Protein AF-0000000082333448 (afdb_homodimer)

Radius of gyration: 28.47 Å; Cα contacts (8 Å, |Δi|>4): 1583; chains: 2; bounding box: 49×86×62 Å

InterPro domains:
  IPR001910 Inosine/uridine-preferring nucleoside hydrolase domain [PF01156] (4-313)
  IPR023186 Inosine/uridine-preferring nucleoside hydrolase [PTHR12304] (2-323)
  IPR036452 Ribonucleoside hydrolase-like [G3DSA:3.90.245.10] (2-325)
  IPR036452 Ribonucleoside hydrolase-like [SSF53590] (1-323)

Nearest PDB structures (foldseek):
  3b9x-assembly1_B  TM=8.920E-01  e=6.221E-27  Escherichia coli K-12
  3b9x-assembly1_D  TM=8.889E-01  e=7.022E-27  Escherichia coli K-12
  6ba0-assembly1_D  TM=8.771E-01  e=3.007E-26  Gardnerella vaginalis 315-A
  6ba0-assembly1_B  TM=8.556E-01  e=1.967E-26  Gardnerella vaginalis 315-A
  1mas-assembly1_A-2  TM=8.810E-01  e=1.743E-25  Crithidia fasciculata

Structure (mmCIF, N/CA/C/O backbone):
data_AF-0000000082333448-model_v1
#
loop_
_entity.id
_entity.type
_entity.pdbx_description
1 polymer 'Nucleoside hydrolase'
#
loop_
_atom_site.group_PDB
_atom_site.id
_atom_site.type_symbol
_atom_site.label_atom_id
_atom_site.label_alt_id
_atom_site.label_comp_id
_atom_site.label_asym_id
_atom_site.label_entity_id
_atom_site.label_seq_id
_atom_site.pdbx_PDB_ins_code
_atom_site.Cartn_x
_atom_site.Cartn_y
_atom_site.Cartn_z
_atom_site.occupancy
_atom_site.B_iso_or_equiv
_atom_site.auth_seq_id
_atom_site.auth_comp_id
_atom_site.auth_asym_id
_atom_site.auth_atom_id
_atom_site.pdbx_PDB_model_num
ATOM 1 N N . MET A 1 1 ? -20.859 29.422 7.098 1 93.69 1 MET A N 1
ATOM 2 C CA . MET A 1 1 ? -19.594 29.719 7.75 1 93.69 1 MET A CA 1
ATOM 3 C C . MET A 1 1 ? -19 28.469 8.383 1 93.69 1 MET A C 1
ATOM 5 O O . MET A 1 1 ? -19.703 27.719 9.078 1 93.69 1 MET A O 1
ATOM 9 N N . ILE A 1 2 ? -17.797 28.125 8.07 1 97.81 2 ILE A N 1
ATOM 10 C CA . ILE A 1 2 ? -17.109 26.969 8.617 1 97.81 2 ILE A CA 1
ATOM 11 C C . ILE A 1 2 ? -16.375 27.359 9.906 1 97.81 2 ILE A C 1
ATOM 13 O O . ILE A 1 2 ? -15.438 28.156 9.875 1 97.81 2 ILE A O 1
ATOM 17 N N . ARG A 1 3 ? -16.844 26.859 11.055 1 98.81 3 ARG A N 1
ATOM 18 C CA . ARG A 1 3 ? -16.141 27.047 12.32 1 98.81 3 ARG A CA 1
ATOM 19 C C . ARG A 1 3 ? -14.969 26.078 12.453 1 98.81 3 ARG A C 1
ATOM 21 O O . ARG A 1 3 ? -15.156 24.859 12.367 1 98.81 3 ARG A O 1
ATOM 28 N N . LEU A 1 4 ? -13.773 26.625 12.672 1 98.88 4 LEU A N 1
ATOM 29 C CA . LEU A 1 4 ? -12.586 25.828 12.406 1 98.88 4 LEU A CA 1
ATOM 30 C C . LEU A 1 4 ? -11.625 25.859 13.594 1 98.88 4 LEU A C 1
ATOM 32 O O . LEU A 1 4 ? -11.406 26.922 14.188 1 98.88 4 LEU A O 1
ATOM 36 N N . ILE A 1 5 ? -11.109 24.703 13.992 1 98.94 5 ILE A N 1
ATOM 37 C CA . ILE A 1 5 ? -9.906 24.547 14.797 1 98.94 5 ILE A CA 1
ATOM 38 C C . ILE A 1 5 ? -8.773 24.016 13.93 1 98.94 5 ILE A C 1
ATOM 40 O O . ILE A 1 5 ? -8.977 23.141 13.094 1 98.94 5 ILE A O 1
ATOM 44 N N . ILE A 1 6 ? -7.551 24.547 14.062 1 98.94 6 ILE A N 1
ATOM 45 C CA . ILE A 1 6 ? -6.379 23.984 13.391 1 98.94 6 ILE A CA 1
ATOM 46 C C . ILE A 1 6 ? -5.371 23.5 14.422 1 98.94 6 ILE A C 1
ATOM 48 O O . ILE A 1 6 ? -4.898 24.281 15.258 1 98.94 6 ILE A O 1
ATOM 52 N N . ASP A 1 7 ? -5.121 22.25 14.484 1 98.94 7 ASP A N 1
ATOM 53 C CA . ASP A 1 7 ? -4.031 21.641 15.242 1 98.94 7 ASP A CA 1
ATOM 54 C C . ASP A 1 7 ? -2.805 21.438 14.359 1 98.94 7 ASP A C 1
ATOM 56 O O . ASP A 1 7 ? -2.873 20.719 13.352 1 98.94 7 ASP A O 1
ATOM 60 N N . CYS A 1 8 ? -1.661 22.047 14.734 1 98.88 8 CYS A N 1
ATOM 61 C CA . CYS A 1 8 ? -0.582 22.141 13.758 1 98.88 8 CYS A CA 1
ATOM 62 C C . CYS A 1 8 ? 0.778 22.125 14.445 1 98.88 8 CYS A C 1
ATOM 64 O O . CYS A 1 8 ? 0.862 21.906 15.656 1 98.88 8 CYS A O 1
ATOM 66 N N . ASP A 1 9 ? 1.88 22.125 13.672 1 98.88 9 ASP A N 1
ATOM 67 C CA . ASP A 1 9 ? 3.271 22.156 14.109 1 98.88 9 ASP A CA 1
ATOM 68 C C . ASP A 1 9 ? 4.117 23.047 13.203 1 98.88 9 ASP A C 1
ATOM 70 O O . ASP A 1 9 ? 5.156 22.609 12.703 1 98.88 9 ASP A O 1
ATOM 74 N N . PRO A 1 10 ? 3.75 24.328 13.109 1 98.75 10 PRO A N 1
ATOM 75 C CA . PRO A 1 10 ? 4.34 25.234 12.117 1 98.75 10 PRO A CA 1
ATOM 76 C C . PRO A 1 10 ? 5.82 25.5 12.375 1 98.75 10 PRO A C 1
ATOM 78 O O . PRO A 1 10 ? 6.25 25.578 13.531 1 98.75 10 PRO A O 1
ATOM 81 N N . GLY A 1 11 ? 6.559 25.672 11.25 1 98.5 11 GLY A N 1
ATOM 82 C CA . GLY A 1 11 ? 7.98 25.969 11.328 1 98.5 11 GLY A CA 1
ATOM 83 C C . GLY A 1 11 ? 8.359 27.266 10.641 1 98.5 11 GLY A C 1
ATOM 84 O O . GLY A 1 11 ? 9.523 27.484 10.289 1 98.5 11 GLY A O 1
ATOM 85 N N . ASN A 1 12 ? 7.406 28.172 10.352 1 98.31 12 ASN A N 1
ATOM 86 C CA . ASN A 1 12 ? 7.656 29.438 9.648 1 98.31 12 ASN A CA 1
ATOM 87 C C . ASN A 1 12 ? 8.688 30.281 10.383 1 98.31 12 ASN A C 1
ATOM 89 O O . ASN A 1 12 ? 8.469 30.672 11.531 1 98.31 12 ASN A O 1
ATOM 93 N N . GLY A 1 13 ? 9.742 30.609 9.719 1 97.19 13 GLY A N 1
ATOM 94 C CA . GLY A 1 13 ? 10.805 31.422 10.289 1 97.19 13 GLY A CA 1
ATOM 95 C C . GLY A 1 13 ? 11.891 30.594 10.961 1 97.19 13 GLY A C 1
ATOM 96 O O . GLY A 1 13 ? 12.922 31.125 11.359 1 97.19 13 GLY A O 1
ATOM 97 N N . ILE A 1 14 ? 11.703 29.344 11.109 1 97.81 14 ILE A N 1
ATOM 98 C CA . ILE A 1 14 ? 12.672 28.438 11.719 1 97.81 14 ILE A CA 1
ATOM 99 C C . ILE A 1 14 ? 13.461 27.719 10.633 1 97.81 14 ILE A C 1
ATOM 101 O O . ILE A 1 14 ? 12.891 27 9.812 1 97.81 14 ILE A O 1
ATOM 105 N N . ALA A 1 15 ? 14.773 27.859 10.641 1 97.38 15 ALA A N 1
ATOM 106 C CA . ALA A 1 15 ? 15.617 27.281 9.602 1 97.38 15 ALA A CA 1
ATOM 107 C C . ALA A 1 15 ? 15.43 25.766 9.523 1 97.38 15 ALA A C 1
ATOM 109 O O . ALA A 1 15 ? 15.578 25.062 10.523 1 97.38 15 ALA A O 1
ATOM 110 N N . GLY A 1 16 ? 15 25.328 8.344 1 97.06 16 GLY A N 1
ATOM 111 C CA . GLY A 1 16 ? 14.93 23.906 8.078 1 97.06 16 GLY A CA 1
ATOM 112 C C . GLY A 1 16 ? 13.586 23.297 8.445 1 97.06 16 GLY A C 1
ATOM 113 O O . GLY A 1 16 ? 13.336 22.125 8.164 1 97.06 16 GLY A O 1
ATOM 114 N N . ALA A 1 17 ? 12.719 24.031 9.078 1 97.62 17 ALA A N 1
ATOM 115 C CA . ALA A 1 17 ? 11.422 23.5 9.492 1 97.62 17 ALA A CA 1
ATOM 116 C C . ALA A 1 17 ? 10.352 23.797 8.445 1 97.62 17 ALA A C 1
ATOM 118 O O . ALA A 1 17 ? 10.344 24.875 7.84 1 97.62 17 ALA A O 1
ATOM 119 N N . ASN A 1 18 ? 9.477 22.812 8.234 1 97.38 18 ASN A N 1
ATOM 120 C CA . ASN A 1 18 ? 8.414 22.922 7.246 1 97.38 18 ASN A CA 1
ATOM 121 C C . ASN A 1 18 ? 7.477 24.094 7.566 1 97.38 18 ASN A C 1
ATOM 123 O O . ASN A 1 18 ? 7.125 24.312 8.727 1 97.38 18 ASN A O 1
ATOM 127 N N . VAL A 1 19 ? 7.031 24.828 6.516 1 97.5 19 VAL A N 1
ATOM 128 C CA . VAL A 1 19 ? 6.336 26.094 6.727 1 97.5 19 VAL A CA 1
ATOM 129 C C . VAL A 1 19 ? 4.914 26 6.172 1 97.5 19 VAL A C 1
ATOM 131 O O . VAL A 1 19 ? 4.168 26.984 6.191 1 97.5 19 VAL A O 1
ATOM 134 N N . ASP A 1 20 ? 4.5 24.859 5.699 1 96.38 20 ASP A N 1
ATOM 135 C CA . ASP A 1 20 ? 3.219 24.797 5.004 1 96.38 20 ASP A CA 1
ATOM 136 C C . ASP A 1 20 ? 2.055 24.859 5.988 1 96.38 20 ASP A C 1
ATOM 138 O O . ASP A 1 20 ? 0.924 25.172 5.605 1 96.38 20 ASP A O 1
ATOM 142 N N . ASP A 1 21 ? 2.309 24.656 7.305 1 98.5 21 ASP A N 1
ATOM 143 C CA . ASP A 1 21 ? 1.307 24.938 8.328 1 98.5 21 ASP A CA 1
ATOM 144 C C . ASP A 1 21 ? 0.906 26.406 8.32 1 98.5 21 ASP A C 1
ATOM 146 O O . ASP A 1 21 ? -0.279 26.734 8.414 1 98.5 21 ASP A O 1
ATOM 150 N N . GLY A 1 22 ? 1.956 27.281 8.312 1 98.5 22 GLY A N 1
ATOM 151 C CA . GLY A 1 22 ? 1.666 28.719 8.281 1 98.5 22 GLY A CA 1
ATOM 152 C C . GLY A 1 22 ? 0.837 29.125 7.074 1 98.5 22 GLY A C 1
ATOM 153 O O . GLY A 1 22 ? -0.011 30.016 7.172 1 98.5 22 GLY A O 1
ATOM 154 N N . LEU A 1 23 ? 1.149 28.484 5.945 1 98.62 23 LEU A N 1
ATOM 155 C CA . LEU A 1 23 ? 0.362 28.734 4.746 1 98.62 23 LEU A CA 1
ATOM 156 C C . LEU A 1 23 ? -1.092 28.328 4.949 1 98.62 23 LEU A C 1
ATOM 158 O O . LEU A 1 23 ? -2.008 29.031 4.52 1 98.62 23 LEU A O 1
ATOM 162 N N . ALA A 1 24 ? -1.344 27.203 5.574 1 98.88 24 ALA A N 1
ATOM 163 C CA . ALA A 1 24 ? -2.689 26.719 5.867 1 98.88 24 ALA A CA 1
ATOM 164 C C . ALA A 1 24 ? -3.428 27.688 6.797 1 98.88 24 ALA A C 1
ATOM 166 O O . ALA A 1 24 ? -4.59 28.016 6.555 1 98.88 24 ALA A O 1
ATOM 167 N N . ILE A 1 25 ? -2.781 28.125 7.871 1 98.88 25 ILE A N 1
ATOM 168 C CA . ILE A 1 25 ? -3.377 29.062 8.812 1 98.88 25 ILE A CA 1
ATOM 169 C C . ILE A 1 25 ? -3.699 30.375 8.102 1 98.88 25 ILE A C 1
ATOM 171 O O . ILE A 1 25 ? -4.781 30.953 8.289 1 98.88 25 ILE A O 1
ATOM 175 N N . ALA A 1 26 ? -2.762 30.859 7.246 1 98.62 26 ALA A N 1
ATOM 176 C CA . ALA A 1 26 ? -2.977 32.094 6.496 1 98.62 26 ALA A CA 1
ATOM 177 C C . ALA A 1 26 ? -4.203 31.984 5.594 1 98.62 26 ALA A C 1
ATOM 179 O O . ALA A 1 26 ? -5.02 32.906 5.531 1 98.62 26 ALA A O 1
ATOM 180 N N . LEU A 1 27 ? -4.305 30.859 4.891 1 98.69 27 LEU A N 1
ATOM 181 C CA . LEU A 1 27 ? -5.457 30.625 4.027 1 98.69 27 LEU A CA 1
ATOM 182 C C . LEU A 1 27 ? -6.754 30.641 4.832 1 98.69 27 LEU A C 1
ATOM 184 O O . LEU A 1 27 ? -7.738 31.266 4.418 1 98.69 27 LEU A O 1
ATOM 188 N N . ALA A 1 28 ? -6.734 30 5.988 1 98.69 28 ALA A N 1
ATOM 189 C CA . ALA A 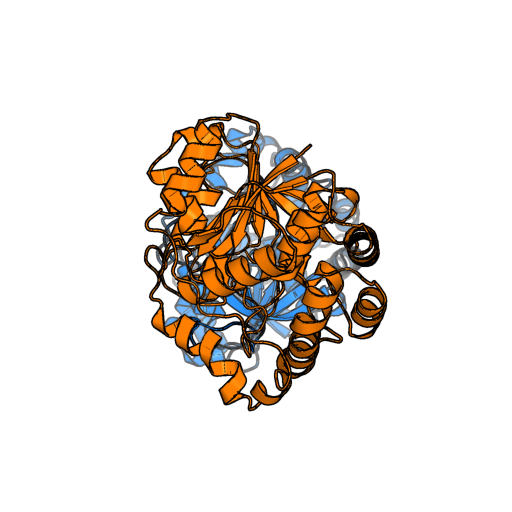1 28 ? -7.914 29.969 6.852 1 98.69 28 ALA A CA 1
ATOM 190 C C . ALA A 1 28 ? -8.297 31.359 7.328 1 98.69 28 ALA A C 1
ATOM 192 O O . ALA A 1 28 ? -9.477 31.703 7.359 1 98.69 28 ALA A O 1
ATOM 193 N N . LEU A 1 29 ? -7.344 32.156 7.727 1 98.31 29 LEU A N 1
ATOM 194 C CA . LEU A 1 29 ? -7.586 33.531 8.211 1 98.31 29 LEU A CA 1
ATOM 195 C C . LEU A 1 29 ? -8.117 34.406 7.094 1 98.31 29 LEU A C 1
ATOM 197 O O . LEU A 1 29 ? -8.945 35.312 7.336 1 98.31 29 LEU A O 1
ATOM 201 N N . ALA A 1 30 ? -7.668 34.188 5.871 1 97.94 30 ALA A N 1
ATOM 202 C CA . ALA A 1 30 ? -7.996 35.031 4.738 1 97.94 30 ALA A CA 1
ATOM 203 C C . ALA A 1 30 ? -9.383 34.719 4.191 1 97.94 30 ALA A C 1
ATOM 205 O O . ALA A 1 30 ? -10 35.562 3.518 1 97.94 30 ALA A O 1
ATOM 206 N N . ALA A 1 31 ? -9.875 33.531 4.363 1 97.94 31 ALA A N 1
ATOM 207 C CA . ALA A 1 31 ? -11.141 33.094 3.789 1 97.94 31 ALA A CA 1
ATOM 208 C C . ALA A 1 31 ? -12.32 33.562 4.629 1 97.94 31 ALA A C 1
ATOM 210 O O . ALA A 1 31 ? -12.5 33.125 5.77 1 97.94 31 ALA A O 1
ATOM 211 N N . PRO A 1 32 ? -13.188 34.375 4.074 1 96.88 32 PRO A N 1
ATOM 212 C CA . PRO A 1 32 ? -14.328 34.875 4.848 1 96.88 32 PRO A CA 1
ATOM 213 C C . PRO A 1 32 ? -15.32 33.781 5.199 1 96.88 32 PRO A C 1
ATOM 215 O O . PRO A 1 32 ? -16.125 33.938 6.113 1 96.88 32 PRO A O 1
ATOM 218 N N . GLU A 1 33 ? -15.258 32.625 4.469 1 97.56 33 GLU A N 1
ATOM 219 C CA . GLU A 1 33 ? -16.141 31.484 4.715 1 97.56 33 GLU A CA 1
ATOM 220 C C . GLU A 1 33 ? -15.75 30.75 5.996 1 97.56 33 GLU A C 1
ATOM 222 O O . GLU A 1 33 ? -16.5 29.922 6.496 1 97.56 33 GLU A O 1
ATOM 227 N N . ILE A 1 34 ? -14.57 31.094 6.59 1 98.19 34 ILE A N 1
ATOM 228 C CA . ILE A 1 34 ? -14.031 30.344 7.723 1 98.19 34 ILE A CA 1
ATOM 229 C C . ILE A 1 34 ? -13.984 31.25 8.953 1 98.19 34 ILE A C 1
ATOM 231 O O . ILE A 1 34 ? -13.578 32.406 8.867 1 98.19 34 ILE A O 1
ATOM 235 N N . SER A 1 35 ? -14.469 30.766 10.039 1 98.38 35 SER A N 1
ATOM 236 C CA . SER A 1 35 ? -14.227 31.328 11.359 1 98.38 35 SER A CA 1
ATOM 237 C C . SER A 1 35 ? -13.211 30.484 12.141 1 98.38 35 SER A C 1
ATOM 239 O O . SER A 1 35 ? -13.562 29.469 12.727 1 98.38 35 SER A O 1
ATOM 241 N N . LEU A 1 36 ? -11.953 30.922 12.109 1 98.69 36 LEU A N 1
ATOM 242 C CA . LEU A 1 36 ? -10.914 30.234 12.867 1 98.69 36 LEU A CA 1
ATOM 243 C C . LEU A 1 36 ? -11.016 30.562 14.352 1 98.69 36 LEU A C 1
ATOM 245 O O . LEU A 1 36 ? -10.789 31.703 14.75 1 98.69 36 LEU A O 1
ATOM 249 N N . GLU A 1 37 ? -11.266 29.547 15.125 1 98.69 37 GLU A N 1
ATOM 250 C CA . GLU A 1 37 ? -11.656 29.828 16.5 1 98.69 37 GLU A CA 1
ATOM 251 C C . GLU A 1 37 ? -10.562 29.422 17.484 1 98.69 37 GLU A C 1
ATOM 253 O O . GLU A 1 37 ? -10.547 29.891 18.625 1 98.69 37 GLU A O 1
ATOM 258 N N . LEU A 1 38 ? -9.711 28.547 17.062 1 98.88 38 LEU A N 1
ATOM 259 C CA . LEU A 1 38 ? -8.664 28.016 17.922 1 98.88 38 LEU A CA 1
ATOM 260 C C . LEU A 1 38 ? -7.516 27.438 17.094 1 98.88 38 LEU A C 1
ATOM 262 O O . LEU A 1 38 ? -7.738 26.766 16.094 1 98.88 38 LEU A O 1
ATOM 266 N N . VAL A 1 39 ? -6.328 27.797 17.438 1 98.94 39 VAL A N 1
ATOM 267 C CA . VAL A 1 39 ? -5.129 27.141 16.922 1 98.94 39 VAL A CA 1
ATOM 268 C C . VAL A 1 39 ? -4.41 26.406 18.047 1 98.94 39 VAL A C 1
ATOM 270 O O . VAL A 1 39 ? -4.227 26.953 19.141 1 98.94 39 VAL A O 1
ATOM 273 N N . THR A 1 40 ? -4.121 25.172 17.875 1 98.94 40 THR A N 1
ATOM 274 C CA . THR A 1 40 ? -3.322 24.406 18.828 1 98.94 40 THR A CA 1
ATOM 275 C C . THR A 1 40 ? -2.051 23.891 18.172 1 98.94 40 THR A C 1
ATOM 277 O O . THR A 1 40 ? -1.993 23.734 16.953 1 98.94 40 THR A O 1
ATOM 280 N N . THR A 1 41 ? -1.013 23.703 18.984 1 98.81 41 THR A N 1
ATOM 281 C CA . THR A 1 41 ? 0.253 23.219 18.438 1 98.81 41 THR A CA 1
ATOM 282 C C . THR A 1 41 ? 0.652 21.891 19.062 1 98.81 41 THR A C 1
ATOM 284 O O . THR A 1 41 ? 0.253 21.594 20.188 1 98.81 41 THR A O 1
ATOM 287 N N . VAL A 1 42 ? 1.345 21.109 18.391 1 98.88 42 VAL A N 1
ATOM 288 C CA . VAL A 1 42 ? 1.801 19.781 18.797 1 98.88 42 VAL A CA 1
ATOM 289 C C . VAL A 1 42 ? 3.236 19.562 18.328 1 98.88 42 VAL A C 1
ATOM 291 O O . VAL A 1 42 ? 3.678 20.172 17.359 1 98.88 42 VAL A O 1
ATOM 294 N N . ALA A 1 43 ? 3.996 18.734 19.047 1 98.75 43 ALA A N 1
ATOM 295 C CA . ALA A 1 43 ? 5.352 18.406 18.609 1 98.75 43 ALA A CA 1
ATOM 296 C C . ALA A 1 43 ? 5.34 17.688 17.266 1 98.75 43 ALA A C 1
ATOM 298 O O . ALA A 1 43 ? 4.656 16.672 17.109 1 98.75 43 ALA A O 1
ATOM 299 N N . GLY A 1 44 ? 6.035 18.172 16.281 1 98.5 44 GLY A N 1
ATOM 300 C CA . GLY A 1 44 ? 6.156 17.641 14.938 1 98.5 44 GLY A CA 1
ATOM 301 C C . GLY A 1 44 ? 7.297 18.25 14.156 1 98.5 44 GLY A C 1
ATOM 302 O O . GLY A 1 44 ? 8.461 18.141 14.547 1 98.5 44 GLY A O 1
ATOM 303 N N . ASN A 1 45 ? 7.027 19.094 13.117 1 98.25 45 ASN A N 1
ATOM 304 C CA . ASN A 1 45 ? 8.07 19.812 12.383 1 98.25 45 ASN A CA 1
ATOM 305 C C . ASN A 1 45 ? 8.992 20.578 13.328 1 98.25 45 ASN A C 1
ATOM 307 O O . ASN A 1 45 ? 10.188 20.719 13.062 1 98.25 45 ASN A O 1
ATOM 311 N N . THR A 1 46 ? 8.367 21.078 14.32 1 98.19 46 THR A N 1
ATOM 312 C CA . THR A 1 46 ? 9.078 21.781 15.391 1 98.19 46 THR A CA 1
ATOM 313 C C . THR A 1 46 ? 8.641 21.25 16.75 1 98.19 46 THR A C 1
ATOM 315 O O . THR A 1 46 ? 7.605 20.594 16.875 1 98.19 46 THR A O 1
ATOM 318 N N . PRO A 1 47 ? 9.5 21.453 17.812 1 97.94 47 PRO A N 1
ATOM 319 C CA . PRO A 1 47 ? 8.953 21.25 19.156 1 97.94 47 PRO A CA 1
ATOM 320 C C . PRO A 1 47 ? 7.703 22.094 19.406 1 97.94 47 PRO A C 1
ATOM 322 O O . PRO A 1 47 ? 7.578 23.203 18.875 1 97.94 47 PRO A O 1
ATOM 325 N N . SER A 1 48 ? 6.824 21.547 20.219 1 98.19 48 SER A N 1
ATOM 326 C CA . SER A 1 48 ? 5.52 22.172 20.406 1 98.19 48 SER A CA 1
ATOM 327 C C . SER A 1 48 ? 5.664 23.609 20.875 1 98.19 48 SER A C 1
ATOM 329 O O . SER A 1 48 ? 4.902 24.484 20.438 1 98.19 48 SER A O 1
ATOM 331 N N . GLU A 1 49 ? 6.633 23.938 21.719 1 97.62 49 GLU A N 1
ATOM 332 C CA . GLU A 1 49 ? 6.844 25.281 22.234 1 97.62 49 GLU A CA 1
ATOM 333 C C . GLU A 1 49 ? 7.266 26.234 21.125 1 97.62 49 GLU A C 1
ATOM 335 O O . GLU A 1 49 ? 6.836 27.391 21.094 1 97.62 49 GLU A O 1
ATOM 340 N N . ILE A 1 50 ? 8.156 25.781 20.25 1 97.94 50 ILE A N 1
ATOM 341 C CA . ILE A 1 50 ? 8.602 26.578 19.125 1 97.94 50 ILE A CA 1
ATOM 342 C C . ILE A 1 50 ? 7.438 26.828 18.172 1 97.94 50 ILE A C 1
ATOM 344 O O . ILE A 1 50 ? 7.195 27.953 17.734 1 97.94 50 ILE A O 1
ATOM 348 N N . GLY A 1 51 ? 6.688 25.766 17.859 1 98.56 51 GLY A N 1
ATOM 349 C CA . GLY A 1 51 ? 5.504 25.906 17.031 1 98.56 51 GLY A CA 1
ATOM 350 C C . GLY A 1 51 ? 4.492 26.891 17.594 1 98.56 51 GLY A C 1
ATOM 351 O O . GLY A 1 51 ? 3.863 27.641 16.844 1 98.56 51 GLY A O 1
ATOM 352 N N . TYR A 1 52 ? 4.34 26.844 18.891 1 98.56 52 TYR A N 1
ATOM 353 C CA . TYR A 1 52 ? 3.449 27.781 19.562 1 98.56 52 TYR A CA 1
ATOM 354 C C . TYR A 1 52 ? 3.857 29.219 19.281 1 98.56 52 TYR A C 1
ATOM 356 O O . TYR A 1 52 ? 3.02 30.062 18.922 1 98.56 52 TYR A O 1
ATOM 364 N N . SER A 1 53 ? 5.129 29.5 19.438 1 98.62 53 SER A N 1
ATOM 365 C CA . SER A 1 53 ? 5.625 30.859 19.203 1 98.62 53 SER A CA 1
ATOM 366 C C . SER A 1 53 ? 5.438 31.281 17.75 1 98.62 53 SER A C 1
ATOM 368 O O . SER A 1 53 ? 5.113 32.438 17.469 1 98.62 53 SER A O 1
ATOM 370 N N . VAL A 1 54 ? 5.668 30.344 16.812 1 98.62 54 VAL A N 1
ATOM 371 C CA . VAL A 1 54 ? 5.496 30.609 15.391 1 98.62 54 VAL A CA 1
ATOM 372 C C . VAL A 1 54 ? 4.035 30.969 15.102 1 98.62 54 VAL A C 1
ATOM 374 O O . VAL A 1 54 ? 3.748 31.969 14.453 1 98.62 54 VAL A O 1
ATOM 377 N N . ALA A 1 55 ? 3.119 30.125 15.594 1 98.69 55 ALA A N 1
ATOM 378 C CA . ALA A 1 55 ? 1.692 30.344 15.375 1 98.69 55 ALA A CA 1
ATOM 379 C C . ALA A 1 55 ? 1.24 31.656 16 1 98.69 55 ALA A C 1
ATOM 381 O O . ALA A 1 55 ? 0.487 32.438 15.398 1 98.69 55 ALA A O 1
ATOM 382 N N . ARG A 1 56 ? 1.693 31.906 17.219 1 98.31 56 ARG A N 1
ATOM 383 C CA . ARG A 1 56 ? 1.343 33.156 17.922 1 98.31 56 ARG A CA 1
ATOM 384 C C . ARG A 1 56 ? 1.832 34.375 17.156 1 98.31 56 ARG A C 1
ATOM 386 O O . ARG A 1 56 ? 1.111 35.344 17.031 1 98.31 56 ARG A O 1
ATOM 393 N N . ASP A 1 57 ? 3.043 34.312 16.672 1 97.94 57 ASP A N 1
ATOM 394 C CA . ASP A 1 57 ? 3.609 35.406 15.875 1 97.94 57 ASP A CA 1
ATOM 395 C C . ASP A 1 57 ? 2.773 35.656 14.625 1 97.94 57 ASP A C 1
ATOM 397 O O . ASP A 1 57 ? 2.498 36.812 14.289 1 97.94 57 ASP A O 1
ATOM 401 N N . LEU A 1 58 ? 2.402 34.594 13.906 1 98.06 58 LEU A N 1
ATOM 402 C CA . LEU A 1 58 ? 1.579 34.719 12.711 1 98.06 58 LEU A CA 1
ATOM 403 C C . LEU A 1 58 ? 0.255 35.406 13.023 1 98.06 58 LEU A C 1
ATOM 405 O O . LEU A 1 58 ? -0.146 36.344 12.32 1 98.06 58 LEU A O 1
ATOM 409 N N . ILE A 1 59 ? -0.425 34.969 14.117 1 98.06 59 ILE A N 1
ATOM 410 C CA . ILE A 1 59 ? -1.718 35.531 14.5 1 98.06 59 ILE A CA 1
ATOM 411 C C . ILE A 1 59 ? -1.563 37 14.836 1 98.06 59 ILE A C 1
ATOM 413 O O . ILE A 1 59 ? -2.371 37.812 14.406 1 98.06 59 ILE A O 1
ATOM 417 N N . GLU A 1 60 ? -0.527 37.312 15.547 1 96.62 60 GLU A N 1
ATOM 418 C CA . GLU A 1 60 ? -0.275 38.688 15.938 1 96.62 60 GLU A CA 1
ATOM 419 C C . GLU A 1 60 ? 0.03 39.562 14.719 1 96.62 60 GLU A C 1
ATOM 421 O O . GLU A 1 60 ? -0.503 40.656 14.586 1 96.62 60 GLU A O 1
ATOM 426 N N . ARG A 1 61 ? 0.873 39.094 13.852 1 95.25 61 ARG A N 1
ATOM 427 C CA . ARG A 1 61 ? 1.254 39.844 12.656 1 95.25 61 ARG A CA 1
ATOM 428 C C . ARG A 1 61 ? 0.052 40.062 11.75 1 95.25 61 ARG A C 1
ATOM 430 O O . ARG A 1 61 ? 0.001 41.062 11.016 1 95.25 61 ARG A O 1
ATOM 437 N N . ALA A 1 62 ? -0.856 39.156 11.805 1 96.19 62 ALA A N 1
ATOM 438 C CA . ALA A 1 62 ? -2.066 39.281 10.992 1 96.19 62 ALA A CA 1
ATOM 439 C C . ALA A 1 62 ? -3.084 40.219 11.648 1 96.19 62 ALA A C 1
ATOM 441 O O . ALA A 1 62 ? -4.133 40.5 11.07 1 96.19 62 ALA A O 1
ATOM 442 N N . GLY A 1 63 ? -2.832 40.688 12.836 1 95.94 63 GLY A N 1
ATOM 443 C CA . GLY A 1 63 ? -3.75 41.531 13.57 1 95.94 63 GLY A CA 1
ATOM 444 C C . GLY A 1 63 ? -4.992 40.812 14.047 1 95.94 63 GLY A C 1
ATOM 445 O O . GLY A 1 63 ? -6.078 41.406 14.102 1 95.94 63 GLY A O 1
ATOM 446 N N . GLN A 1 64 ? -4.867 39.562 14.242 1 96.38 64 GLN A N 1
ATOM 447 C CA . GLN A 1 64 ? -5.996 38.75 14.664 1 96.38 64 GLN A CA 1
ATOM 448 C C . GLN A 1 64 ? -5.898 38.375 16.141 1 96.38 64 GLN A C 1
ATOM 450 O O . GLN A 1 64 ? -4.875 38.625 16.781 1 96.38 6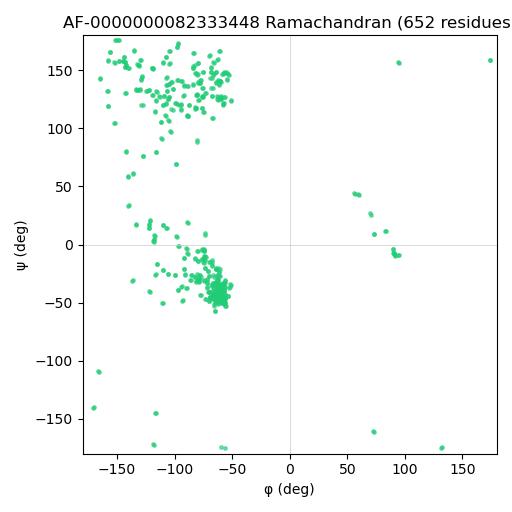4 GLN A O 1
ATOM 455 N N . SER A 1 65 ? -6.984 37.875 16.734 1 96.56 65 SER A N 1
ATOM 456 C CA . SER A 1 65 ? -7.031 37.562 18.156 1 96.56 65 SER A CA 1
ATOM 457 C C . SER A 1 65 ? -7.359 36.094 18.391 1 96.56 65 SER A C 1
ATOM 459 O O . SER A 1 65 ? -7.785 35.719 19.484 1 96.56 65 SER A O 1
ATOM 461 N N . VAL A 1 66 ? -7.172 35.25 17.438 1 98.12 66 VAL A N 1
ATOM 462 C CA . VAL A 1 66 ? -7.445 33.844 17.562 1 98.12 66 VAL A CA 1
ATOM 463 C C . VAL A 1 66 ? -6.598 33.25 18.688 1 98.12 66 VAL A C 1
ATOM 465 O O . VAL A 1 66 ? -5.379 33.438 18.719 1 98.12 66 VAL A O 1
ATOM 468 N N . PRO A 1 67 ? -7.191 32.562 19.672 1 98.44 67 PRO A N 1
ATOM 469 C CA . PRO A 1 67 ? -6.387 31.906 20.719 1 98.44 67 PRO A CA 1
ATOM 470 C C . PRO A 1 67 ? -5.438 30.844 20.156 1 98.44 67 PRO A C 1
ATOM 472 O O . PRO A 1 67 ? -5.809 30.094 19.25 1 98.44 67 PRO A O 1
ATOM 475 N N . VAL A 1 68 ? -4.238 30.828 20.641 1 98.75 68 VAL A N 1
ATOM 476 C CA . VAL A 1 68 ? -3.24 29.797 20.359 1 98.75 68 VAL A CA 1
ATOM 477 C C . VAL A 1 68 ? -2.889 29.047 21.656 1 98.75 68 VAL A C 1
ATOM 479 O O . VAL A 1 68 ? -2.559 29.672 22.672 1 98.75 68 VAL A O 1
ATOM 482 N N . ILE A 1 69 ? -3.033 27.734 21.641 1 98.88 69 ILE A N 1
ATOM 483 C CA . ILE A 1 69 ? -2.775 26.938 22.828 1 98.88 69 ILE A CA 1
ATOM 484 C C . ILE A 1 69 ? -1.744 25.859 22.516 1 98.88 69 ILE A C 1
ATOM 486 O O . ILE A 1 69 ? -1.846 25.172 21.5 1 98.88 69 ILE A O 1
ATOM 490 N N . LYS A 1 70 ? -0.742 25.719 23.359 1 98.69 70 LYS A N 1
ATOM 491 C CA . LYS A 1 70 ? 0.299 24.703 23.188 1 98.69 70 LYS A CA 1
ATOM 492 C C . LYS A 1 70 ? -0.194 23.328 23.625 1 98.69 70 LYS A C 1
ATOM 494 O O . LYS A 1 70 ? -0.908 23.219 24.625 1 98.69 70 LYS A O 1
ATOM 499 N N . GLY A 1 71 ? 0.147 22.312 22.875 1 98.62 71 GLY A N 1
ATOM 500 C CA . GLY A 1 71 ? -0.243 20.953 23.219 1 98.62 71 GLY A CA 1
ATOM 501 C C . GLY A 1 71 ? 0.938 20.047 23.516 1 98.62 71 GLY A C 1
ATOM 502 O O . GLY A 1 71 ? 1.885 20.453 24.188 1 98.62 71 GLY A O 1
ATOM 503 N N . ALA A 1 72 ? 0.894 18.797 23.172 1 98.69 72 ALA A N 1
ATOM 504 C CA . ALA A 1 72 ? 1.776 17.719 23.578 1 98.69 72 ALA A CA 1
ATOM 505 C C . ALA A 1 72 ? 3.201 17.953 23.094 1 98.69 72 ALA A C 1
ATOM 507 O O . ALA A 1 72 ? 3.408 18.375 21.953 1 98.69 72 ALA A O 1
ATOM 508 N N . ASP A 1 73 ? 4.156 17.641 23.938 1 98.25 73 ASP A N 1
ATOM 509 C CA . ASP A 1 73 ? 5.574 17.797 23.625 1 98.25 73 ASP A CA 1
ATOM 510 C C . ASP A 1 73 ? 6.156 16.516 23.031 1 98.25 73 ASP A C 1
ATOM 512 O O . ASP A 1 73 ? 7.273 16.531 22.5 1 98.25 73 ASP A O 1
ATOM 516 N N . ALA A 1 74 ? 5.387 15.5 23.125 1 98.44 74 ALA A N 1
ATOM 517 C CA . ALA A 1 74 ? 5.891 14.211 22.656 1 98.44 74 ALA A CA 1
ATOM 518 C C . ALA A 1 74 ? 4.746 13.312 22.203 1 98.44 74 ALA A C 1
ATOM 520 O O . ALA A 1 74 ? 3.586 13.539 22.562 1 98.44 74 ALA A O 1
ATOM 521 N N . ALA A 1 75 ? 5.066 12.375 21.359 1 98.69 75 ALA A N 1
ATOM 522 C CA . ALA A 1 75 ? 4.121 11.352 20.906 1 98.69 75 ALA A CA 1
ATOM 523 C C . ALA A 1 75 ? 3.623 10.516 22.078 1 98.69 75 ALA A C 1
ATOM 525 O O . ALA A 1 75 ? 4.176 10.586 23.188 1 98.69 75 ALA A O 1
ATOM 526 N N . LEU A 1 76 ? 2.588 9.773 21.812 1 98.69 76 LEU A N 1
ATOM 527 C CA . LEU A 1 76 ? 2.029 8.922 22.844 1 98.69 76 LEU A CA 1
ATOM 528 C C . LEU A 1 76 ? 3.021 7.836 23.25 1 98.69 76 LEU A C 1
ATOM 530 O O . LEU A 1 76 ? 3.16 7.527 24.438 1 98.69 76 LEU A O 1
ATOM 534 N N . ASN A 1 77 ? 3.721 7.242 22.281 1 97.75 77 ASN A N 1
ATOM 535 C CA . ASN A 1 77 ? 4.617 6.137 22.594 1 97.75 77 ASN A CA 1
ATOM 536 C C . ASN A 1 77 ? 5.949 6.266 21.859 1 97.75 77 ASN A C 1
ATOM 538 O O . ASN A 1 77 ? 6.992 5.875 22.375 1 97.75 77 ASN A O 1
ATOM 542 N N . GLU A 1 78 ? 6.023 6.82 20.688 1 97.12 78 GLU A N 1
ATOM 543 C CA . GLU A 1 78 ? 7.191 6.891 19.812 1 97.12 78 GLU A CA 1
ATOM 544 C C . GLU A 1 78 ? 8.281 7.773 20.406 1 97.12 78 GLU A C 1
ATOM 546 O O . GLU A 1 78 ? 8.016 8.906 20.812 1 97.12 78 GLU A O 1
ATOM 551 N N . PRO A 1 79 ? 9.484 7.281 20.5 1 96.81 79 PRO A N 1
ATOM 552 C CA . PRO A 1 79 ? 10.562 8.125 21.016 1 96.81 79 PRO A CA 1
ATOM 553 C C . PRO A 1 79 ? 10.789 9.375 20.156 1 96.81 79 PRO A C 1
ATOM 555 O O . PRO A 1 79 ? 10.781 9.297 18.938 1 96.81 79 PRO A O 1
ATOM 558 N N . SER A 1 80 ? 11.047 10.484 20.844 1 97.56 80 SER A N 1
ATOM 559 C CA . SER A 1 80 ? 11.164 11.773 20.172 1 97.56 80 SER A CA 1
ATOM 560 C C . SER A 1 80 ? 12.555 11.953 19.578 1 97.56 80 SER A C 1
ATOM 562 O O . SER A 1 80 ? 12.711 12.617 18.547 1 97.56 80 SER A O 1
ATOM 564 N N . ALA A 1 81 ? 13.555 11.344 20.141 1 97.31 81 ALA A N 1
ATOM 565 C CA . ALA A 1 81 ? 14.953 11.68 19.891 1 97.31 81 ALA A CA 1
ATOM 566 C C . ALA A 1 81 ? 15.32 11.438 18.438 1 97.31 81 ALA A C 1
ATOM 568 O O . ALA A 1 81 ? 15.938 12.289 17.797 1 97.31 81 ALA A O 1
ATOM 569 N N . PRO A 1 82 ? 14.984 10.281 17.844 1 97.25 82 PRO A N 1
ATOM 570 C CA . PRO A 1 82 ? 15.359 10.078 16.438 1 97.25 82 PRO A CA 1
ATOM 571 C C . PRO A 1 82 ? 14.719 11.102 15.5 1 97.25 82 PRO A C 1
ATOM 573 O O . PRO A 1 82 ? 15.352 11.531 14.531 1 97.25 82 PRO A O 1
ATOM 576 N N . TRP A 1 83 ? 13.531 11.484 15.766 1 97.81 83 TRP A N 1
ATOM 577 C CA . TRP A 1 83 ? 12.836 12.469 14.945 1 97.81 83 TRP A CA 1
ATOM 578 C C . TRP A 1 83 ? 13.453 13.852 15.117 1 97.81 83 TRP A C 1
ATOM 580 O O . TRP A 1 83 ? 13.734 14.547 14.141 1 97.81 83 TRP A O 1
ATOM 590 N N . ARG A 1 84 ? 13.656 14.25 16.375 1 97.5 84 ARG A N 1
ATOM 591 C CA . ARG A 1 84 ? 14.273 15.539 16.641 1 97.5 84 ARG A CA 1
ATOM 592 C C . ARG A 1 84 ? 15.664 15.617 16.016 1 97.5 84 ARG A C 1
ATOM 594 O O . ARG A 1 84 ? 16.047 16.656 15.484 1 97.5 84 ARG A O 1
ATOM 601 N N . GLY A 1 85 ? 16.422 14.508 16.078 1 95.75 85 GLY A N 1
ATOM 602 C CA . GLY A 1 85 ? 17.734 14.453 15.484 1 95.75 85 GLY A CA 1
ATOM 603 C C . GLY A 1 85 ? 17.734 14.781 14.008 1 95.75 85 GLY A C 1
ATOM 604 O O . GLY A 1 85 ? 18.656 15.445 13.508 1 95.75 85 GLY A O 1
ATOM 605 N N . VAL A 1 86 ? 16.703 14.438 13.289 1 95.69 86 VAL A N 1
ATOM 606 C CA . VAL A 1 86 ? 16.641 14.641 11.852 1 95.69 86 VAL A CA 1
ATOM 607 C C . VAL A 1 86 ? 15.984 15.984 11.539 1 95.69 86 VAL A C 1
ATOM 609 O O . VAL A 1 86 ? 16.531 16.797 10.805 1 95.69 86 VAL A O 1
ATOM 612 N N . LEU A 1 87 ? 14.891 16.297 12.125 1 96.19 87 LEU A N 1
ATOM 613 C CA . LEU A 1 87 ? 14.07 17.453 11.781 1 96.19 87 LEU A CA 1
ATOM 614 C C . LEU A 1 87 ? 14.742 18.75 12.227 1 96.19 87 LEU A C 1
ATOM 616 O O . LEU A 1 87 ? 14.594 19.781 11.57 1 96.19 87 LEU A O 1
ATOM 620 N N . ASP A 1 88 ? 15.531 18.688 13.305 1 95.62 88 ASP A N 1
ATOM 621 C CA . ASP A 1 88 ? 16.125 19.906 13.844 1 95.62 88 ASP A CA 1
ATOM 622 C C . ASP A 1 88 ? 17.5 20.156 13.25 1 95.62 88 ASP A C 1
ATOM 624 O O . ASP A 1 88 ? 17.984 21.281 13.242 1 95.62 88 ASP A O 1
ATOM 628 N N . SER A 1 89 ? 18.141 19.094 12.711 1 95.25 89 SER A N 1
ATOM 629 C CA .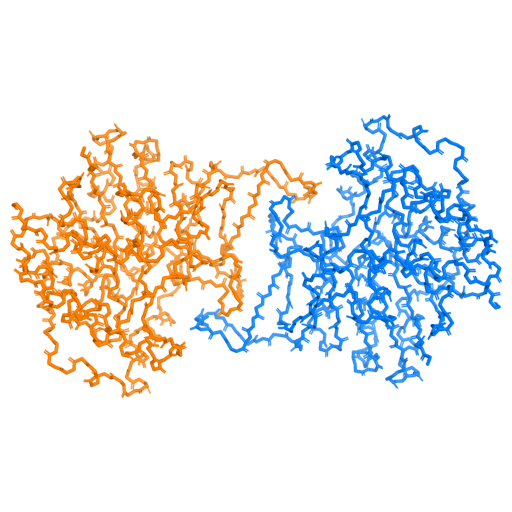 SER A 1 89 ? 19.562 19.234 12.445 1 95.25 89 SER A CA 1
ATOM 630 C C . SER A 1 89 ? 19.859 19.156 10.945 1 95.25 89 SER A C 1
ATOM 632 O O . SER A 1 89 ? 20.938 19.547 10.5 1 95.25 89 SER A O 1
ATOM 634 N N . ARG A 1 90 ? 18.969 18.672 10.172 1 94.31 90 ARG A N 1
ATOM 635 C CA . ARG A 1 90 ? 19.219 18.391 8.766 1 94.31 90 ARG A CA 1
ATOM 636 C C . ARG A 1 90 ? 19.656 19.641 8.023 1 94.31 90 ARG A C 1
ATOM 638 O O . ARG A 1 90 ? 20.547 19.578 7.168 1 94.31 90 ARG A O 1
ATOM 645 N N . VAL A 1 91 ? 19.062 20.734 8.305 1 96.5 91 VAL A N 1
ATOM 646 C CA . VAL A 1 91 ? 19.359 21.984 7.605 1 96.5 91 VAL A CA 1
ATOM 647 C C . VAL A 1 91 ? 20.812 22.375 7.859 1 96.5 91 VAL A C 1
ATOM 649 O O . VAL A 1 91 ? 21.484 22.891 6.965 1 96.5 91 VAL A O 1
ATOM 652 N N . HIS A 1 92 ? 21.297 22.109 9.031 1 96.69 92 HIS A N 1
ATOM 653 C CA . HIS A 1 92 ? 22.672 22.422 9.383 1 96.69 92 HIS A CA 1
ATOM 654 C C . HIS A 1 92 ? 23.641 21.406 8.789 1 96.69 92 HIS A C 1
ATOM 656 O O . HIS A 1 92 ? 24.719 21.766 8.305 1 96.69 92 HIS A O 1
ATOM 662 N N . GLN A 1 93 ? 23.25 20.188 8.891 1 95.44 93 GLN A N 1
ATOM 663 C CA . GLN A 1 93 ? 24.062 19.125 8.305 1 95.44 93 GLN A CA 1
ATOM 664 C C . GLN A 1 93 ? 24.266 19.344 6.809 1 95.44 93 GLN A C 1
ATOM 666 O O . GLN A 1 93 ? 25.328 19.031 6.27 1 95.44 93 GLN A O 1
ATOM 671 N N . GLN A 1 94 ? 23.281 19.922 6.152 1 95.31 94 GLN A N 1
ATOM 672 C CA . GLN A 1 94 ? 23.328 20.172 4.719 1 95.31 94 GLN A CA 1
ATOM 673 C C . GLN A 1 94 ? 23.938 21.547 4.43 1 95.31 94 GLN A C 1
ATOM 675 O O . GLN A 1 94 ? 24.047 21.953 3.27 1 95.31 94 GLN A O 1
ATOM 680 N N . GLN A 1 95 ? 24.25 22.297 5.465 1 97.19 95 GLN A N 1
ATOM 681 C CA . GLN A 1 95 ? 24.844 23.625 5.355 1 97.19 95 GLN A CA 1
ATOM 682 C C . GLN A 1 95 ? 23.938 24.578 4.574 1 97.19 95 GLN A C 1
ATOM 684 O O . GLN A 1 95 ? 24.406 25.297 3.689 1 97.19 95 GLN A O 1
ATOM 689 N N . LEU A 1 96 ? 22.625 24.5 4.879 1 98 96 LEU A N 1
ATOM 690 C CA . LEU A 1 96 ? 21.656 25.297 4.117 1 98 96 LEU A CA 1
ATOM 691 C C . LEU A 1 96 ? 20.953 26.312 5.012 1 98 96 LEU A C 1
ATOM 693 O O . LEU A 1 96 ? 20.016 26.984 4.578 1 98 96 LEU A O 1
ATOM 697 N N . ALA A 1 97 ? 21.375 26.469 6.258 1 97.5 97 ALA A N 1
ATOM 698 C CA . ALA A 1 97 ? 20.734 27.375 7.203 1 97.5 97 ALA A CA 1
ATOM 699 C C . ALA A 1 97 ? 20.812 28.812 6.703 1 97.5 97 ALA A C 1
ATOM 701 O O . ALA A 1 97 ? 19.984 29.656 7.059 1 97.5 97 ALA A O 1
ATOM 702 N N . HIS A 1 98 ? 21.797 29.094 5.844 1 97.5 98 HIS A N 1
ATOM 703 C CA . HIS A 1 98 ? 22 30.453 5.324 1 97.5 98 HIS A CA 1
ATOM 704 C C . HIS A 1 98 ? 20.812 30.906 4.488 1 97.5 98 HIS A C 1
ATOM 706 O O . HIS A 1 98 ? 20.609 32.094 4.281 1 97.5 98 HIS A O 1
ATOM 712 N N . LEU A 1 99 ? 20.031 29.984 3.984 1 97.88 99 LEU A N 1
ATOM 713 C CA . LEU A 1 99 ? 18.859 30.312 3.18 1 97.88 99 LEU A CA 1
ATOM 714 C C . LEU A 1 99 ? 17.859 31.141 3.982 1 97.88 99 LEU A C 1
ATOM 716 O O . LEU A 1 99 ? 17.016 31.828 3.408 1 97.88 99 LEU A O 1
ATOM 720 N N . TRP A 1 100 ? 17.953 31.078 5.305 1 97.62 100 TRP A N 1
ATOM 721 C CA . TRP A 1 100 ? 17.016 31.781 6.176 1 97.62 100 TRP A CA 1
ATOM 722 C C . TRP A 1 100 ? 17.609 33.094 6.66 1 97.62 100 TRP A C 1
ATOM 724 O O . TRP A 1 100 ? 17.062 33.75 7.547 1 97.62 100 TRP A O 1
ATOM 734 N N . GLN A 1 101 ? 18.781 33.375 6.062 1 96 101 GLN A N 1
ATOM 735 C CA . GLN A 1 101 ? 19.359 34.688 6.414 1 96 101 GLN A CA 1
ATOM 736 C C . GLN A 1 101 ? 18.406 35.812 6.023 1 96 101 GLN A C 1
ATOM 738 O O . GLN A 1 101 ? 17.953 35.875 4.883 1 96 101 GLN A O 1
ATOM 743 N N . GLY A 1 102 ? 18.078 36.688 6.914 1 94.44 102 GLY A N 1
ATOM 744 C CA . GLY A 1 102 ? 17.203 37.812 6.652 1 94.44 102 GLY A CA 1
ATOM 745 C C . GLY A 1 102 ? 15.742 37.531 6.926 1 94.44 102 GLY A C 1
ATOM 746 O O . GLY A 1 102 ? 14.883 38.406 6.828 1 94.44 102 GLY A O 1
ATOM 747 N N . VAL A 1 103 ? 15.43 36.25 7.176 1 96.31 103 VAL A N 1
ATOM 748 C CA . VAL A 1 103 ? 14.062 35.875 7.531 1 96.31 103 VAL A CA 1
ATOM 749 C C . VAL A 1 103 ? 13.82 36.156 9.008 1 96.31 103 VAL A C 1
ATOM 751 O O . VAL A 1 103 ? 14.594 35.75 9.867 1 96.31 103 VAL A O 1
ATOM 754 N N . ARG A 1 104 ? 12.758 36.844 9.258 1 94.12 104 ARG A N 1
ATOM 755 C CA . ARG A 1 104 ? 12.422 37.188 10.641 1 94.12 104 ARG A CA 1
ATOM 756 C C . ARG A 1 104 ? 12.148 35.938 11.453 1 94.12 104 ARG A C 1
ATOM 758 O O . ARG A 1 104 ? 11.344 35.094 11.055 1 94.12 104 ARG A O 1
ATOM 765 N N . GLN A 1 105 ? 12.82 35.812 12.594 1 93.75 105 GLN A N 1
ATOM 766 C CA . GLN A 1 105 ? 12.531 34.75 13.531 1 93.75 105 GLN A CA 1
ATOM 767 C C . GLN A 1 105 ? 11.367 35.094 14.453 1 93.75 105 GLN A C 1
ATOM 769 O O . GLN A 1 105 ? 11.266 36.25 14.906 1 93.75 105 GLN A O 1
ATOM 774 N N . PRO A 1 106 ? 10.547 34.156 14.641 1 95.94 106 PRO A N 1
ATOM 775 C CA . PRO A 1 106 ? 9.477 34.438 15.594 1 95.94 106 PRO A CA 1
ATOM 776 C C . PRO A 1 106 ? 9.992 34.719 17 1 95.94 106 PRO A C 1
ATOM 778 O O . PRO A 1 106 ? 10.945 34.062 17.453 1 95.94 106 PRO A O 1
ATOM 781 N N . PRO A 1 107 ? 9.344 35.719 17.688 1 96.44 107 PRO A N 1
ATOM 782 C CA . PRO A 1 107 ? 9.672 35.906 19.109 1 96.44 107 PRO A CA 1
ATOM 783 C C . PRO A 1 107 ? 9.312 34.688 19.953 1 96.44 107 PRO A C 1
ATOM 785 O O . PRO A 1 107 ? 8.531 33.844 19.531 1 96.44 107 PRO A O 1
ATOM 788 N N . VAL A 1 108 ? 9.953 34.625 21.062 1 96.69 108 VAL A N 1
ATOM 789 C CA . VAL A 1 108 ? 9.594 33.562 22.016 1 96.69 108 VAL A CA 1
ATOM 790 C C . VAL A 1 108 ? 8.375 34 22.828 1 96.69 108 VAL A C 1
ATOM 792 O O . VAL A 1 108 ? 8.414 35.031 23.516 1 96.69 108 VAL A O 1
ATOM 795 N N . TYR A 1 109 ? 7.312 33.25 22.688 1 96.62 109 TYR A N 1
ATOM 796 C CA . TYR A 1 109 ? 6.109 33.5 23.484 1 96.62 109 TYR A CA 1
ATOM 797 C C . TYR A 1 109 ? 5.941 32.438 24.562 1 96.62 109 TYR A C 1
ATOM 799 O O . TYR A 1 109 ? 6.27 31.25 24.328 1 96.62 109 TYR A O 1
ATOM 807 N N . SER A 1 110 ? 5.461 32.781 25.719 1 94.62 110 SER A N 1
ATOM 808 C CA . SER A 1 110 ? 5.113 31.828 26.766 1 94.62 110 SER A CA 1
ATOM 809 C C . SER A 1 110 ? 3.684 31.328 26.609 1 94.62 110 SER A C 1
ATOM 811 O O . SER A 1 110 ? 2.738 32.125 26.625 1 94.62 110 SER A O 1
ATOM 813 N N . PRO A 1 111 ? 3.559 30.078 26.453 1 94.62 111 PRO A N 1
ATOM 814 C CA . PRO A 1 111 ? 2.195 29.562 26.297 1 94.62 111 PRO A CA 1
ATOM 815 C C . PRO A 1 111 ? 1.366 29.688 27.578 1 94.62 111 PRO A C 1
ATOM 817 O O . PRO A 1 111 ? 1.919 29.656 28.688 1 94.62 111 PRO A O 1
ATOM 820 N N . PRO A 1 112 ? 0.041 29.812 27.391 1 91.94 112 PRO A N 1
ATOM 821 C CA . PRO A 1 112 ? -0.829 29.734 28.578 1 91.94 112 PRO A CA 1
ATOM 822 C C . PRO A 1 112 ? -0.873 28.344 29.188 1 91.94 112 PRO A C 1
ATOM 824 O O . PRO A 1 112 ? -0.46 27.375 28.547 1 91.94 112 PRO A O 1
ATOM 827 N N . PRO A 1 113 ? -1.327 28.203 30.438 1 91.75 113 PRO A N 1
ATOM 828 C CA . PRO A 1 113 ? -1.354 26.906 31.125 1 91.75 113 PRO A CA 1
ATOM 829 C C . PRO A 1 113 ? -2.461 25.984 30.609 1 91.75 113 PRO A C 1
ATOM 831 O O . PRO A 1 113 ? -2.48 24.797 30.922 1 91.75 113 PRO A O 1
ATOM 834 N N . GLU A 1 114 ? -3.117 26.281 29.609 1 93.12 114 GLU A N 1
ATOM 835 C CA . GLU A 1 114 ? -4.168 25.469 29.016 1 93.12 114 GLU A CA 1
ATOM 836 C C . GLU A 1 114 ? -3.582 24.375 28.125 1 93.12 114 GLU A C 1
ATOM 838 O O . GLU A 1 114 ? -2.527 24.562 27.516 1 93.12 114 GLU A O 1
ATOM 843 N N . GLU A 1 115 ? -4.328 23.281 28.141 1 96.06 115 GLU A N 1
ATOM 844 C CA . GLU A 1 115 ? -3.881 22.156 27.312 1 96.06 115 GLU A CA 1
ATOM 845 C C . GLU A 1 115 ? -4.684 22.078 26.016 1 96.06 115 GLU A C 1
ATOM 847 O O . GLU A 1 115 ? -5.914 22.141 26.047 1 96.06 115 GLU A O 1
ATOM 852 N N . ALA A 1 116 ? -3.969 21.891 24.906 1 98.69 116 ALA A N 1
ATOM 853 C CA . ALA A 1 116 ? -4.582 21.844 23.594 1 98.69 116 ALA A CA 1
ATOM 854 C C . ALA A 1 116 ? -5.711 20.828 23.547 1 98.69 116 ALA A C 1
ATOM 856 O O . ALA A 1 116 ? -6.789 21.094 23 1 98.69 116 ALA A O 1
ATOM 857 N N . ALA A 1 117 ? -5.48 19.594 24.125 1 98.75 117 ALA A N 1
ATOM 858 C CA . ALA A 1 117 ? -6.469 18.516 24.094 1 98.75 117 ALA A CA 1
ATOM 859 C C . ALA A 1 117 ? -7.766 18.938 24.781 1 98.75 117 ALA A C 1
ATOM 861 O O . ALA A 1 117 ? -8.859 18.688 24.266 1 98.75 117 ALA A O 1
ATOM 862 N N . ASP A 1 118 ? -7.66 19.578 25.891 1 98.69 118 ASP A N 1
ATOM 863 C CA . ASP A 1 118 ? -8.828 20.031 26.641 1 98.69 118 ASP A CA 1
ATOM 864 C C . ASP A 1 118 ? -9.539 21.156 25.906 1 98.69 118 ASP A C 1
ATOM 866 O O . ASP A 1 118 ? -10.773 21.172 25.812 1 98.69 118 ASP A O 1
ATOM 870 N N . ALA A 1 119 ? -8.758 22.141 25.406 1 98.75 119 ALA A N 1
ATOM 871 C CA . ALA A 1 119 ? -9.344 23.266 24.703 1 98.75 119 ALA A CA 1
ATOM 872 C C . ALA A 1 119 ? -10.156 22.812 23.5 1 98.75 119 ALA A C 1
ATOM 874 O O . ALA A 1 119 ? -11.289 23.25 23.297 1 98.75 119 ALA A O 1
ATOM 875 N N . MET A 1 120 ? -9.617 21.922 22.734 1 98.44 120 MET A N 1
ATOM 876 C CA . MET A 1 120 ? -10.273 21.375 21.547 1 98.44 120 MET A CA 1
ATOM 877 C C . MET A 1 120 ? -11.508 20.562 21.922 1 98.44 120 MET A C 1
ATOM 879 O O . MET A 1 120 ? -12.578 20.766 21.344 1 98.44 120 MET A O 1
ATOM 883 N N . GLY A 1 121 ? -11.336 19.609 22.859 1 98.75 121 GLY A N 1
ATOM 884 C CA . GLY A 1 121 ? -12.445 18.766 23.281 1 98.75 121 GLY A CA 1
ATOM 885 C C . GLY A 1 121 ? -13.617 19.547 23.828 1 98.75 121 GLY A C 1
ATOM 886 O O . GLY A 1 121 ? -14.773 19.281 23.484 1 98.75 121 GLY A O 1
ATOM 887 N N . GLN A 1 122 ? -13.312 20.516 24.688 1 98.75 122 GLN A N 1
ATOM 888 C CA . GLN A 1 122 ? -14.352 21.328 25.297 1 98.75 122 GLN A CA 1
ATOM 889 C C . GLN A 1 122 ? -15.094 22.141 24.266 1 98.75 122 GLN A C 1
ATOM 891 O O . GLN A 1 122 ? -16.328 22.188 24.266 1 98.75 122 GLN A O 1
ATOM 896 N N . LEU A 1 123 ? -14.359 22.766 23.375 1 98.81 123 LEU A N 1
ATOM 897 C CA . LEU A 1 123 ? -14.977 23.609 22.359 1 98.81 123 LEU A CA 1
ATOM 898 C C . LEU A 1 123 ? -15.875 22.797 21.438 1 98.81 123 LEU A C 1
ATOM 900 O O . LEU A 1 123 ? -17 23.188 21.156 1 98.81 123 LEU A O 1
ATOM 904 N N . ILE A 1 124 ? -15.445 21.625 20.984 1 98.88 124 ILE A N 1
ATOM 905 C CA . ILE A 1 124 ? -16.188 20.781 20.062 1 98.88 124 ILE A CA 1
ATOM 906 C C . ILE A 1 124 ? -17.422 20.203 20.75 1 98.88 124 ILE A C 1
ATOM 908 O O . ILE A 1 124 ? -18.531 20.25 20.219 1 98.88 124 ILE A O 1
ATOM 912 N N . CYS A 1 125 ? -17.219 19.719 21.969 1 98.81 125 CYS A N 1
ATOM 913 C CA . CYS A 1 125 ? -18.328 19.078 22.672 1 98.81 125 CYS A CA 1
ATOM 914 C C . CYS A 1 125 ? -19.375 20.109 23.078 1 98.81 125 CYS A C 1
ATOM 916 O O . CYS A 1 125 ? -20.562 19.781 23.188 1 98.81 125 CYS A O 1
ATOM 918 N N . ALA A 1 126 ? -18.984 21.297 23.266 1 98.69 126 ALA A N 1
ATOM 919 C CA . ALA A 1 126 ? -19.938 22.359 23.594 1 98.69 126 ALA A CA 1
ATOM 920 C C . ALA A 1 126 ? -20.719 22.812 22.375 1 98.69 126 ALA A C 1
ATOM 922 O O . ALA A 1 126 ? -21.734 23.5 22.484 1 98.69 126 ALA A O 1
ATOM 923 N N . ASN A 1 127 ? -20.344 22.438 21.156 1 98.69 127 ASN A N 1
ATOM 924 C CA . ASN A 1 127 ? -20.953 22.828 19.906 1 98.69 127 ASN A CA 1
ATOM 925 C C . ASN A 1 127 ? -21.125 21.641 18.953 1 98.69 127 ASN A C 1
ATOM 927 O O . ASN A 1 127 ? -20.594 21.656 17.844 1 98.69 127 ASN A O 1
ATOM 931 N N . PRO A 1 128 ? -21.906 20.641 19.375 1 98.62 128 PRO A N 1
ATOM 932 C CA . PRO A 1 128 ? -22 19.406 18.594 1 98.62 128 PRO A CA 1
ATOM 933 C C . PRO A 1 128 ? -22.453 19.656 17.156 1 98.62 128 PRO A C 1
ATOM 935 O O . PRO A 1 128 ? -23.438 20.359 16.938 1 98.62 128 PRO A O 1
ATOM 938 N N . GLY A 1 129 ? -21.656 19.141 16.188 1 98.56 129 GLY A N 1
ATOM 939 C CA . GLY A 1 129 ? -21.984 19.172 14.773 1 98.56 129 GLY A CA 1
ATOM 940 C C . GLY A 1 129 ? -21.609 20.484 14.109 1 98.56 129 GLY A C 1
ATOM 941 O O . GLY A 1 129 ? -21.938 20.719 12.945 1 98.56 129 GLY A O 1
ATOM 942 N N . GLU A 1 130 ? -20.812 21.328 14.836 1 98.69 130 GLU A N 1
ATOM 943 C CA . GLU A 1 130 ? -20.625 22.672 14.289 1 98.69 130 GLU A CA 1
ATOM 944 C C . GLU A 1 130 ? -19.156 22.906 13.945 1 98.69 130 GLU A C 1
ATOM 946 O O . GLU A 1 130 ? -18.844 23.75 13.086 1 98.69 130 GLU A O 1
ATOM 951 N N . ILE A 1 131 ? -18.266 22.203 14.625 1 98.88 131 ILE A N 1
ATOM 952 C CA . ILE A 1 131 ? -16.859 22.562 14.547 1 98.88 131 ILE A CA 1
ATOM 953 C C . ILE A 1 131 ? -16.125 21.547 13.664 1 98.88 131 ILE A C 1
ATOM 955 O O . ILE A 1 131 ? -16.266 20.344 13.844 1 98.88 131 ILE A O 1
ATOM 959 N N . THR A 1 132 ? -15.398 22.031 12.656 1 98.94 132 THR A N 1
ATOM 960 C CA . THR A 1 132 ? -14.438 21.234 11.898 1 98.94 132 THR A CA 1
ATOM 961 C C . THR A 1 132 ? -13.039 21.344 12.5 1 98.94 132 THR A C 1
ATOM 963 O O . THR A 1 132 ? -12.594 22.453 12.836 1 98.94 132 THR A O 1
ATOM 966 N N . LEU A 1 133 ? -12.43 20.219 12.742 1 98.94 133 LEU A N 1
ATOM 967 C CA . LEU A 1 133 ? -11.055 20.172 13.234 1 98.94 133 LEU A CA 1
ATOM 968 C C . LEU A 1 133 ? -10.094 19.812 12.109 1 98.94 133 LEU A C 1
ATOM 970 O O . LEU A 1 133 ? -10.195 18.75 11.5 1 98.94 133 LEU A O 1
ATOM 974 N N . VAL A 1 134 ? -9.203 20.719 11.781 1 98.94 134 VAL A N 1
ATOM 975 C CA . VAL A 1 134 ? -8.109 20.469 10.852 1 98.94 134 VAL A CA 1
ATOM 976 C C . VAL A 1 134 ? -6.855 20.062 11.625 1 98.94 134 VAL A C 1
ATOM 978 O O . VAL A 1 134 ? -6.348 20.828 12.453 1 98.94 134 VAL A O 1
ATOM 981 N N . ALA A 1 135 ? -6.414 18.859 11.406 1 98.94 135 ALA A N 1
ATOM 982 C CA . ALA A 1 135 ? -5.219 18.328 12.055 1 98.94 135 ALA A CA 1
ATOM 983 C C . ALA A 1 135 ? -4.09 18.125 11.047 1 98.94 135 ALA A C 1
ATOM 985 O O . ALA A 1 135 ? -4.066 17.125 10.32 1 98.94 135 ALA A O 1
ATOM 986 N N . ILE A 1 136 ? -3.082 19.016 11.086 1 98.94 136 ILE A N 1
ATOM 987 C CA . ILE A 1 136 ? -2.07 19.016 10.039 1 98.94 136 ILE A CA 1
ATOM 988 C C . ILE A 1 136 ? -0.688 18.812 10.648 1 98.94 136 ILE A C 1
ATOM 990 O O . ILE A 1 136 ? 0.33 19.109 10.023 1 98.94 136 ILE A O 1
ATOM 994 N N . GLY A 1 137 ? -0.542 18.406 11.867 1 98.88 137 GLY A N 1
ATOM 995 C CA . GLY A 1 137 ? 0.599 17.812 12.547 1 98.88 137 GLY A CA 1
ATOM 996 C C . GLY A 1 137 ? 0.322 16.406 13.055 1 98.88 137 GLY A C 1
ATOM 997 O O . GLY A 1 137 ? -0.708 15.812 12.734 1 98.88 137 GLY A O 1
ATOM 998 N N . PRO A 1 138 ? 1.33 15.844 13.859 1 98.94 138 PRO A N 1
ATOM 999 C CA . PRO A 1 138 ? 1.034 14.578 14.531 1 98.94 138 PRO A CA 1
ATOM 1000 C C . PRO A 1 138 ? -0.256 14.625 15.344 1 98.94 138 PRO A C 1
ATOM 1002 O O . PRO A 1 138 ? -0.57 15.656 15.945 1 98.94 138 PRO A O 1
ATOM 1005 N N . LEU A 1 139 ? -0.983 13.57 15.43 1 98.94 139 LEU A N 1
ATOM 1006 C CA . LEU A 1 139 ? -2.363 13.586 15.898 1 98.94 139 LEU A CA 1
ATOM 1007 C C . LEU A 1 139 ? -2.424 13.414 17.422 1 98.94 139 LEU A C 1
ATOM 1009 O O . LEU A 1 139 ? -3.467 13.055 17.969 1 98.94 139 LEU A O 1
ATOM 1013 N N . THR A 1 140 ? -1.371 13.656 18.109 1 98.94 140 THR A N 1
ATOM 1014 C CA . THR A 1 140 ? -1.257 13.422 19.547 1 98.94 140 THR A CA 1
ATOM 1015 C C . THR A 1 140 ? -2.34 14.188 20.312 1 98.94 140 THR A C 1
ATOM 1017 O O . THR A 1 140 ? -3.061 13.602 21.125 1 98.94 140 THR A O 1
ATOM 1020 N N . ASN A 1 141 ? -2.488 15.5 20.062 1 98.94 141 ASN A N 1
ATOM 1021 C CA . ASN A 1 141 ? -3.508 16.297 20.734 1 98.94 141 ASN A CA 1
ATOM 1022 C C . ASN A 1 141 ? -4.91 15.758 20.469 1 98.94 141 ASN A C 1
ATOM 1024 O O . ASN A 1 141 ? -5.734 15.688 21.375 1 98.94 141 ASN A O 1
ATOM 1028 N N . VAL A 1 142 ? -5.172 15.406 19.203 1 99 142 VAL A N 1
ATOM 1029 C CA . VAL A 1 142 ? -6.492 14.93 18.797 1 99 142 VAL A CA 1
ATOM 1030 C C . VAL A 1 142 ? -6.809 13.617 19.5 1 99 142 VAL A C 1
ATOM 1032 O O . VAL A 1 142 ? -7.918 13.422 20.016 1 99 142 VAL A O 1
ATOM 1035 N N . ALA A 1 143 ? -5.812 12.719 19.516 1 98.94 143 ALA A N 1
ATOM 1036 C CA . ALA A 1 143 ? -5.992 11.445 20.188 1 98.94 143 ALA A CA 1
ATOM 1037 C C . ALA A 1 143 ? -6.273 11.648 21.688 1 98.94 143 ALA A C 1
ATOM 1039 O O . ALA A 1 143 ? -7.164 11.008 22.25 1 98.94 143 ALA A O 1
ATOM 1040 N N . LEU A 1 144 ? -5.477 12.508 22.312 1 98.94 144 LEU A N 1
ATOM 1041 C CA . LEU A 1 144 ? -5.672 12.805 23.719 1 98.94 144 LEU A CA 1
ATOM 1042 C C . LEU A 1 144 ? -7.047 13.414 23.969 1 98.94 144 LEU A C 1
ATOM 1044 O O . LEU A 1 144 ? -7.715 13.086 24.953 1 98.94 144 LEU A O 1
ATOM 1048 N N . ALA A 1 145 ? -7.492 14.32 23.094 1 98.94 145 ALA A N 1
ATOM 1049 C CA . ALA A 1 145 ? -8.82 14.922 23.219 1 98.94 145 ALA A CA 1
ATOM 1050 C C . ALA A 1 145 ? -9.914 13.867 23.125 1 98.94 145 ALA A C 1
ATOM 1052 O O . ALA A 1 145 ? -10.844 13.852 23.922 1 98.94 145 ALA A O 1
ATOM 1053 N N . LEU A 1 146 ? -9.812 12.953 22.172 1 98.88 146 LEU A N 1
ATOM 1054 C CA . LEU A 1 146 ? -10.797 11.891 21.984 1 98.88 146 LEU A CA 1
ATOM 1055 C C . LEU A 1 146 ? -10.836 10.977 23.203 1 98.88 146 LEU A C 1
ATOM 1057 O O . LEU A 1 146 ? -11.891 10.445 23.562 1 98.88 146 LEU A O 1
ATOM 1061 N N . GLU A 1 147 ? -9.656 10.75 23.781 1 98.56 147 GLU A N 1
ATOM 1062 C CA . GLU A 1 147 ? -9.578 9.922 24.984 1 98.56 147 GLU A CA 1
ATOM 1063 C C . GLU A 1 147 ? -10.258 10.594 26.172 1 98.56 147 GLU A C 1
ATOM 1065 O O . GLU A 1 147 ? -11.008 9.945 26.906 1 98.56 147 GLU A O 1
ATOM 1070 N N . ARG A 1 148 ? -10.031 11.875 26.359 1 98.5 148 ARG A N 1
ATOM 1071 C CA . ARG A 1 148 ? -10.539 12.625 27.516 1 98.5 148 ARG A CA 1
ATOM 1072 C C . ARG A 1 148 ? -12 13 27.312 1 98.5 148 ARG A C 1
ATOM 1074 O O . ARG A 1 148 ? -12.758 13.125 28.266 1 98.5 148 ARG A O 1
ATOM 1081 N N . TYR A 1 149 ? -12.406 13.195 26.062 1 98.56 149 TYR A N 1
ATOM 1082 C CA . TYR A 1 149 ? -13.766 13.547 25.656 1 98.56 149 TYR A CA 1
ATOM 1083 C C . TYR A 1 149 ? -14.281 12.594 24.578 1 98.56 149 TYR A C 1
ATOM 1085 O O . TYR A 1 149 ? -14.453 12.992 23.422 1 98.56 149 TYR A O 1
ATOM 1093 N N . PRO A 1 150 ? -14.664 11.422 24.922 1 98.19 150 PRO A N 1
ATOM 1094 C CA . PRO A 1 150 ? -15.039 10.406 23.922 1 98.19 150 PRO A CA 1
ATOM 1095 C C . PRO A 1 150 ? -16.219 10.836 23.062 1 98.19 150 PRO A C 1
ATOM 1097 O O . PRO A 1 150 ? -16.328 10.414 21.906 1 98.19 150 PRO A O 1
ATOM 1100 N N . GLN A 1 151 ? -17.094 11.68 23.547 1 98.25 151 GLN A N 1
ATOM 1101 C CA . GLN A 1 151 ? -18.234 12.156 22.781 1 98.25 151 GLN A CA 1
ATOM 1102 C C . GLN A 1 151 ? -17.797 13.039 21.609 1 98.25 151 GLN A C 1
ATOM 1104 O O . GLN A 1 151 ? -18.594 13.328 20.719 1 98.25 151 GLN A O 1
ATOM 1109 N N . MET A 1 152 ? -16.547 13.461 21.672 1 98.75 152 MET A N 1
ATOM 1110 C CA . MET A 1 152 ? -16.016 14.344 20.625 1 98.75 152 MET A CA 1
ATOM 1111 C C . MET A 1 152 ? -16.109 13.688 19.25 1 98.75 152 MET A C 1
ATOM 1113 O O . MET A 1 152 ? -16.344 14.367 18.25 1 98.75 152 MET A O 1
ATOM 1117 N N . ALA A 1 153 ? -15.953 12.383 19.203 1 98.69 153 ALA A N 1
ATOM 1118 C CA . ALA A 1 153 ? -16 11.672 17.922 1 98.69 153 ALA A CA 1
ATOM 1119 C C . ALA A 1 153 ? -17.328 11.906 17.219 1 98.69 153 ALA A C 1
ATOM 1121 O O . ALA A 1 153 ? -17.359 12.078 16 1 98.69 153 ALA A O 1
ATOM 1122 N N . GLU A 1 154 ? -18.375 11.945 17.938 1 98.44 154 GLU A N 1
ATOM 1123 C CA . GLU A 1 154 ? -19.703 12.164 17.375 1 98.44 154 GLU A CA 1
ATOM 1124 C C . GLU A 1 154 ? -20 13.656 17.25 1 98.44 154 GLU A C 1
ATOM 1126 O O . GLU A 1 154 ? -20.719 14.07 16.344 1 98.44 154 GLU A O 1
ATOM 1131 N N . ALA A 1 155 ? -19.438 14.453 18.141 1 98.81 155 ALA A N 1
ATOM 1132 C CA . ALA A 1 155 ? -19.766 15.867 18.234 1 98.81 155 ALA A CA 1
ATOM 1133 C C . ALA A 1 155 ? -19.062 16.672 17.156 1 98.81 155 ALA A C 1
ATOM 1135 O O . ALA A 1 155 ? -19.578 17.703 16.703 1 98.81 155 ALA A O 1
ATOM 1136 N N . VAL A 1 156 ? -17.906 16.281 16.75 1 98.88 156 VAL A N 1
ATOM 1137 C CA . VAL A 1 156 ? -17.156 17.016 15.742 1 98.88 156 VAL A CA 1
ATOM 1138 C C . VAL A 1 156 ? -17.859 16.922 14.398 1 98.88 156 VAL A C 1
ATOM 1140 O O . VAL A 1 156 ? -18.391 15.867 14.039 1 98.88 156 VAL A O 1
ATOM 1143 N N . GLN A 1 157 ? -17.984 18.031 13.695 1 98.81 157 GLN A N 1
ATOM 1144 C CA . GLN A 1 157 ? -18.562 18 12.359 1 98.81 157 GLN A CA 1
ATOM 1145 C C . GLN A 1 157 ? -17.734 17.125 11.422 1 98.81 157 GLN A C 1
ATOM 1147 O O . GLN A 1 157 ? -18.281 16.344 10.641 1 98.81 157 GLN A O 1
ATOM 1152 N N . GLU A 1 158 ? -16.406 17.375 11.492 1 98.69 158 GLU A N 1
ATOM 1153 C CA . GLU A 1 158 ? -15.43 16.672 10.672 1 98.69 158 GLU A CA 1
ATOM 1154 C C . GLU A 1 158 ? -14.008 16.859 11.203 1 98.69 158 GLU A C 1
ATOM 1156 O O . GLU A 1 158 ? -13.695 17.906 11.773 1 98.69 158 GLU A O 1
ATOM 1161 N N . ILE A 1 159 ? -13.234 15.836 11.117 1 98.94 159 ILE A N 1
ATOM 1162 C CA . ILE A 1 159 ? -11.789 15.953 11.312 1 98.94 159 ILE A CA 1
ATOM 1163 C C . ILE A 1 159 ? -11.078 15.805 9.969 1 98.94 159 ILE A C 1
ATOM 1165 O O . ILE A 1 159 ? -11.109 14.727 9.359 1 98.94 159 ILE A O 1
ATOM 1169 N N . ALA A 1 160 ? -10.5 16.844 9.469 1 98.94 160 ALA A N 1
ATOM 1170 C CA . ALA A 1 160 ? -9.695 16.828 8.25 1 98.94 160 ALA A CA 1
ATOM 1171 C C . ALA A 1 160 ? -8.203 16.703 8.57 1 98.94 160 ALA A C 1
ATOM 1173 O O . ALA A 1 160 ? -7.641 17.578 9.242 1 98.94 160 ALA A O 1
ATOM 1174 N N . ILE A 1 161 ? -7.574 15.664 8.086 1 98.94 161 ILE A N 1
ATOM 1175 C CA . ILE A 1 161 ? -6.246 15.273 8.555 1 98.94 161 ILE A CA 1
ATOM 1176 C C . ILE A 1 161 ? -5.254 15.312 7.395 1 98.94 161 ILE A C 1
ATOM 1178 O O . ILE A 1 161 ? -5.531 14.797 6.312 1 98.94 161 ILE A O 1
ATOM 1182 N N . MET A 1 162 ? -4.141 15.977 7.559 1 98.94 162 MET A N 1
ATOM 1183 C CA . MET A 1 162 ? -2.986 15.727 6.699 1 98.94 162 MET A CA 1
ATOM 1184 C C . MET A 1 162 ? -2.107 14.625 7.273 1 98.94 162 MET A C 1
ATOM 1186 O O . MET A 1 162 ? -1.539 14.773 8.359 1 98.94 162 MET A O 1
ATOM 1190 N N . GLY A 1 163 ? -2.086 13.469 6.594 1 98.75 163 GLY A N 1
ATOM 1191 C CA . GLY A 1 163 ? -1.254 12.398 7.109 1 98.75 163 GLY A CA 1
ATOM 1192 C C . GLY A 1 163 ? -1.416 11.094 6.34 1 98.75 163 GLY A C 1
ATOM 1193 O O . GLY A 1 163 ? -2.422 10.891 5.656 1 98.75 163 GLY A O 1
ATOM 1194 N N . GLY A 1 164 ? -0.391 10.289 6.504 1 98.5 164 GLY A N 1
ATOM 1195 C CA . GLY A 1 164 ? -0.421 8.953 5.918 1 98.5 164 GLY A CA 1
ATOM 1196 C C . GLY A 1 164 ? 0.24 8.891 4.555 1 98.5 164 GLY A C 1
ATOM 1197 O O . GLY A 1 164 ? 0.424 9.914 3.896 1 98.5 164 GLY A O 1
ATOM 1198 N N . VAL A 1 165 ? 0.661 7.766 4.188 1 98.25 165 VAL A N 1
ATOM 1199 C CA . VAL A 1 165 ? 1.205 7.422 2.879 1 98.25 165 VAL A CA 1
ATOM 1200 C C . VAL A 1 165 ? 0.76 6.012 2.49 1 98.25 165 VAL A C 1
ATOM 1202 O O . VAL A 1 165 ? 0.856 5.082 3.293 1 98.25 165 VAL A O 1
ATOM 1205 N N . PHE A 1 166 ? 0.235 5.867 1.274 1 97.5 166 PHE A N 1
ATOM 1206 C CA . PHE A 1 166 ? -0.258 4.559 0.86 1 97.5 166 PHE A CA 1
ATOM 1207 C C . PHE A 1 166 ? 0.638 3.959 -0.217 1 97.5 166 PHE A C 1
ATOM 1209 O O . PHE A 1 166 ? 1.065 2.809 -0.106 1 97.5 166 PHE A O 1
ATOM 1216 N N . ALA A 1 167 ? 0.94 4.703 -1.259 1 94.5 167 ALA A N 1
ATOM 1217 C CA . ALA A 1 167 ? 1.537 4.066 -2.43 1 94.5 167 ALA A CA 1
ATOM 1218 C C . ALA A 1 167 ? 2.635 4.941 -3.029 1 94.5 167 ALA A C 1
ATOM 1220 O O . ALA A 1 167 ? 2.814 4.973 -4.25 1 94.5 167 ALA A O 1
ATOM 1221 N N . LEU A 1 168 ? 3.354 5.668 -2.285 1 96.5 168 LEU A N 1
ATOM 1222 C CA . LEU A 1 168 ? 4.496 6.426 -2.787 1 96.5 168 LEU A CA 1
ATOM 1223 C C . LEU A 1 168 ? 5.766 5.582 -2.76 1 96.5 168 LEU A C 1
ATOM 1225 O O . LEU A 1 168 ? 6.074 4.949 -1.745 1 96.5 168 LEU A O 1
ATOM 1229 N N . ASP A 1 169 ? 6.527 5.652 -3.807 1 95.62 169 ASP A N 1
ATOM 1230 C CA . ASP A 1 169 ? 7.652 4.738 -3.98 1 95.62 169 ASP A CA 1
ATOM 1231 C C . ASP A 1 169 ? 8.781 5.07 -3.01 1 95.62 169 ASP A C 1
ATOM 1233 O O . ASP A 1 169 ? 9.484 4.172 -2.533 1 95.62 169 ASP A O 1
ATOM 1237 N N . ASP A 1 170 ? 8.969 6.289 -2.697 1 95.69 170 ASP A N 1
ATOM 1238 C CA . ASP A 1 170 ? 10.164 6.664 -1.943 1 95.69 170 ASP A CA 1
ATOM 1239 C C . ASP A 1 170 ? 9.805 7.086 -0.521 1 95.69 170 ASP A C 1
ATOM 1241 O O . ASP A 1 170 ? 10.57 7.793 0.138 1 95.69 170 ASP A O 1
ATOM 1245 N N . PHE A 1 171 ? 8.547 6.711 -0.081 1 97.38 171 PHE A N 1
ATOM 1246 C CA . PHE A 1 171 ? 8.094 6.887 1.294 1 97.38 171 PHE A CA 1
ATOM 1247 C C . PHE A 1 171 ? 7.453 5.609 1.82 1 97.38 171 PHE A C 1
ATOM 1249 O O . PHE A 1 171 ? 6.59 5.023 1.162 1 97.38 171 PHE A O 1
ATOM 1256 N N . ILE A 1 172 ? 7.82 5.184 3.014 1 97.75 172 ILE A N 1
ATOM 1257 C CA . ILE A 1 172 ? 7.125 4.102 3.701 1 97.75 172 ILE A CA 1
ATOM 1258 C C . ILE A 1 172 ? 6.066 4.68 4.637 1 97.75 172 ILE A C 1
ATOM 1260 O O . ILE A 1 172 ? 4.969 4.129 4.758 1 97.75 172 ILE A O 1
ATOM 1264 N N . LYS A 1 173 ? 6.359 5.777 5.234 1 98.12 173 LYS A N 1
ATOM 1265 C CA . LYS A 1 173 ? 5.469 6.52 6.125 1 98.12 173 LYS A CA 1
ATOM 1266 C C . LYS A 1 173 ? 5.66 8.023 5.965 1 98.12 173 LYS A C 1
ATOM 1268 O O . LYS A 1 173 ? 6.645 8.469 5.371 1 98.12 173 LYS A O 1
ATOM 1273 N N . ASP A 1 174 ? 4.699 8.789 6.406 1 98.06 174 ASP A N 1
ATOM 1274 C CA . ASP A 1 174 ? 4.871 10.234 6.438 1 98.06 174 ASP A CA 1
ATOM 1275 C C . ASP A 1 174 ? 5.301 10.703 7.828 1 98.06 174 ASP A C 1
ATOM 1277 O O . ASP A 1 174 ? 5.395 9.906 8.758 1 98.06 174 ASP A O 1
ATOM 1281 N N . THR A 1 175 ? 5.617 11.93 7.957 1 98.12 175 THR A N 1
ATOM 1282 C CA . THR A 1 175 ? 6.137 12.484 9.203 1 98.12 175 THR A CA 1
ATOM 1283 C C . THR A 1 175 ? 5.066 12.469 10.289 1 98.12 175 THR A C 1
ATOM 1285 O O . THR A 1 175 ? 5.324 12.047 11.422 1 98.12 175 THR A O 1
ATOM 1288 N N . ASN A 1 176 ? 3.838 12.898 9.984 1 98.75 176 ASN A N 1
ATOM 1289 C CA . ASN A 1 176 ? 2.787 13.031 10.984 1 98.75 176 ASN A CA 1
ATOM 1290 C C . ASN A 1 176 ? 2.438 11.68 11.609 1 98.75 176 ASN A C 1
ATOM 1292 O O . ASN A 1 176 ? 2.389 11.555 12.836 1 98.75 176 ASN A O 1
ATOM 1296 N N . PHE A 1 177 ? 2.238 10.648 10.805 1 98.88 177 PHE A N 1
ATOM 1297 C CA . PHE A 1 177 ? 1.893 9.328 11.312 1 98.88 177 PHE A CA 1
ATOM 1298 C C . PHE A 1 177 ? 3.129 8.609 11.844 1 98.88 177 PHE A C 1
ATOM 1300 O O . PHE A 1 177 ? 3.033 7.805 12.766 1 98.88 177 PHE A O 1
ATOM 1307 N N . GLY A 1 178 ? 4.309 8.906 11.281 1 98.62 178 GLY A N 1
ATOM 1308 C CA . GLY A 1 178 ? 5.555 8.344 11.773 1 98.62 178 GLY A CA 1
ATOM 1309 C C . GLY A 1 178 ? 5.914 8.82 13.172 1 98.62 178 GLY A C 1
ATOM 1310 O O . GLY A 1 178 ? 6.414 8.047 13.984 1 98.62 178 GLY A O 1
ATOM 1311 N N . ILE A 1 179 ? 5.637 10.055 13.453 1 98.75 179 ILE A N 1
ATOM 1312 C CA . ILE A 1 179 ? 5.973 10.633 14.75 1 98.75 179 ILE A CA 1
ATOM 1313 C C . ILE A 1 179 ? 5.043 10.07 15.82 1 98.75 179 ILE A C 1
ATOM 1315 O O . ILE A 1 179 ? 5.465 9.852 16.969 1 98.75 179 ILE A O 1
ATOM 1319 N N . ASP A 1 180 ? 3.816 9.859 15.469 1 98.88 180 ASP A N 1
ATOM 1320 C CA . ASP A 1 180 ? 2.926 9.305 16.484 1 98.88 180 ASP A CA 1
ATOM 1321 C C . ASP A 1 180 ? 1.952 8.297 15.883 1 98.88 180 ASP A C 1
ATOM 1323 O O . ASP A 1 180 ? 0.764 8.586 15.727 1 98.88 180 ASP A O 1
ATOM 1327 N N . PRO A 1 181 ? 2.422 7.039 15.664 1 98.75 181 PRO A N 1
ATOM 1328 C CA . PRO A 1 181 ? 1.568 6.004 15.07 1 98.75 181 PRO A CA 1
ATOM 1329 C C . PRO A 1 181 ? 0.359 5.672 15.945 1 98.75 181 PRO A C 1
ATOM 1331 O O . PRO A 1 181 ? -0.736 5.441 15.422 1 98.75 181 PRO A O 1
ATOM 1334 N N . GLU A 1 182 ? 0.524 5.645 17.266 1 98.81 182 GLU A N 1
ATOM 1335 C CA . GLU A 1 182 ? -0.566 5.312 18.172 1 98.81 182 GLU A CA 1
ATOM 1336 C C . GLU A 1 182 ? -1.693 6.336 18.078 1 98.81 182 GLU A C 1
ATOM 1338 O O . GLU A 1 182 ? -2.871 5.969 18.047 1 98.81 182 GLU A O 1
ATOM 1343 N N . ALA A 1 183 ? -1.319 7.598 18.047 1 98.94 183 ALA A N 1
ATOM 1344 C CA . ALA A 1 183 ? -2.33 8.641 17.922 1 98.94 183 ALA A CA 1
ATOM 1345 C C . ALA A 1 183 ? -3.082 8.523 16.594 1 98.94 183 ALA A C 1
ATOM 1347 O O . ALA A 1 183 ? -4.309 8.648 16.562 1 98.94 183 ALA A O 1
ATOM 1348 N N . ALA A 1 184 ? -2.328 8.32 15.516 1 98.94 184 ALA A N 1
ATOM 1349 C CA . ALA A 1 184 ? -2.949 8.164 14.203 1 98.94 184 ALA A CA 1
ATOM 1350 C C . ALA A 1 184 ? -3.963 7.02 14.211 1 98.94 184 ALA A C 1
ATOM 1352 O O . ALA A 1 184 ? -5.086 7.18 13.727 1 98.94 184 ALA A O 1
ATOM 1353 N N . HIS A 1 185 ? -3.561 5.887 14.797 1 98.62 185 HIS A N 1
ATOM 1354 C CA . HIS A 1 185 ? -4.449 4.738 14.898 1 98.62 185 HIS A CA 1
ATOM 1355 C C . HIS A 1 185 ? -5.719 5.086 15.672 1 98.62 185 HIS A C 1
ATOM 1357 O O . HIS A 1 185 ? -6.828 4.816 15.203 1 98.62 185 HIS A O 1
ATOM 1363 N N . LYS A 1 186 ? -5.562 5.684 16.844 1 98.69 186 LYS A N 1
ATOM 1364 C CA . LYS A 1 186 ? -6.695 6.023 17.703 1 98.69 186 LYS A CA 1
ATOM 1365 C C . LYS A 1 186 ? -7.676 6.945 16.984 1 98.69 186 LYS A C 1
ATOM 1367 O O . LYS A 1 186 ? -8.891 6.758 17.078 1 98.69 186 LYS A O 1
ATOM 1372 N N . VAL A 1 187 ? -7.168 7.91 16.281 1 98.94 187 VAL A N 1
ATOM 1373 C CA . VAL A 1 187 ? -8.023 8.891 15.617 1 98.94 187 VAL A CA 1
ATOM 1374 C C . VAL A 1 187 ? -8.711 8.258 14.406 1 98.94 187 VAL A C 1
ATOM 1376 O O . VAL A 1 187 ? -9.922 8.375 14.242 1 98.94 187 VAL A O 1
ATOM 1379 N N . LEU A 1 188 ? -7.969 7.531 13.555 1 98.69 188 LEU A N 1
ATOM 1380 C CA . LEU A 1 188 ? -8.492 6.961 12.32 1 98.69 188 LEU A CA 1
ATOM 1381 C C . LEU A 1 188 ? -9.586 5.938 12.617 1 98.69 188 LEU A C 1
ATOM 1383 O O . LEU A 1 188 ? -10.484 5.734 11.797 1 98.69 188 LEU A O 1
ATOM 1387 N N . THR A 1 189 ? -9.523 5.32 13.781 1 97.5 189 THR A N 1
ATOM 1388 C CA . THR A 1 189 ? -10.477 4.262 14.102 1 97.5 189 THR A CA 1
ATOM 1389 C C . THR A 1 189 ? -11.508 4.75 15.117 1 97.5 189 THR A C 1
ATOM 1391 O O . THR A 1 189 ? -12.211 3.943 15.734 1 97.5 189 THR A O 1
ATOM 1394 N N . SER A 1 190 ? -11.602 6.035 15.336 1 98.12 190 SER A N 1
ATOM 1395 C CA . SER A 1 190 ? -12.43 6.629 16.375 1 98.12 190 SER A CA 1
ATOM 1396 C C . SER A 1 190 ? -13.914 6.57 16.016 1 98.12 190 SER A C 1
ATOM 1398 O O . SER A 1 190 ? -14.781 6.727 16.875 1 98.12 190 SER A O 1
ATOM 1400 N N . GLY A 1 191 ? -14.188 6.41 14.727 1 97.81 191 GLY A N 1
ATOM 1401 C CA . GLY A 1 191 ? -15.562 6.461 14.25 1 97.81 191 GLY A CA 1
ATOM 1402 C C . GLY A 1 191 ? -16.016 7.859 13.867 1 97.81 191 GLY A C 1
ATOM 1403 O O . GLY A 1 191 ? -17.125 8.047 13.367 1 97.81 191 GLY A O 1
ATOM 1404 N N . ALA A 1 192 ? -15.172 8.898 14.078 1 98.62 192 ALA A N 1
ATOM 1405 C CA . ALA A 1 192 ? -15.492 10.273 13.688 1 98.62 192 ALA A CA 1
ATOM 1406 C C . ALA A 1 192 ? -15.594 10.406 12.172 1 98.62 192 ALA A C 1
ATOM 1408 O O . ALA A 1 192 ? -15.148 9.531 11.438 1 98.62 192 ALA A O 1
ATOM 1409 N N . ASN A 1 193 ? -16.328 11.422 11.727 1 98.69 193 ASN A N 1
ATOM 1410 C CA . ASN A 1 193 ? -16.312 11.805 10.32 1 98.69 193 ASN A CA 1
ATOM 1411 C C . ASN A 1 193 ? -14.945 12.359 9.914 1 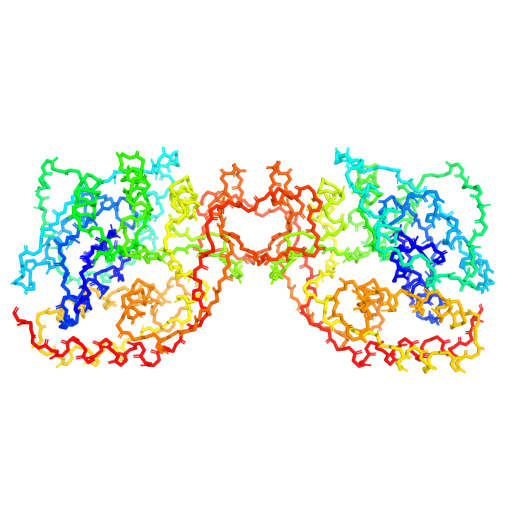98.69 193 ASN A C 1
ATOM 1413 O O . ASN A 1 193 ? -14.562 13.453 10.352 1 98.69 193 ASN A O 1
ATOM 1417 N N . ILE A 1 194 ? -14.211 11.586 9.125 1 98.88 194 ILE A N 1
ATOM 1418 C CA . ILE A 1 194 ? -12.82 11.945 8.875 1 98.88 194 ILE A CA 1
ATOM 1419 C C . ILE A 1 194 ? -12.594 12.117 7.375 1 98.88 194 ILE A C 1
ATOM 1421 O O . ILE A 1 194 ? -13.078 11.32 6.57 1 98.88 194 ILE A O 1
ATOM 1425 N N . THR A 1 195 ? -11.953 13.156 6.977 1 98.94 195 THR A N 1
ATOM 1426 C CA . THR A 1 195 ? -11.297 13.336 5.684 1 98.94 195 THR A CA 1
ATOM 1427 C C . THR A 1 195 ? -9.781 13.242 5.824 1 98.94 195 THR A C 1
ATOM 1429 O O . THR A 1 195 ? -9.195 13.914 6.676 1 98.94 195 THR A O 1
ATOM 1432 N N . LEU A 1 196 ? -9.203 12.375 5.074 1 98.94 196 LEU A N 1
ATOM 1433 C CA . LEU A 1 196 ? -7.758 12.172 5.125 1 98.94 196 LEU A CA 1
ATOM 1434 C C . LEU A 1 196 ? -7.086 12.695 3.859 1 98.94 196 LEU A C 1
ATOM 1436 O O . LEU A 1 196 ? -7.496 12.352 2.748 1 98.94 196 LEU A O 1
ATOM 1440 N N . VAL A 1 197 ? -6.098 13.523 4 1 98.94 197 VAL A N 1
ATOM 1441 C CA . VAL A 1 197 ? -5.281 14.078 2.926 1 98.94 197 VAL A CA 1
ATOM 1442 C C . VAL A 1 197 ? -3.867 13.516 3.004 1 98.94 197 VAL A C 1
ATOM 1444 O O . VAL A 1 197 ? -2.977 14.125 3.598 1 98.94 197 VAL A O 1
ATOM 1447 N N . PRO A 1 198 ? -3.637 12.414 2.326 1 98.81 198 PRO A N 1
ATOM 1448 C CA . PRO A 1 198 ? -2.363 11.703 2.465 1 98.81 198 PRO A CA 1
ATOM 1449 C C . PRO A 1 198 ? -1.264 12.289 1.579 1 98.81 198 PRO A C 1
ATOM 1451 O O . PRO A 1 198 ? -1.553 13.047 0.649 1 98.81 198 PRO A O 1
ATOM 1454 N N . MET A 1 199 ? -0.084 11.922 1.872 1 98.25 199 MET A N 1
ATOM 1455 C CA . MET A 1 199 ? 1.085 12.344 1.104 1 98.25 199 MET A CA 1
ATOM 1456 C C . MET A 1 199 ? 0.937 11.969 -0.365 1 98.25 199 MET A C 1
ATOM 1458 O O . MET A 1 199 ? 1.44 12.664 -1.246 1 98.25 199 MET A O 1
ATOM 1462 N N . ASP A 1 200 ? 0.228 10.852 -0.678 1 98.31 200 ASP A N 1
ATOM 1463 C CA . ASP A 1 200 ? -0.022 10.438 -2.055 1 98.31 200 ASP A CA 1
ATOM 1464 C C . ASP A 1 200 ? -0.603 11.586 -2.879 1 98.31 200 ASP A C 1
ATOM 1466 O O . ASP A 1 200 ? -0.316 11.711 -4.07 1 98.31 200 ASP A O 1
ATOM 1470 N N . VAL A 1 201 ? -1.406 12.422 -2.264 1 98.5 201 VAL A N 1
ATOM 1471 C CA . VAL A 1 201 ? -2.074 13.508 -2.973 1 98.5 201 VAL A CA 1
ATOM 1472 C C . VAL A 1 201 ? -1.289 14.805 -2.793 1 98.5 201 VAL A C 1
ATOM 1474 O O . VAL A 1 201 ? -1.116 15.578 -3.742 1 98.5 201 VAL A O 1
ATOM 1477 N N . THR A 1 202 ? -0.763 15.016 -1.596 1 98.31 202 THR A N 1
ATOM 1478 C CA . THR A 1 202 ? -0.117 16.297 -1.343 1 98.31 202 THR A CA 1
ATOM 1479 C C . THR A 1 202 ? 1.203 16.391 -2.102 1 98.31 202 THR A C 1
ATOM 1481 O O . THR A 1 202 ? 1.678 17.5 -2.393 1 98.31 202 THR A O 1
ATOM 1484 N N . SER A 1 203 ? 1.792 15.25 -2.463 1 97.69 203 SER A N 1
ATOM 1485 C CA . SER A 1 203 ? 3.027 15.258 -3.24 1 97.69 203 SER A CA 1
ATOM 1486 C C . SER A 1 203 ? 2.762 15.633 -4.695 1 97.69 203 SER A C 1
ATOM 1488 O O . SER A 1 203 ? 3.697 15.797 -5.477 1 97.69 203 SER A O 1
ATOM 1490 N N . GLN A 1 204 ? 1.452 15.766 -5.027 1 98.06 204 GLN A N 1
ATOM 1491 C CA . GLN A 1 204 ? 1.073 16.234 -6.352 1 98.06 204 GLN A CA 1
ATOM 1492 C C . GLN A 1 204 ? 0.972 17.766 -6.383 1 98.06 204 GLN A C 1
ATOM 1494 O O . GLN A 1 204 ? 0.783 18.359 -7.445 1 98.06 204 GLN A O 1
ATOM 1499 N N . THR A 1 205 ? 1.075 18.391 -5.277 1 98.69 205 THR A N 1
ATOM 1500 C CA . THR A 1 205 ? 1.101 19.844 -5.223 1 98.69 205 THR A CA 1
ATOM 1501 C C . THR A 1 205 ? 2.488 20.375 -5.574 1 98.69 205 THR A C 1
ATOM 1503 O O . THR A 1 205 ? 3.48 19.656 -5.461 1 98.69 205 THR A O 1
ATOM 1506 N N . LEU A 1 206 ? 2.504 21.562 -6.016 1 98.69 206 LEU A N 1
ATOM 1507 C CA . LEU A 1 206 ? 3.779 22.219 -6.281 1 98.69 206 LEU A CA 1
ATOM 1508 C C . LEU A 1 206 ? 3.619 23.734 -6.27 1 98.69 206 LEU A C 1
ATOM 1510 O O . LEU A 1 206 ? 2.807 24.281 -7.02 1 98.69 206 LEU A O 1
ATOM 1514 N N . MET A 1 207 ? 4.281 24.344 -5.422 1 98.75 207 MET A N 1
ATOM 1515 C CA . MET A 1 207 ? 4.426 25.797 -5.441 1 98.75 207 MET A CA 1
ATOM 1516 C C . MET A 1 207 ? 5.848 26.188 -5.82 1 98.75 207 MET A C 1
ATOM 1518 O O . MET A 1 207 ? 6.805 25.812 -5.145 1 98.75 207 MET A O 1
ATOM 1522 N N . THR A 1 208 ? 6 26.906 -6.879 1 98.75 208 THR A N 1
ATOM 1523 C CA . THR A 1 208 ? 7.301 27.359 -7.363 1 98.75 208 THR A CA 1
ATOM 1524 C C . THR A 1 208 ? 7.578 28.781 -6.922 1 98.75 208 THR A C 1
ATOM 1526 O O . THR A 1 208 ? 6.695 29.453 -6.379 1 98.75 208 THR A O 1
ATOM 1529 N N . HIS A 1 209 ? 8.867 29.219 -7.137 1 98.5 209 HIS A N 1
ATOM 1530 C CA . HIS A 1 209 ? 9.203 30.609 -6.879 1 98.5 209 HIS A CA 1
ATOM 1531 C C . HIS A 1 209 ? 8.344 31.547 -7.715 1 98.5 209 HIS A C 1
ATOM 1533 O O . HIS A 1 209 ? 7.992 32.656 -7.262 1 98.5 209 HIS A O 1
ATOM 1539 N N . ARG A 1 210 ? 8.016 31.141 -8.93 1 98.44 210 ARG A N 1
ATOM 1540 C CA . ARG A 1 210 ? 7.156 31.953 -9.789 1 98.44 210 ARG A CA 1
ATOM 1541 C C . ARG A 1 210 ? 5.77 32.125 -9.172 1 98.44 210 ARG A C 1
ATOM 1543 O O . ARG A 1 210 ? 5.191 33.188 -9.219 1 98.44 210 ARG A O 1
ATOM 1550 N N . ASP A 1 211 ? 5.219 31.062 -8.656 1 98.69 211 ASP A N 1
ATOM 1551 C CA . ASP A 1 211 ? 3.936 31.141 -7.961 1 98.69 211 ASP A CA 1
ATOM 1552 C C . ASP A 1 211 ? 4.016 32.062 -6.754 1 98.69 211 ASP A C 1
ATOM 1554 O O . ASP A 1 211 ? 3.117 32.875 -6.535 1 98.69 211 ASP A O 1
ATOM 1558 N N . LEU A 1 212 ? 5.094 31.922 -5.977 1 98.62 212 LEU A N 1
ATOM 1559 C CA . LEU A 1 212 ? 5.281 32.75 -4.793 1 98.62 212 LEU A CA 1
ATOM 1560 C C . LEU A 1 212 ? 5.445 34.219 -5.18 1 98.62 212 LEU A C 1
ATOM 1562 O O . LEU A 1 212 ? 5.008 35.094 -4.453 1 98.62 212 LEU A O 1
ATOM 1566 N N . ASP A 1 213 ? 6.066 34.5 -6.344 1 98.62 213 ASP A N 1
ATOM 1567 C CA . ASP A 1 213 ? 6.23 35.875 -6.84 1 98.62 213 ASP A CA 1
ATOM 1568 C C . ASP A 1 213 ? 4.875 36.531 -7.047 1 98.62 213 ASP A C 1
ATOM 1570 O O . ASP A 1 213 ? 4.734 37.75 -6.812 1 98.62 213 ASP A O 1
ATOM 1574 N N . ARG A 1 214 ? 3.92 35.781 -7.488 1 98.31 214 ARG A N 1
ATOM 1575 C CA . ARG A 1 214 ? 2.578 36.344 -7.645 1 98.31 214 ARG A CA 1
ATOM 1576 C C . ARG A 1 214 ? 1.975 36.719 -6.293 1 98.31 214 ARG A C 1
ATOM 1578 O O . ARG A 1 214 ? 1.328 37.75 -6.156 1 98.31 214 ARG A O 1
ATOM 1585 N N . ILE A 1 215 ? 2.209 35.875 -5.336 1 98.12 215 ILE A N 1
ATOM 1586 C CA . ILE A 1 215 ? 1.713 36.156 -3.99 1 98.12 215 ILE A CA 1
ATOM 1587 C C . ILE A 1 215 ? 2.447 37.344 -3.398 1 98.12 215 ILE A C 1
ATOM 1589 O O . ILE A 1 215 ? 1.849 38.156 -2.699 1 98.12 215 ILE A O 1
ATOM 1593 N N . ALA A 1 216 ? 3.691 37.5 -3.703 1 97.94 216 ALA A N 1
ATOM 1594 C CA . ALA A 1 216 ? 4.531 38.562 -3.191 1 97.94 216 ALA A CA 1
ATOM 1595 C C . ALA A 1 216 ? 4.027 39.938 -3.672 1 97.94 216 ALA A C 1
ATOM 1597 O O . ALA A 1 216 ? 4.324 40.969 -3.062 1 97.94 216 ALA A O 1
ATOM 1598 N N . GLN A 1 217 ? 3.287 39.906 -4.723 1 97.75 217 GLN A N 1
ATOM 1599 C CA . GLN A 1 217 ? 2.756 41.156 -5.27 1 97.75 217 GLN A CA 1
ATOM 1600 C C . GLN A 1 217 ? 1.531 41.625 -4.488 1 97.75 217 GLN A C 1
ATOM 1602 O O . GLN A 1 217 ? 1.096 42.781 -4.629 1 97.75 217 GLN A O 1
ATOM 1607 N N . ILE A 1 218 ? 1.019 40.75 -3.713 1 97.25 218 ILE A N 1
ATOM 1608 C CA . ILE A 1 218 ? -0.162 41.062 -2.916 1 97.25 218 ILE A CA 1
ATOM 1609 C C . ILE A 1 218 ? 0.249 41.844 -1.661 1 97.25 218 ILE A C 1
ATOM 1611 O O . ILE A 1 218 ? 1.172 41.438 -0.951 1 97.25 218 ILE A O 1
ATOM 1615 N N . ASP A 1 219 ? -0.404 42.969 -1.442 1 94.38 219 ASP A N 1
ATOM 1616 C CA . ASP A 1 219 ? -0.033 43.812 -0.324 1 94.38 219 ASP A CA 1
ATOM 1617 C C . ASP A 1 219 ? -0.946 43.594 0.877 1 94.38 219 ASP A C 1
ATOM 1619 O O . ASP A 1 219 ? -1.74 44.469 1.238 1 94.38 219 ASP A O 1
ATOM 1623 N N . THR A 1 220 ? -0.877 42.531 1.491 1 96.06 220 THR A N 1
ATOM 1624 C CA . THR A 1 220 ? -1.555 42.188 2.738 1 96.06 220 THR A CA 1
ATOM 1625 C C . THR A 1 220 ? -0.57 41.594 3.744 1 96.06 220 THR A C 1
ATOM 1627 O O . THR A 1 220 ? 0.472 41.062 3.361 1 96.06 220 THR A O 1
ATOM 1630 N N . PRO A 1 221 ? -0.845 41.719 5.012 1 95.75 221 PRO A N 1
ATOM 1631 C CA . PRO A 1 221 ? 0.046 41.156 6.027 1 95.75 221 PRO A CA 1
ATOM 1632 C C . PRO A 1 221 ? 0.252 39.656 5.859 1 95.75 221 PRO A C 1
ATOM 1634 O O . PRO A 1 221 ? 1.367 39.156 6.035 1 95.75 221 PRO A O 1
ATOM 1637 N N . LEU A 1 222 ? -0.788 38.969 5.516 1 97.62 222 LEU A N 1
ATOM 1638 C CA . LEU A 1 222 ? -0.686 37.5 5.344 1 97.62 222 LEU A CA 1
ATOM 1639 C C . LEU A 1 222 ? 0.209 37.156 4.156 1 97.62 222 LEU A C 1
ATOM 1641 O O . LEU A 1 222 ? 1.044 36.281 4.246 1 97.62 222 LEU A O 1
ATOM 1645 N N . ALA A 1 223 ? 0.052 37.844 3.043 1 97.56 223 ALA A N 1
ATOM 1646 C CA . ALA A 1 223 ? 0.88 37.594 1.865 1 97.56 223 ALA A CA 1
ATOM 1647 C C . ALA A 1 223 ? 2.354 37.875 2.166 1 97.56 223 ALA A C 1
ATOM 1649 O O . ALA A 1 223 ? 3.227 37.125 1.717 1 97.56 223 ALA A O 1
ATOM 1650 N N . ARG A 1 224 ? 2.607 38.906 2.908 1 96 224 ARG A N 1
ATOM 1651 C CA . ARG A 1 224 ? 3.977 39.25 3.289 1 96 224 ARG A CA 1
ATOM 1652 C C . ARG A 1 224 ? 4.578 38.156 4.16 1 96 224 ARG A C 1
ATOM 1654 O O . ARG A 1 224 ? 5.715 37.719 3.936 1 96 224 ARG A O 1
ATOM 1661 N N . PHE A 1 225 ? 3.844 37.719 5.168 1 95.94 225 PHE A N 1
ATOM 1662 C CA . PHE A 1 225 ? 4.289 36.656 6.055 1 95.94 225 PHE A CA 1
ATOM 1663 C C . PHE A 1 225 ? 4.605 35.375 5.262 1 95.94 225 PHE A C 1
ATOM 1665 O O . PHE A 1 225 ? 5.664 34.781 5.445 1 95.94 225 PHE A O 1
ATOM 1672 N N . VAL A 1 226 ? 3.666 34.969 4.363 1 97.38 226 VAL A N 1
ATOM 1673 C CA . VAL A 1 226 ? 3.787 33.781 3.555 1 97.38 226 VAL A CA 1
ATOM 1674 C C . VAL A 1 226 ? 5.004 33.875 2.639 1 97.38 226 VAL A C 1
ATOM 1676 O O . VAL A 1 226 ? 5.816 32.969 2.562 1 97.38 226 VAL A O 1
ATOM 1679 N N . THR A 1 227 ? 5.148 34.969 1.99 1 97.75 227 THR A N 1
ATOM 1680 C CA . THR A 1 227 ? 6.246 35.188 1.051 1 97.75 227 THR A CA 1
ATOM 1681 C C . THR A 1 227 ? 7.59 35.094 1.767 1 97.75 227 THR A C 1
ATOM 1683 O O . THR A 1 227 ? 8.492 34.375 1.324 1 97.75 227 THR A O 1
ATOM 1686 N N . GLU A 1 228 ? 7.668 35.75 2.883 1 97 228 GLU A N 1
ATOM 1687 C CA . GLU A 1 228 ? 8.898 35.812 3.66 1 97 228 GLU A CA 1
ATOM 1688 C C . GLU A 1 228 ? 9.336 34.438 4.141 1 97 228 GLU A C 1
ATOM 1690 O O . GLU A 1 228 ? 10.516 34.094 4.094 1 97 228 GLU A O 1
ATOM 1695 N N . THR A 1 229 ? 8.461 33.688 4.57 1 97.62 229 THR A N 1
ATOM 1696 C CA . THR A 1 229 ? 8.805 32.438 5.25 1 97.62 229 THR A CA 1
ATOM 1697 C C . THR A 1 229 ? 8.875 31.281 4.262 1 97.62 229 THR A C 1
ATOM 1699 O O . THR A 1 229 ? 9.602 30.312 4.484 1 97.62 229 THR A O 1
ATOM 1702 N N . LEU A 1 230 ? 8.18 31.297 3.109 1 98.25 230 LEU A N 1
ATOM 1703 C CA . LEU A 1 230 ? 8.148 30.203 2.156 1 98.25 230 LEU A CA 1
ATOM 1704 C C . LEU A 1 230 ? 9.336 30.281 1.204 1 98.25 230 LEU A C 1
ATOM 1706 O O . LEU A 1 230 ? 9.766 29.266 0.656 1 98.25 230 LEU A O 1
ATOM 1710 N N . ARG A 1 231 ? 9.859 31.469 0.985 1 98.06 231 ARG A N 1
ATOM 1711 C CA . ARG A 1 231 ? 10.914 31.656 -0.004 1 98.06 231 ARG A CA 1
ATOM 1712 C C . ARG A 1 231 ? 12.102 30.75 0.286 1 98.06 231 ARG A C 1
ATOM 1714 O O . ARG A 1 231 ? 12.5 29.953 -0.563 1 98.06 231 ARG A O 1
ATOM 1721 N N . PRO A 1 232 ? 12.633 30.797 1.539 1 98.25 232 PRO A N 1
ATOM 1722 C CA . PRO A 1 232 ? 13.758 29.906 1.812 1 98.25 232 PRO A CA 1
ATOM 1723 C C . PRO A 1 232 ? 13.367 28.422 1.787 1 98.25 232 PRO A C 1
ATOM 1725 O O . PRO A 1 232 ? 14.18 27.578 1.411 1 98.25 232 PRO A O 1
ATOM 1728 N N . TRP A 1 233 ? 12.172 28.109 2.189 1 98.19 233 TRP A N 1
ATOM 1729 C CA . TRP A 1 233 ? 11.711 26.719 2.223 1 98.19 233 TRP A CA 1
ATOM 1730 C C . TRP A 1 233 ? 11.641 26.141 0.816 1 98.19 233 TRP A C 1
ATOM 1732 O O . TRP A 1 233 ? 11.992 24.969 0.601 1 98.19 233 TRP A O 1
ATOM 1742 N N . ILE A 1 234 ? 11.141 26.922 -0.169 1 98.56 234 ILE A N 1
ATOM 1743 C CA . ILE A 1 234 ? 11.109 26.484 -1.562 1 98.56 234 ILE A CA 1
ATOM 1744 C C . ILE A 1 234 ? 12.523 26.156 -2.029 1 98.56 234 ILE A C 1
ATOM 1746 O O . ILE A 1 234 ? 12.766 25.078 -2.58 1 98.56 234 ILE A O 1
ATOM 1750 N N . GLU A 1 235 ? 13.43 27.031 -1.737 1 97.94 235 GLU A N 1
ATOM 1751 C CA . GLU A 1 235 ? 14.82 26.812 -2.129 1 97.94 235 GLU A CA 1
ATOM 1752 C C . GLU A 1 235 ? 15.391 25.578 -1.452 1 97.94 235 GLU A C 1
ATOM 1754 O O . GLU A 1 235 ? 16.047 24.75 -2.1 1 97.94 235 GLU A O 1
ATOM 1759 N N . TYR A 1 236 ? 15.164 25.469 -0.2 1 97.75 236 TYR A N 1
ATOM 1760 C CA . TYR A 1 236 ? 15.625 24.328 0.576 1 97.75 236 TYR A CA 1
ATOM 1761 C C . TYR A 1 236 ? 15.086 23.016 -0.005 1 97.75 236 TYR A C 1
ATOM 1763 O O . TYR A 1 236 ? 15.836 22.047 -0.168 1 97.75 236 TYR A O 1
ATOM 1771 N N . SER A 1 237 ? 13.766 23 -0.299 1 97.12 237 SER A N 1
ATOM 1772 C CA . SER A 1 237 ? 13.109 21.828 -0.871 1 97.12 237 SER A CA 1
ATOM 1773 C C . SER A 1 237 ? 13.703 21.469 -2.229 1 97.12 237 SER A C 1
ATOM 1775 O O . SER A 1 237 ? 13.922 20.281 -2.527 1 97.12 237 SER A O 1
ATOM 1777 N N . MET A 1 238 ? 13.945 22.484 -3.059 1 97.62 238 MET A N 1
ATOM 1778 C CA . MET A 1 238 ? 14.547 22.25 -4.367 1 97.62 238 MET A CA 1
ATOM 1779 C C . MET A 1 238 ? 15.914 21.578 -4.23 1 97.62 238 MET A C 1
ATOM 1781 O O . MET A 1 238 ? 16.219 20.656 -4.977 1 97.62 238 MET A O 1
ATOM 1785 N N . GLN A 1 239 ? 16.656 21.953 -3.275 1 96.06 239 GLN A N 1
ATOM 1786 C CA . GLN A 1 239 ? 18.016 21.469 -3.115 1 96.06 239 GLN A CA 1
ATOM 1787 C C . GLN A 1 239 ? 18.031 20.094 -2.443 1 96.06 239 GLN A C 1
ATOM 1789 O O . GLN A 1 239 ? 18.922 19.281 -2.709 1 96.06 239 GLN A O 1
ATOM 1794 N N . THR A 1 240 ? 17.109 19.875 -1.611 1 94.5 240 THR A N 1
ATOM 1795 C CA . THR A 1 240 ? 17.188 18.656 -0.798 1 94.5 240 THR A CA 1
ATOM 1796 C C . THR A 1 240 ? 16.297 17.562 -1.377 1 94.5 240 THR A C 1
ATOM 1798 O O . THR A 1 240 ? 16.5 16.375 -1.103 1 94.5 240 THR A O 1
ATOM 1801 N N . ARG A 1 241 ? 15.25 17.891 -2.098 1 91.69 241 ARG A N 1
ATOM 1802 C CA . ARG A 1 241 ? 14.273 16.906 -2.541 1 91.69 241 ARG A CA 1
ATOM 1803 C C . ARG A 1 241 ? 14.219 16.844 -4.062 1 91.69 241 ARG A C 1
ATOM 1805 O O . ARG A 1 241 ? 13.414 16.094 -4.625 1 91.69 241 ARG A O 1
ATOM 1812 N N . ARG A 1 242 ? 15.008 17.562 -4.781 1 89.06 242 ARG A N 1
ATOM 1813 C CA . ARG A 1 242 ? 15.07 17.578 -6.242 1 89.06 242 ARG A CA 1
ATOM 1814 C C . ARG A 1 242 ? 13.703 17.891 -6.844 1 89.06 242 ARG A C 1
ATOM 1816 O O . ARG A 1 242 ? 13.227 17.188 -7.734 1 89.06 242 ARG A O 1
ATOM 1823 N N . LEU A 1 243 ? 13.039 18.922 -6.227 1 94.75 243 LEU A N 1
ATOM 1824 C CA . LEU A 1 243 ? 11.766 19.438 -6.707 1 94.75 243 LEU A CA 1
ATOM 1825 C C . LEU A 1 243 ? 11.961 20.781 -7.406 1 94.75 243 LEU A C 1
ATOM 1827 O O . LEU A 1 243 ? 12.945 21.484 -7.164 1 94.75 243 LEU A O 1
ATOM 1831 N N . ALA A 1 244 ? 11.047 21.172 -8.328 1 97.5 244 ALA A N 1
ATOM 1832 C CA . ALA A 1 244 ? 11.062 22.484 -8.969 1 97.5 244 ALA A CA 1
ATOM 1833 C C . ALA A 1 244 ? 10.547 23.562 -8.016 1 97.5 244 ALA A C 1
ATOM 1835 O O . ALA A 1 244 ? 10.602 24.75 -8.328 1 97.5 244 ALA A O 1
ATOM 1836 N N . GLY A 1 245 ? 10.102 23.266 -6.898 1 98.44 245 GLY A N 1
ATOM 1837 C CA . GLY A 1 245 ? 9.531 24.062 -5.832 1 98.44 245 GLY A CA 1
ATOM 1838 C C . GLY A 1 245 ? 9.344 23.297 -4.539 1 98.44 245 GLY A C 1
ATOM 1839 O O . GLY A 1 245 ? 10.242 22.578 -4.105 1 98.44 245 GLY A O 1
ATOM 1840 N N . CYS A 1 246 ? 8.258 23.547 -3.896 1 98.44 246 CYS A N 1
ATOM 1841 C CA . CYS A 1 246 ? 7.949 22.781 -2.691 1 98.44 246 CYS A CA 1
ATOM 1842 C C . CYS A 1 246 ? 6.508 22.281 -2.719 1 98.44 246 CYS A C 1
ATOM 1844 O O . CYS A 1 246 ? 5.684 22.781 -3.479 1 98.44 246 CYS A O 1
ATOM 1846 N N . TRP A 1 247 ? 6.254 21.219 -2.008 1 98.44 247 TRP A N 1
ATOM 1847 C CA . TRP A 1 247 ? 4.895 20.734 -1.799 1 98.44 247 TRP A CA 1
ATOM 1848 C C . TRP A 1 247 ? 4.168 21.562 -0.752 1 98.44 247 TRP A C 1
ATOM 1850 O O . TRP A 1 247 ? 4.785 22.047 0.204 1 98.44 247 TRP A O 1
ATOM 1860 N N . ILE A 1 248 ? 2.959 21.812 -0.944 1 98 248 ILE A N 1
ATOM 1861 C CA . ILE A 1 248 ? 2.158 22.531 0.041 1 98 248 ILE A CA 1
ATOM 1862 C C . ILE A 1 248 ? 1.053 21.625 0.572 1 98 248 ILE A C 1
ATOM 1864 O O . ILE A 1 248 ? -0.124 21.812 0.258 1 98 248 ILE A O 1
ATOM 1868 N N . HIS A 1 249 ? 1.401 20.734 1.507 1 98.12 249 HIS A N 1
ATOM 1869 C CA . HIS A 1 249 ? 0.599 19.641 2.041 1 98.12 249 HIS A CA 1
ATOM 1870 C C . HIS A 1 249 ? -0.621 20.172 2.789 1 98.12 249 HIS A C 1
ATOM 1872 O O . HIS A 1 249 ? -1.758 19.953 2.363 1 98.12 249 HIS A O 1
ATOM 1878 N N . ASP A 1 250 ? -0.327 20.969 3.746 1 98.75 250 ASP A N 1
ATOM 1879 C CA . ASP A 1 250 ? -1.321 21.344 4.75 1 98.75 250 ASP A CA 1
ATOM 1880 C C . ASP A 1 250 ? -2.34 22.328 4.184 1 98.75 250 ASP A C 1
ATOM 1882 O O . ASP A 1 250 ? -3.508 22.312 4.574 1 98.75 250 ASP A O 1
ATOM 1886 N N . ALA A 1 251 ? -1.89 23.172 3.242 1 98.62 251 ALA A N 1
ATOM 1887 C CA . ALA A 1 251 ? -2.799 24.125 2.619 1 98.62 251 ALA A CA 1
ATOM 1888 C C . ALA A 1 251 ? -3.918 23.406 1.868 1 98.62 251 ALA A C 1
ATOM 1890 O O . ALA A 1 251 ? -5.043 23.922 1.791 1 98.62 251 ALA A O 1
ATOM 1891 N N . LEU A 1 252 ? -3.59 22.266 1.329 1 98.88 252 LEU A N 1
ATOM 1892 C CA . LEU A 1 252 ? -4.574 21.5 0.569 1 98.88 252 LEU A CA 1
ATOM 1893 C C . LEU A 1 252 ? -5.75 21.094 1.454 1 98.88 252 LEU A C 1
ATOM 1895 O O . LEU A 1 252 ? -6.895 21.047 0.995 1 98.88 252 LEU A O 1
ATOM 1899 N N . VAL A 1 253 ? -5.492 20.828 2.74 1 98.88 253 VAL A N 1
ATOM 1900 C CA . VAL A 1 253 ? -6.543 20.422 3.67 1 98.88 253 VAL A CA 1
ATOM 1901 C C . VAL A 1 253 ? -7.57 21.547 3.811 1 98.88 253 VAL A C 1
ATOM 1903 O O . VAL A 1 253 ? -8.773 21.312 3.688 1 98.88 253 VAL A O 1
ATOM 1906 N N . VAL A 1 254 ? -7.117 22.75 4.02 1 98.88 254 VAL A N 1
ATOM 1907 C CA . VAL A 1 254 ? -8 23.891 4.184 1 98.88 254 VAL A CA 1
ATOM 1908 C C . VAL A 1 254 ? -8.68 24.219 2.855 1 98.88 254 VAL A C 1
ATOM 1910 O O . VAL A 1 254 ? -9.867 24.531 2.816 1 98.88 254 VAL A O 1
ATOM 1913 N N . ALA A 1 255 ? -7.898 24.141 1.74 1 98.94 255 ALA A N 1
ATOM 1914 C CA . ALA A 1 255 ? -8.453 24.422 0.419 1 98.94 255 ALA A CA 1
ATOM 1915 C C . ALA A 1 255 ? -9.617 23.469 0.11 1 98.94 255 ALA A C 1
ATOM 1917 O O . ALA A 1 255 ? -10.617 23.891 -0.491 1 98.94 255 ALA A O 1
ATOM 1918 N N . TRP A 1 256 ? -9.492 22.25 0.513 1 98.88 256 TRP A N 1
ATOM 1919 C CA . TRP A 1 256 ? -10.539 21.25 0.309 1 98.88 256 TRP A CA 1
ATOM 1920 C C . TRP A 1 256 ? -11.828 21.672 1.015 1 98.88 256 TRP A C 1
ATOM 1922 O O . TRP A 1 256 ? -12.922 21.5 0.475 1 98.88 256 TRP A O 1
ATOM 1932 N N . LEU A 1 257 ? -11.734 22.25 2.219 1 98.69 257 LEU A N 1
ATOM 1933 C CA . LEU A 1 257 ? -12.898 22.703 2.969 1 98.69 257 LEU A CA 1
ATOM 1934 C C . LEU A 1 257 ? -13.594 23.844 2.254 1 98.69 257 LEU A C 1
ATOM 1936 O O . LEU A 1 257 ? -14.812 24 2.361 1 98.69 257 LEU A O 1
ATOM 1940 N N . LEU A 1 258 ? -12.836 24.625 1.479 1 98.69 258 LEU A N 1
ATOM 1941 C CA . LEU A 1 258 ? -13.344 25.828 0.839 1 98.69 258 LEU A CA 1
ATOM 1942 C C . LEU A 1 258 ? -13.938 25.516 -0.529 1 98.69 258 LEU A C 1
ATOM 1944 O O . LEU A 1 258 ? -14.93 26.125 -0.936 1 98.69 258 LEU A O 1
ATOM 1948 N N . ASN A 1 259 ? -13.328 24.609 -1.229 1 98.62 259 ASN A N 1
ATOM 1949 C CA . ASN A 1 259 ? -13.727 24.25 -2.586 1 98.62 259 ASN A CA 1
ATOM 1950 C C . ASN A 1 259 ? -13.359 22.812 -2.912 1 98.62 259 ASN A C 1
ATOM 1952 O O . ASN A 1 259 ? -12.227 22.531 -3.307 1 98.62 259 ASN A O 1
ATOM 1956 N N . GLN A 1 260 ? -14.289 21.953 -2.922 1 98.31 260 GLN A N 1
ATOM 1957 C CA . GLN A 1 260 ? -14.031 20.516 -3.043 1 98.31 260 GLN A CA 1
ATOM 1958 C C . GLN A 1 260 ? -13.641 20.141 -4.473 1 98.31 260 GLN A C 1
ATOM 1960 O O . GLN A 1 260 ? -13.266 19 -4.742 1 98.31 260 GLN A O 1
ATOM 1965 N N . GLN A 1 261 ? -13.656 21.109 -5.402 1 98.56 261 GLN A N 1
ATOM 1966 C CA . GLN A 1 261 ? -13.195 20.859 -6.762 1 98.56 261 GLN A CA 1
ATOM 1967 C C . GLN A 1 261 ? -11.672 20.766 -6.816 1 98.56 261 GLN A C 1
ATOM 1969 O O . GLN A 1 261 ? -11.109 20.328 -7.816 1 98.56 261 GLN A O 1
ATOM 1974 N N . VAL A 1 262 ? -11.008 21.125 -5.75 1 98.81 262 VAL A N 1
ATOM 1975 C CA . VAL A 1 262 ? -9.555 21.203 -5.734 1 98.81 262 VAL A CA 1
ATOM 1976 C C . VAL A 1 262 ? -8.961 19.797 -5.707 1 98.81 262 VAL A C 1
ATOM 1978 O O . VAL A 1 262 ? -7.77 19.609 -5.977 1 98.81 262 VAL A O 1
ATOM 1981 N N . ALA A 1 263 ? -9.773 18.781 -5.43 1 98.75 263 ALA A N 1
ATOM 1982 C CA . ALA A 1 263 ? -9.297 17.406 -5.34 1 98.75 263 ALA A CA 1
ATOM 1983 C C . ALA A 1 263 ? -10.43 16.406 -5.605 1 98.75 263 ALA A C 1
ATOM 1985 O O . ALA A 1 263 ? -11.586 16.812 -5.762 1 98.75 263 ALA A O 1
ATOM 1986 N N . THR A 1 264 ? -10.164 15.242 -5.832 1 98.75 264 THR A N 1
ATOM 1987 C CA . THR A 1 264 ? -11.117 14.141 -5.812 1 98.75 264 THR A CA 1
ATOM 1988 C C . THR A 1 264 ? -10.906 13.258 -4.582 1 98.75 264 THR A C 1
ATOM 1990 O O . THR A 1 264 ? -9.883 13.367 -3.904 1 98.75 264 THR A O 1
ATOM 1993 N N . ALA A 1 265 ? -11.906 12.469 -4.227 1 98.56 265 ALA A N 1
ATOM 1994 C CA . ALA A 1 265 ? -11.828 11.664 -3.016 1 98.56 265 ALA A CA 1
ATOM 1995 C C . ALA A 1 265 ? -12.594 10.352 -3.176 1 98.56 265 ALA A C 1
ATOM 1997 O O . ALA A 1 265 ? -13.43 10.227 -4.074 1 98.56 265 ALA A O 1
ATOM 1998 N N . SER A 1 266 ? -12.273 9.391 -2.42 1 98.12 266 SER A N 1
ATOM 1999 C CA . SER A 1 266 ? -12.984 8.125 -2.293 1 98.12 266 SER A CA 1
ATOM 2000 C C . SER A 1 266 ? -12.977 7.629 -0.852 1 98.12 266 SER A C 1
ATOM 2002 O O . SER A 1 266 ? -12.086 7.984 -0.073 1 98.12 266 SER A O 1
ATOM 2004 N N . ASP A 1 267 ? -13.922 6.797 -0.522 1 98.25 267 ASP A N 1
ATOM 2005 C CA . ASP A 1 267 ? -14.047 6.297 0.844 1 98.25 267 ASP A CA 1
ATOM 2006 C C . ASP A 1 267 ? -13.281 4.988 1.024 1 98.25 267 ASP A C 1
ATOM 2008 O O . ASP A 1 267 ? -13.352 4.098 0.175 1 98.25 267 ASP A O 1
ATOM 2012 N N . TYR A 1 268 ? -12.555 4.848 2.127 1 98.31 268 TYR A N 1
ATOM 2013 C CA . TYR A 1 268 ? -11.82 3.652 2.521 1 98.31 268 TYR A CA 1
ATOM 2014 C C . TYR A 1 268 ? -11.883 3.447 4.031 1 98.31 268 TYR A C 1
ATOM 2016 O O . TYR A 1 268 ? -12.078 4.402 4.785 1 98.31 268 TYR A O 1
ATOM 2024 N N . PHE A 1 269 ? -11.773 2.238 4.449 1 97.94 269 PHE A N 1
ATOM 2025 C CA . PHE A 1 269 ? -11.258 2.027 5.797 1 97.94 269 PHE A CA 1
ATOM 2026 C C . PHE A 1 269 ? -9.75 2.242 5.84 1 97.94 269 PHE A C 1
ATOM 2028 O O . PHE A 1 269 ? -9.031 1.848 4.914 1 97.94 269 PHE A O 1
ATOM 2035 N N . VAL A 1 270 ? -9.344 2.943 6.82 1 98.25 270 VAL A N 1
ATOM 2036 C CA . VAL A 1 270 ? -7.934 3.291 6.922 1 98.25 270 VAL A CA 1
ATOM 2037 C C . VAL A 1 270 ? -7.406 2.916 8.305 1 98.25 270 VAL A C 1
ATOM 2039 O O . VAL A 1 270 ? -8.117 3.057 9.305 1 98.25 270 VAL A O 1
ATOM 2042 N N . ASN A 1 271 ? -6.172 2.484 8.344 1 97.12 271 ASN A N 1
ATOM 2043 C CA . ASN A 1 271 ? -5.484 2.221 9.602 1 97.12 271 ASN A CA 1
ATOM 2044 C C . ASN A 1 271 ? -3.977 2.422 9.469 1 97.12 271 ASN A C 1
ATOM 2046 O O . ASN A 1 271 ? -3.49 2.84 8.414 1 97.12 271 ASN A O 1
ATOM 2050 N N . VAL A 1 272 ? -3.287 2.283 10.578 1 97.75 272 VAL A N 1
ATOM 2051 C CA . VAL A 1 272 ? -1.851 2.523 10.648 1 97.75 272 VAL A CA 1
ATOM 2052 C C . VAL A 1 272 ? -1.157 1.334 11.305 1 97.75 272 VAL A C 1
ATOM 2054 O O . VAL A 1 272 ? -1.675 0.758 12.266 1 97.75 272 VAL A O 1
ATOM 2057 N N . GLU A 1 273 ? 0.02 1.002 10.805 1 97.31 273 GLU A N 1
ATOM 2058 C CA . GLU A 1 273 ? 0.813 -0.061 11.414 1 97.31 273 GLU A CA 1
ATOM 2059 C C . GLU A 1 273 ? 1.473 0.413 12.703 1 97.31 273 GLU A C 1
ATOM 2061 O O . GLU A 1 273 ? 2.223 1.393 12.703 1 97.31 273 GLU A O 1
ATOM 2066 N N . LEU A 1 274 ? 1.261 -0.345 13.82 1 97.25 274 LEU A N 1
ATOM 2067 C CA . LEU A 1 274 ? 1.766 0.084 15.117 1 97.25 274 LEU A CA 1
ATOM 2068 C C . LEU A 1 274 ? 2.975 -0.748 15.531 1 97.25 274 LEU A C 1
ATOM 2070 O O . LEU A 1 274 ? 3.74 -0.342 16.406 1 97.25 274 LEU A O 1
ATOM 2074 N N . ARG A 1 275 ? 3.064 -1.953 15.008 1 94 275 ARG A N 1
ATOM 2075 C CA . ARG A 1 275 ? 4.074 -2.9 15.461 1 94 275 ARG A CA 1
ATOM 2076 C C . ARG A 1 275 ? 5.477 -2.439 15.062 1 94 275 ARG A C 1
ATOM 2078 O O . ARG A 1 275 ? 5.648 -1.777 14.039 1 94 275 ARG A O 1
ATOM 2085 N N . GLU A 1 276 ? 6.445 -2.748 15.852 1 93.62 276 GLU A N 1
ATOM 2086 C CA . GLU A 1 276 ? 7.824 -2.354 15.594 1 93.62 276 GLU A CA 1
ATOM 2087 C C . GLU A 1 276 ? 8.297 -2.857 14.234 1 93.62 276 GLU A C 1
ATOM 2089 O O . GLU A 1 276 ? 7.938 -3.959 13.812 1 93.62 276 GLU A O 1
ATOM 2094 N N . GLY A 1 277 ? 9.188 -2.088 13.609 1 92.75 277 GLY A N 1
ATOM 2095 C CA . GLY A 1 277 ? 9.734 -2.459 12.312 1 92.75 277 GLY A CA 1
ATOM 2096 C C . GLY A 1 277 ? 9.688 -1.332 11.297 1 92.75 277 GLY A C 1
ATOM 2097 O O . GLY A 1 277 ? 9.258 -0.222 11.617 1 92.75 277 GLY A O 1
ATOM 2098 N N . MET A 1 278 ? 10.062 -1.591 10.062 1 94.19 278 MET A N 1
ATOM 2099 C CA . MET A 1 278 ? 10.227 -0.601 9.008 1 94.19 278 MET A CA 1
ATOM 2100 C C . MET A 1 278 ? 8.906 0.092 8.695 1 94.19 278 MET A C 1
ATOM 2102 O O . MET A 1 278 ? 8.891 1.263 8.305 1 94.19 278 MET A O 1
ATOM 2106 N N . THR A 1 279 ? 7.785 -0.659 8.891 1 96.31 279 THR A N 1
ATOM 2107 C CA . THR A 1 279 ? 6.504 -0.135 8.43 1 96.31 279 THR A CA 1
ATOM 2108 C C . THR A 1 279 ? 5.754 0.547 9.57 1 96.31 279 THR A C 1
ATOM 2110 O O . THR A 1 279 ? 4.605 0.963 9.406 1 96.31 279 THR A O 1
ATOM 2113 N N . ARG A 1 280 ? 6.348 0.556 10.828 1 97 280 ARG A N 1
ATOM 2114 C CA . ARG A 1 280 ? 5.684 1.283 11.898 1 97 280 ARG A CA 1
ATOM 2115 C C . ARG A 1 280 ? 5.344 2.707 11.469 1 97 280 ARG A C 1
ATOM 2117 O O . ARG A 1 280 ? 6.211 3.439 10.992 1 97 280 ARG A O 1
ATOM 2124 N N . GLY A 1 281 ? 4.062 3.1 11.547 1 97.94 281 GLY A N 1
ATOM 2125 C CA . GLY A 1 281 ? 3.602 4.418 11.148 1 97.94 281 GLY A CA 1
ATOM 2126 C C . GLY A 1 281 ? 3.072 4.457 9.727 1 97.94 281 GLY A C 1
ATOM 2127 O O . GLY A 1 281 ? 2.502 5.461 9.297 1 97.94 281 GLY A O 1
ATOM 2128 N N . LYS A 1 282 ? 3.275 3.33 8.977 1 98.06 282 LYS A N 1
ATOM 2129 C CA . LYS A 1 282 ? 2.758 3.27 7.613 1 98.06 282 LYS A CA 1
ATOM 2130 C C . LYS A 1 282 ? 1.241 3.102 7.605 1 98.06 282 LYS A C 1
ATOM 2132 O O . LYS A 1 282 ? 0.702 2.262 8.328 1 98.06 282 LYS A O 1
ATOM 2137 N N . SER A 1 283 ? 0.597 3.916 6.848 1 98.38 283 SER A N 1
ATOM 2138 C CA . SER A 1 283 ? -0.849 3.775 6.707 1 98.38 283 SER A CA 1
ATOM 2139 C C . SER A 1 283 ? -1.203 2.736 5.652 1 98.38 283 SER A C 1
ATOM 2141 O O . SER A 1 283 ? -0.401 2.451 4.758 1 98.38 283 SER A O 1
ATOM 2143 N N . TRP A 1 284 ? -2.287 2.113 5.758 1 97.44 284 TRP A N 1
ATOM 2144 C CA . TRP A 1 284 ? -2.863 1.19 4.785 1 97.44 284 TRP A CA 1
ATOM 2145 C C . TRP A 1 284 ? -4.379 1.349 4.715 1 97.44 284 TRP A C 1
ATOM 2147 O O . TRP A 1 284 ? -4.988 1.938 5.609 1 97.44 284 TRP A O 1
ATOM 2157 N N . ARG A 1 285 ? -4.969 0.987 3.568 1 97.81 285 ARG A N 1
ATOM 2158 C CA . ARG A 1 285 ? -6.391 1.223 3.338 1 97.81 285 ARG A CA 1
ATOM 2159 C C . ARG A 1 285 ? -7.008 0.091 2.523 1 97.81 285 ARG A C 1
ATOM 2161 O O . ARG A 1 285 ? -6.293 -0.671 1.869 1 97.81 285 ARG A O 1
ATOM 2168 N N . TYR A 1 286 ? -8.266 -0.053 2.613 1 97.56 286 TYR A N 1
ATOM 2169 C CA . TYR A 1 286 ? -9.008 -1.022 1.812 1 97.56 286 TYR A CA 1
ATOM 2170 C C . TYR A 1 286 ? -10.477 -0.639 1.711 1 97.56 286 TYR A C 1
ATOM 2172 O O . TYR A 1 286 ? -10.961 0.186 2.486 1 97.56 286 TYR A O 1
ATOM 2180 N N . ARG A 1 287 ? -11.094 -1.151 0.727 1 97.19 287 ARG A N 1
ATOM 2181 C CA . ARG A 1 287 ? -12.547 -1.057 0.614 1 97.19 287 ARG A CA 1
ATOM 2182 C C . ARG A 1 287 ? -13.219 -2.328 1.119 1 97.19 287 ARG A C 1
ATOM 2184 O O . ARG A 1 287 ? -12.68 -3.426 0.961 1 97.19 287 ARG A O 1
ATOM 2191 N N . TYR A 1 288 ? -14.281 -2.193 1.758 1 94.69 288 TYR A N 1
ATOM 2192 C CA . TYR A 1 288 ? -15.094 -3.305 2.25 1 94.69 288 TYR A CA 1
ATOM 2193 C C . TYR A 1 288 ? -16.344 -3.494 1.393 1 94.69 288 TYR A C 1
ATOM 2195 O O . TYR A 1 288 ? -16.969 -2.518 0.993 1 94.69 288 TYR A O 1
ATOM 2203 N N . PRO A 1 289 ? -16.797 -4.695 1.013 1 94.94 289 PRO A N 1
ATOM 2204 C CA . PRO A 1 289 ? -16.25 -5.953 1.516 1 94.94 289 PRO A CA 1
ATOM 2205 C C . PRO A 1 289 ? -15 -6.395 0.751 1 94.94 289 PRO A C 1
ATOM 2207 O O . PRO A 1 289 ? -14.82 -6.027 -0.412 1 94.94 289 PRO A O 1
ATOM 2210 N N . LEU A 1 290 ? -14.164 -7.16 1.424 1 96.25 290 LEU A N 1
ATOM 2211 C CA . LEU A 1 290 ? -12.961 -7.746 0.83 1 96.25 290 LEU A CA 1
ATOM 2212 C C . LEU A 1 290 ? -13.312 -8.992 0.023 1 96.25 290 LEU A C 1
ATOM 2214 O O . LEU A 1 290 ? -14.188 -9.766 0.41 1 96.25 290 LEU A O 1
ATOM 2218 N N . ARG A 1 291 ? -12.562 -9.211 -1.062 1 94.31 291 ARG A N 1
ATOM 2219 C CA . ARG A 1 291 ? -12.727 -10.422 -1.858 1 94.31 291 ARG A CA 1
ATOM 2220 C C . ARG A 1 291 ? -12.055 -11.609 -1.184 1 94.31 291 ARG A C 1
ATOM 2222 O O . ARG A 1 291 ? -12.406 -12.766 -1.449 1 94.31 291 ARG A O 1
ATOM 2229 N N . LEU A 1 292 ? -11.086 -11.383 -0.418 1 95.44 292 LEU A N 1
ATOM 2230 C CA . LEU A 1 292 ? -10.391 -12.359 0.423 1 95.44 292 LEU A CA 1
ATOM 2231 C C . LEU A 1 292 ? -10.297 -11.859 1.861 1 95.44 292 LEU A C 1
ATOM 2233 O O . LEU A 1 292 ? -9.68 -10.82 2.125 1 95.44 292 LEU A O 1
ATOM 2237 N N . ASP A 1 293 ? -10.859 -12.586 2.775 1 95.12 293 ASP A N 1
ATOM 2238 C CA . ASP A 1 293 ? -10.922 -12.055 4.129 1 95.12 293 ASP A CA 1
ATOM 2239 C C . ASP A 1 293 ? -10.5 -13.102 5.156 1 95.12 293 ASP A C 1
ATOM 2241 O O . ASP A 1 293 ? -10.836 -12.984 6.34 1 95.12 293 ASP A O 1
ATOM 2245 N N . VAL A 1 294 ? -9.812 -14.164 4.684 1 96.06 294 VAL A N 1
ATOM 2246 C CA . VAL A 1 294 ? -9.305 -15.164 5.621 1 96.06 294 VAL A CA 1
ATOM 2247 C C . VAL A 1 294 ? -8.344 -14.508 6.609 1 96.06 294 VAL A C 1
ATOM 2249 O O . VAL A 1 294 ? -7.352 -13.898 6.207 1 96.06 294 VAL A O 1
ATOM 2252 N N . GLY A 1 295 ? -8.664 -14.711 7.828 1 93.75 295 GLY A N 1
ATOM 2253 C CA . GLY A 1 295 ? -7.793 -14.195 8.867 1 93.75 295 GLY A CA 1
ATOM 2254 C C . GLY A 1 295 ? -7.875 -12.688 9.016 1 93.75 295 GLY A C 1
ATOM 2255 O O . GLY A 1 295 ? -7.027 -12.078 9.672 1 93.75 295 GLY A O 1
ATOM 2256 N N . ILE A 1 296 ? -8.875 -12.156 8.289 1 93.69 296 ILE A N 1
ATOM 2257 C CA . ILE A 1 296 ? -9.031 -10.711 8.359 1 93.69 296 ILE A CA 1
ATOM 2258 C C . ILE A 1 296 ? -10.234 -10.359 9.234 1 93.69 296 ILE A C 1
ATOM 2260 O O . ILE A 1 296 ? -11.344 -10.859 9 1 93.69 296 ILE A O 1
ATOM 2264 N N . GLY A 1 297 ? -10.203 -9.922 10.328 1 90.5 297 GLY A N 1
ATOM 2265 C CA . GLY A 1 297 ? -11.242 -9.508 11.266 1 90.5 297 GLY A CA 1
ATOM 2266 C C . GLY A 1 297 ? -12.172 -8.453 10.688 1 90.5 297 GLY A C 1
ATOM 2267 O O . GLY A 1 297 ? -12.188 -8.227 9.477 1 90.5 297 GLY A O 1
ATOM 2268 N N . GLN A 1 298 ? -13.039 -7.957 11.406 1 92.12 298 GLN A N 1
ATOM 2269 C CA . GLN A 1 298 ? -14 -6.922 11.031 1 92.12 298 GLN A CA 1
ATOM 2270 C C . GLN A 1 298 ? -13.336 -5.551 10.969 1 92.12 298 GLN A C 1
ATOM 2272 O O . GLN A 1 298 ? -12.352 -5.301 11.672 1 92.12 298 GLN A O 1
ATOM 2277 N N . PRO A 1 299 ? -13.852 -4.73 10.07 1 91.69 299 PRO A N 1
ATOM 2278 C CA . PRO A 1 299 ? -13.312 -3.369 10.039 1 91.69 299 PRO A CA 1
ATOM 2279 C C . PRO A 1 299 ? -13.461 -2.643 11.375 1 91.69 299 PRO A C 1
ATOM 2281 O O . PRO A 1 299 ? -14.406 -2.898 12.117 1 91.69 299 PRO A O 1
ATOM 2284 N N . GLN A 1 300 ? -12.461 -1.83 11.578 1 90.62 300 GLN A N 1
ATOM 2285 C CA . GLN A 1 300 ? -12.531 -0.948 12.742 1 90.62 300 GLN A CA 1
ATOM 2286 C C . GLN A 1 300 ? -12.898 0.474 12.328 1 90.62 300 GLN A C 1
ATOM 2288 O O . GLN A 1 300 ? -12.414 0.979 11.312 1 90.62 300 GLN A O 1
ATOM 2293 N N . GLY A 1 301 ? -13.781 1.135 13.148 1 93.5 301 GLY A N 1
ATOM 2294 C CA . GLY A 1 301 ? -14.164 2.512 12.875 1 93.5 301 GLY A CA 1
ATOM 2295 C C . GLY A 1 301 ? -15.094 2.65 11.688 1 93.5 301 GLY A C 1
ATOM 2296 O O . GLY A 1 301 ? -15.852 1.729 11.375 1 93.5 301 GLY A O 1
ATOM 2297 N N . SER A 1 302 ? -15.164 3.906 11.148 1 96.5 302 SER A N 1
ATOM 2298 C CA . SER A 1 302 ? -16 4.238 10 1 96.5 302 SER A CA 1
ATOM 2299 C C . SER A 1 302 ? -15.141 4.535 8.766 1 96.5 302 SER A C 1
ATOM 2301 O O . SER A 1 302 ? -13.953 4.832 8.891 1 96.5 302 SER A O 1
ATOM 2303 N N . PRO A 1 303 ? -15.734 4.375 7.617 1 97.81 303 PRO A N 1
ATOM 2304 C CA . PRO A 1 303 ? -14.984 4.766 6.422 1 97.81 303 PRO A CA 1
ATOM 2305 C C . PRO A 1 303 ? -14.484 6.207 6.477 1 97.81 303 PRO A C 1
ATOM 2307 O O . PRO A 1 303 ? -15.172 7.082 7.008 1 97.81 303 PRO A O 1
ATOM 2310 N N . VAL A 1 304 ? -13.359 6.371 5.992 1 98.38 304 VAL A N 1
ATOM 2311 C CA . VAL A 1 304 ? -12.68 7.66 5.898 1 98.38 304 VAL A CA 1
ATOM 2312 C C . VAL A 1 304 ? -12.688 8.148 4.453 1 98.38 304 VAL A C 1
ATOM 2314 O O . VAL A 1 304 ? -12.445 7.367 3.525 1 98.38 304 VAL A O 1
ATOM 2317 N N . GLN A 1 305 ? -13.062 9.422 4.25 1 98.75 305 GLN A N 1
ATOM 2318 C CA . GLN A 1 305 ? -12.906 10.016 2.926 1 98.75 305 GLN A CA 1
ATOM 2319 C C . GLN A 1 305 ? -11.445 10.352 2.645 1 98.75 305 GLN A C 1
ATOM 2321 O O . GLN A 1 305 ? -10.859 11.203 3.316 1 98.75 305 GLN A O 1
ATOM 2326 N N . VAL A 1 306 ? -10.844 9.68 1.69 1 98.88 306 VAL A N 1
ATOM 2327 C CA . VAL A 1 306 ? -9.43 9.852 1.389 1 98.88 306 VAL A CA 1
ATOM 2328 C C . VAL A 1 306 ? -9.273 10.617 0.077 1 98.88 306 VAL A C 1
ATOM 2330 O O . VAL A 1 306 ? -9.781 10.195 -0.963 1 98.88 306 VAL A O 1
ATOM 2333 N N . LEU A 1 307 ? -8.586 11.789 0.1 1 98.88 307 LEU A N 1
ATOM 2334 C CA . LEU A 1 307 ? -8.312 12.516 -1.14 1 98.88 307 LEU A CA 1
ATOM 2335 C C . LEU A 1 307 ? -7.41 11.695 -2.059 1 98.88 307 LEU A C 1
ATOM 2337 O O . LEU A 1 307 ? -6.523 10.984 -1.588 1 98.88 307 LEU A O 1
ATOM 2341 N N . GLN A 1 308 ? -7.621 11.891 -3.383 1 97.88 308 GLN A N 1
ATOM 2342 C CA . GLN A 1 308 ? -6.934 11.039 -4.352 1 97.88 308 GLN A CA 1
ATOM 2343 C C . GLN A 1 308 ? -6.082 11.867 -5.305 1 97.88 308 GLN A C 1
ATOM 2345 O O . GLN A 1 308 ? -5.031 11.414 -5.766 1 97.88 308 GLN A O 1
ATOM 2350 N N . THR A 1 309 ? -6.582 12.977 -5.742 1 98.19 309 THR A N 1
ATOM 2351 C CA . THR A 1 309 ? -5.879 13.844 -6.68 1 98.19 309 THR A CA 1
ATOM 2352 C C . THR A 1 309 ? -5.988 15.305 -6.25 1 98.19 309 THR A C 1
ATOM 2354 O O . THR A 1 309 ? -6.754 15.633 -5.344 1 98.19 309 THR A O 1
ATOM 2357 N N . VAL A 1 310 ? -5.188 16.109 -6.848 1 98.62 310 VAL A N 1
ATOM 2358 C CA . VAL A 1 310 ? -5.281 17.547 -6.562 1 98.62 310 VAL A CA 1
ATOM 2359 C C . VAL A 1 310 ? -5.258 18.328 -7.871 1 98.62 310 VAL A C 1
ATOM 2361 O O . VAL A 1 310 ? -4.539 17.969 -8.805 1 98.62 310 VAL A O 1
ATOM 2364 N N . ASP A 1 311 ? -6.102 19.25 -8.039 1 98.81 311 ASP A N 1
ATOM 2365 C CA . ASP A 1 311 ? -5.988 20.312 -9.039 1 98.81 311 ASP A CA 1
ATOM 2366 C C . ASP A 1 311 ? -5.062 21.422 -8.555 1 98.81 311 ASP A C 1
ATOM 2368 O O . ASP A 1 311 ? -5.523 22.422 -7.98 1 98.81 311 ASP A O 1
ATOM 2372 N N . ASN A 1 312 ? -3.807 21.234 -8.875 1 98.81 312 ASN A N 1
ATOM 2373 C CA . ASN A 1 312 ? -2.795 22.125 -8.336 1 98.81 312 ASN A CA 1
ATOM 2374 C C . ASN A 1 312 ? -2.994 23.562 -8.836 1 98.81 312 ASN A C 1
ATOM 2376 O O . ASN A 1 312 ? -2.879 24.516 -8.07 1 98.81 312 ASN A O 1
ATOM 2380 N N . PRO A 1 313 ? -3.287 23.797 -10.133 1 98.75 313 PRO A N 1
ATOM 2381 C CA . PRO A 1 313 ? -3.568 25.156 -10.594 1 98.75 313 PRO A CA 1
ATOM 2382 C C . PRO A 1 313 ? -4.707 25.828 -9.82 1 98.75 313 PRO A C 1
ATOM 2384 O O . PRO A 1 313 ? -4.605 26.984 -9.438 1 98.75 313 PRO A O 1
ATOM 2387 N N . LEU A 1 314 ? -5.742 25.047 -9.594 1 98.88 314 LEU A N 1
ATOM 2388 C CA . LEU A 1 314 ? -6.852 25.594 -8.82 1 98.88 314 LEU A CA 1
ATOM 2389 C C . LEU A 1 314 ? -6.414 25.938 -7.398 1 98.88 314 LEU A C 1
ATOM 2391 O O . LEU A 1 314 ? -6.789 26.969 -6.855 1 98.88 314 LEU A O 1
ATOM 2395 N N . LEU A 1 315 ? -5.648 25.031 -6.82 1 98.88 315 LEU A N 1
ATOM 2396 C CA . LEU A 1 315 ? -5.141 25.25 -5.473 1 98.88 315 LEU A CA 1
ATOM 2397 C C . LEU A 1 315 ? -4.355 26.562 -5.398 1 98.88 315 LEU A C 1
ATOM 2399 O O . LEU A 1 315 ? -4.59 27.375 -4.508 1 98.88 315 LEU A O 1
ATOM 2403 N N . LEU A 1 316 ? -3.416 26.75 -6.324 1 98.81 316 LEU A N 1
ATOM 2404 C CA . LEU A 1 316 ? -2.588 27.953 -6.348 1 98.81 316 LEU A CA 1
ATOM 2405 C C . LEU A 1 316 ? -3.439 29.188 -6.586 1 98.81 316 LEU A C 1
ATOM 2407 O O . LEU A 1 316 ? -3.207 30.234 -5.969 1 98.81 316 LEU A O 1
ATOM 2411 N N . ALA A 1 317 ? -4.441 29.078 -7.441 1 98.75 317 ALA A N 1
ATOM 2412 C CA . ALA A 1 317 ? -5.352 30.188 -7.699 1 98.75 317 ALA A CA 1
ATOM 2413 C C . ALA A 1 317 ? -6.133 30.578 -6.445 1 98.75 317 ALA A C 1
ATOM 2415 O O . ALA A 1 317 ? -6.359 31.75 -6.18 1 98.75 317 ALA A O 1
ATOM 2416 N N . MET A 1 318 ? -6.574 29.609 -5.762 1 98.75 318 MET A N 1
ATOM 2417 C CA . MET A 1 318 ? -7.289 29.844 -4.512 1 98.75 318 MET A CA 1
ATOM 2418 C C . MET A 1 318 ? -6.41 30.609 -3.516 1 98.75 318 MET A C 1
ATOM 2420 O O . MET A 1 318 ? -6.867 31.547 -2.875 1 98.75 318 MET A O 1
ATOM 2424 N N . LEU A 1 319 ? -5.172 30.141 -3.387 1 98.62 319 LEU A N 1
ATOM 2425 C CA . LEU A 1 319 ? -4.254 30.812 -2.469 1 98.62 319 LEU A CA 1
ATOM 2426 C C . LEU A 1 319 ? -4.09 32.281 -2.84 1 98.62 319 LEU A C 1
ATOM 2428 O O . LEU A 1 319 ? -4.191 33.156 -1.979 1 98.62 319 LEU A O 1
ATOM 2432 N N . GLU A 1 320 ? -3.85 32.531 -4.102 1 98.38 320 GLU A N 1
ATOM 2433 C CA . GLU A 1 320 ? -3.686 33.906 -4.574 1 98.38 320 GLU A CA 1
ATOM 2434 C C . GLU A 1 320 ? -4.945 34.75 -4.32 1 98.38 320 GLU A C 1
ATOM 2436 O O . GLU A 1 320 ? -4.863 35.875 -3.854 1 98.38 320 GLU A O 1
ATOM 2441 N N . GLN A 1 321 ? -6.035 34.156 -4.609 1 98.12 321 GLN A N 1
ATOM 2442 C CA . GLN A 1 321 ? -7.312 34.844 -4.465 1 98.12 321 GLN A CA 1
ATOM 2443 C C . GLN A 1 321 ? -7.59 35.188 -3.004 1 98.12 321 GLN A C 1
ATOM 2445 O O . GLN A 1 321 ? -7.902 36.344 -2.682 1 98.12 321 GLN A O 1
ATOM 2450 N N . TYR A 1 322 ? -7.469 34.25 -2.141 1 98.19 322 TYR A N 1
ATOM 2451 C CA . TYR A 1 322 ? -7.816 34.469 -0.741 1 98.19 322 TYR A CA 1
ATOM 2452 C C . TYR A 1 322 ? -6.809 35.406 -0.065 1 98.19 322 TYR A C 1
ATOM 2454 O O . TYR A 1 322 ? -7.184 36.25 0.734 1 98.19 322 TYR A O 1
ATOM 2462 N N . LEU A 1 323 ? -5.539 35.25 -0.357 1 97.81 323 LEU A N 1
ATOM 2463 C CA . LEU A 1 323 ? -4.516 36.062 0.295 1 97.81 323 LEU A CA 1
ATOM 2464 C C . LEU A 1 323 ? -4.59 37.5 -0.166 1 97.81 323 LEU A C 1
ATOM 2466 O O . LEU A 1 323 ? -4 38.406 0.456 1 97.81 323 LEU A O 1
ATOM 2470 N N . SER A 1 324 ? -5.324 37.719 -1.271 1 96.88 324 SER A N 1
ATOM 2471 C CA . SER A 1 324 ? -5.496 39.094 -1.777 1 96.88 324 SER A CA 1
ATOM 2472 C C . SER A 1 324 ? -6.609 39.812 -1.035 1 96.88 324 SER A C 1
ATOM 2474 O O . SER A 1 324 ? -6.742 41.031 -1.15 1 96.88 324 SER A O 1
ATOM 2476 N N . GLN A 1 325 ? -7.324 39.094 -0.312 1 91.88 325 GLN A N 1
ATOM 2477 C CA . GLN A 1 325 ? -8.445 39.688 0.401 1 91.88 325 GLN A CA 1
ATOM 2478 C C . GLN A 1 325 ? -7.98 40.406 1.663 1 91.88 325 GLN A C 1
ATOM 2480 O O . GLN A 1 325 ? -7.07 39.938 2.35 1 91.88 325 GLN A O 1
ATOM 2485 N N . PRO A 1 326 ? -8.625 41.562 1.87 1 85.62 326 PRO A N 1
ATOM 2486 C CA . PRO A 1 326 ? -8.305 42.219 3.148 1 85.62 326 PRO A CA 1
ATOM 2487 C C . PRO A 1 326 ? -8.859 41.438 4.348 1 85.62 326 PRO A C 1
ATOM 2489 O O . PRO A 1 326 ? -9.914 40.812 4.246 1 85.62 326 PRO A O 1
ATOM 2492 N N . LEU A 1 327 ? -8.062 41.469 5.387 1 84.81 327 LEU A N 1
ATOM 2493 C CA . LEU A 1 327 ? -8.531 40.812 6.598 1 84.81 327 LEU A CA 1
ATOM 2494 C C . LEU A 1 327 ? -9.586 41.656 7.312 1 84.81 327 LEU A C 1
ATOM 2496 O O . LEU A 1 327 ? -9.492 42.875 7.324 1 84.81 327 LEU A O 1
ATOM 2500 N N . GLY A 1 328 ? -10.703 41.062 7.617 1 68.38 328 GLY A N 1
ATOM 2501 C CA . GLY A 1 328 ? -11.719 41.781 8.383 1 68.38 328 GLY A CA 1
ATOM 2502 C C . GLY A 1 328 ? -11.336 41.969 9.836 1 68.38 328 GLY A C 1
ATOM 2503 O O . GLY A 1 328 ? -10.469 41.281 10.359 1 68.38 328 GLY A O 1
ATOM 2504 N N . MET B 1 1 ? 17.219 -21.719 -24.594 1 93.69 1 MET B N 1
ATOM 2505 C CA . MET B 1 1 ? 16.266 -22.594 -23.922 1 93.69 1 MET B CA 1
ATOM 2506 C C . MET B 1 1 ? 16.156 -22.281 -22.438 1 93.69 1 MET B C 1
ATOM 2508 O O . MET B 1 1 ? 17.188 -22.156 -21.766 1 93.69 1 MET B O 1
ATOM 2512 N N . ILE B 1 2 ? 15.016 -22.047 -21.953 1 97.75 2 ILE B N 1
ATOM 2513 C CA . ILE B 1 2 ? 14.781 -21.75 -20.531 1 97.75 2 ILE B CA 1
ATOM 2514 C C . ILE B 1 2 ? 14.539 -23.062 -19.766 1 97.75 2 ILE B C 1
ATOM 2516 O O . ILE B 1 2 ? 13.531 -23.734 -20 1 97.75 2 ILE B O 1
ATOM 2520 N N . ARG B 1 3 ? 15.477 -23.438 -18.906 1 98.81 3 ARG B N 1
ATOM 2521 C CA . ARG B 1 3 ? 15.281 -24.594 -18.016 1 98.81 3 ARG B CA 1
ATOM 2522 C C . ARG B 1 3 ? 14.43 -24.203 -16.812 1 98.81 3 ARG B C 1
ATOM 2524 O O . ARG B 1 3 ? 14.773 -23.281 -16.062 1 98.81 3 ARG B O 1
ATOM 2531 N N . LEU B 1 4 ? 13.328 -24.938 -16.609 1 98.88 4 LEU B N 1
ATOM 2532 C CA . LEU B 1 4 ? 12.273 -24.406 -15.758 1 98.88 4 LEU B CA 1
ATOM 2533 C C . LEU B 1 4 ? 11.844 -25.422 -14.719 1 98.88 4 LEU B C 1
ATOM 2535 O O . LEU B 1 4 ? 11.695 -26.609 -15.031 1 98.88 4 LEU B O 1
ATOM 2539 N N . ILE B 1 5 ? 11.727 -25 -13.469 1 98.94 5 ILE B N 1
ATOM 2540 C CA . ILE B 1 5 ? 10.961 -25.672 -12.422 1 98.94 5 ILE B CA 1
ATOM 2541 C C . ILE B 1 5 ? 9.68 -24.891 -12.141 1 98.94 5 ILE B C 1
ATOM 2543 O O . ILE B 1 5 ? 9.695 -23.656 -12.086 1 98.94 5 ILE B O 1
ATOM 2547 N N . ILE B 1 6 ? 8.539 -25.547 -11.969 1 98.94 6 ILE B N 1
ATOM 2548 C CA . ILE B 1 6 ? 7.309 -24.891 -11.539 1 98.94 6 ILE B CA 1
ATOM 2549 C C . ILE B 1 6 ? 6.859 -25.453 -10.195 1 98.94 6 ILE B C 1
ATOM 2551 O O . ILE B 1 6 ? 6.613 -26.656 -10.07 1 98.94 6 ILE B O 1
ATOM 2555 N N . ASP B 1 7 ? 6.863 -24.688 -9.18 1 98.94 7 ASP B N 1
ATOM 2556 C CA . ASP B 1 7 ? 6.258 -24.984 -7.887 1 98.94 7 ASP B CA 1
ATOM 2557 C C . ASP B 1 7 ? 4.84 -24.406 -7.797 1 98.94 7 ASP B C 1
ATOM 2559 O O . ASP B 1 7 ? 4.641 -23.203 -7.918 1 98.94 7 ASP B O 1
ATOM 2563 N N . CYS B 1 8 ? 3.832 -25.297 -7.582 1 98.88 8 CYS B N 1
ATOM 2564 C CA . CYS B 1 8 ? 2.465 -24.844 -7.828 1 98.88 8 CYS B CA 1
ATOM 2565 C C . CYS B 1 8 ? 1.488 -25.547 -6.887 1 98.88 8 CYS B C 1
ATOM 2567 O O . CYS B 1 8 ? 1.901 -26.281 -5.988 1 98.88 8 CYS B O 1
ATOM 2569 N N . ASP B 1 9 ? 0.197 -25.172 -6.938 1 98.88 9 ASP B N 1
ATOM 2570 C CA . ASP B 1 9 ? -0.91 -25.734 -6.168 1 98.88 9 ASP B CA 1
ATOM 2571 C C . ASP B 1 9 ? -2.17 -25.859 -7.023 1 98.88 9 ASP B C 1
ATOM 2573 O O . ASP B 1 9 ? -3.238 -25.375 -6.629 1 98.88 9 ASP B O 1
ATOM 2577 N N . PRO B 1 10 ? -2.084 -26.609 -8.133 1 98.75 10 PRO B N 1
ATOM 2578 C CA . PRO B 1 10 ? -3.146 -26.625 -9.141 1 98.75 10 PRO B CA 1
ATOM 2579 C C . PRO B 1 10 ? -4.445 -27.234 -8.617 1 98.75 10 PRO B C 1
ATOM 2581 O O . PRO B 1 10 ? -4.414 -28.172 -7.816 1 98.75 10 PRO B O 1
ATOM 2584 N N . GLY B 1 11 ? -5.562 -26.688 -9.141 1 98.5 11 GLY B N 1
ATOM 2585 C CA . GLY B 1 11 ? -6.879 -27.172 -8.766 1 98.5 11 GLY B CA 1
ATOM 2586 C C . GLY B 1 11 ? -7.703 -27.641 -9.953 1 98.5 11 GLY B C 1
ATOM 2587 O O . GLY B 1 11 ? -8.93 -27.734 -9.867 1 98.5 11 GLY B O 1
ATOM 2588 N N . ASN B 1 12 ? -7.094 -27.906 -11.125 1 98.25 12 ASN B N 1
ATOM 2589 C CA . ASN B 1 12 ? -7.801 -28.312 -12.336 1 98.25 12 ASN B CA 1
ATOM 2590 C C . ASN B 1 12 ? -8.602 -29.578 -12.117 1 98.25 12 ASN B C 1
ATOM 2592 O O . ASN B 1 12 ? -8.039 -30.625 -11.773 1 98.25 12 ASN B O 1
ATOM 2596 N N . GLY B 1 13 ? -9.867 -29.516 -12.336 1 97.12 13 GLY B N 1
ATOM 2597 C CA . GLY B 1 13 ? -10.758 -30.641 -12.172 1 97.12 13 GLY B CA 1
ATOM 2598 C C . GLY B 1 13 ? -11.344 -30.734 -10.773 1 97.12 13 GLY B C 1
ATOM 2599 O O . GLY B 1 13 ? -12.211 -31.578 -10.516 1 97.12 13 GLY B O 1
ATOM 2600 N N . ILE B 1 14 ? -10.914 -29.938 -9.875 1 97.81 14 ILE B N 1
ATOM 2601 C CA . ILE B 1 14 ? -11.406 -29.922 -8.508 1 97.81 14 ILE B CA 1
ATOM 2602 C C . ILE B 1 14 ? -12.422 -28.781 -8.344 1 97.81 14 ILE B C 1
ATOM 2604 O O . ILE B 1 14 ? -12.094 -27.609 -8.555 1 97.81 14 ILE B O 1
ATOM 2608 N N . ALA B 1 15 ? -13.633 -29.109 -7.945 1 97.38 15 ALA B N 1
ATOM 2609 C CA . ALA B 1 15 ? -14.695 -28.109 -7.84 1 97.38 15 ALA B CA 1
ATOM 2610 C C . ALA B 1 15 ? -14.305 -26.984 -6.895 1 97.38 15 ALA B C 1
ATOM 2612 O O . ALA B 1 15 ? -13.945 -27.219 -5.738 1 97.38 15 ALA B O 1
ATOM 2613 N N . GLY B 1 16 ? -14.289 -25.781 -7.449 1 97.06 16 GLY B N 1
ATOM 2614 C CA . GLY B 1 16 ? -14.086 -24.594 -6.629 1 97.06 16 GLY B CA 1
ATOM 2615 C C . GLY B 1 16 ? -12.625 -24.219 -6.488 1 97.06 16 GLY B C 1
ATOM 2616 O O . GLY B 1 16 ? -12.305 -23.172 -5.918 1 97.06 16 GLY B O 1
ATOM 2617 N N . ALA B 1 17 ? -11.711 -25.031 -6.957 1 97.62 17 ALA B N 1
ATOM 2618 C CA . ALA B 1 17 ? -10.281 -24.75 -6.824 1 97.62 17 ALA B CA 1
ATOM 2619 C C . ALA B 1 17 ? -9.758 -24.031 -8.055 1 97.62 17 ALA B C 1
ATOM 2621 O O . ALA B 1 17 ? -10.156 -24.328 -9.18 1 97.62 17 ALA B O 1
ATOM 2622 N N . ASN B 1 18 ? -8.867 -23.062 -7.82 1 97.25 18 ASN B N 1
ATOM 2623 C CA . ASN B 1 18 ? -8.289 -22.266 -8.891 1 97.25 18 ASN B CA 1
ATOM 2624 C C . ASN B 1 18 ? -7.512 -23.125 -9.883 1 97.25 18 ASN B C 1
ATOM 2626 O O . ASN B 1 18 ? -6.793 -24.047 -9.477 1 97.25 18 ASN B O 1
ATOM 2630 N N . VAL B 1 19 ? -7.621 -22.812 -11.195 1 97.44 19 VAL B N 1
ATOM 2631 C CA . VAL B 1 19 ? -7.125 -23.719 -12.234 1 97.44 19 VAL B CA 1
ATOM 2632 C C . VAL B 1 19 ? -6.023 -23.031 -13.031 1 97.44 19 VAL B C 1
ATOM 2634 O O . VAL B 1 19 ? -5.496 -23.578 -14 1 97.44 19 VAL B O 1
ATOM 2637 N N . ASP B 1 20 ? -5.633 -21.844 -12.656 1 96.38 20 ASP B N 1
ATOM 2638 C CA . ASP B 1 20 ? -4.711 -21.094 -13.5 1 96.38 20 ASP B CA 1
ATOM 2639 C C . ASP B 1 20 ? -3.293 -21.656 -13.398 1 96.38 20 ASP B C 1
ATOM 2641 O O . ASP B 1 20 ? -2.459 -21.406 -14.273 1 96.38 20 ASP B O 1
ATOM 2645 N N . ASP B 1 21 ? -2.998 -22.469 -12.375 1 98.44 21 ASP B N 1
ATOM 2646 C CA . ASP B 1 21 ? -1.748 -23.219 -12.336 1 98.44 21 ASP B CA 1
ATOM 2647 C C . ASP B 1 21 ? -1.636 -24.172 -13.531 1 98.44 21 ASP B C 1
ATOM 2649 O O . ASP B 1 21 ? -0.577 -24.266 -14.156 1 98.44 21 ASP B O 1
ATOM 2653 N N . GLY B 1 22 ? -2.744 -24.938 -13.766 1 98.44 22 GLY B N 1
ATOM 2654 C CA . GLY B 1 22 ? -2.734 -25.828 -14.906 1 98.44 22 GLY B CA 1
ATOM 2655 C C . GLY B 1 22 ? -2.502 -25.125 -16.219 1 98.44 22 GLY B C 1
ATOM 2656 O O . GLY B 1 22 ? -1.841 -25.656 -17.109 1 98.44 22 GLY B O 1
ATOM 2657 N N . LEU B 1 23 ? -3.102 -23.938 -16.328 1 98.62 23 LEU B N 1
ATOM 2658 C CA . LEU B 1 23 ? -2.881 -23.125 -17.516 1 98.62 23 LEU B CA 1
ATOM 2659 C C . LEU B 1 23 ? -1.41 -22.75 -17.656 1 98.62 23 LEU B C 1
ATOM 2661 O O . LEU B 1 23 ? -0.854 -22.781 -18.75 1 98.62 23 LEU B O 1
ATOM 2665 N N . ALA B 1 24 ? -0.764 -22.391 -16.578 1 98.88 24 ALA B N 1
ATOM 2666 C CA . ALA B 1 24 ? 0.655 -22.031 -16.578 1 98.88 24 ALA B CA 1
ATOM 2667 C C . ALA B 1 24 ? 1.516 -23.234 -16.984 1 98.88 24 ALA B C 1
ATOM 2669 O O . ALA B 1 24 ? 2.426 -23.094 -17.797 1 98.88 24 ALA B O 1
ATOM 2670 N N . ILE B 1 25 ? 1.257 -24.406 -16.422 1 98.88 25 ILE B N 1
ATOM 2671 C CA . ILE B 1 25 ? 1.999 -25.609 -16.75 1 98.88 25 ILE B CA 1
ATOM 2672 C C . ILE B 1 25 ? 1.806 -25.953 -18.219 1 98.88 25 ILE B C 1
ATOM 2674 O O . ILE B 1 25 ? 2.766 -26.297 -18.922 1 98.88 25 ILE B O 1
ATOM 2678 N N . ALA B 1 26 ? 0.549 -25.844 -18.719 1 98.62 26 ALA B N 1
ATOM 2679 C CA . ALA B 1 26 ? 0.257 -26.109 -20.125 1 98.62 26 ALA B CA 1
ATOM 2680 C C . ALA B 1 26 ? 1.054 -25.188 -21.047 1 98.62 26 ALA B C 1
ATOM 2682 O O . ALA B 1 26 ? 1.619 -25.641 -22.047 1 98.62 26 ALA B O 1
ATOM 2683 N N . LEU B 1 27 ? 1.066 -23.906 -20.703 1 98.69 27 LEU B N 1
ATOM 2684 C CA . LEU B 1 27 ? 1.831 -22.938 -21.484 1 98.69 27 LEU B CA 1
ATOM 2685 C C . LEU B 1 27 ? 3.311 -23.312 -21.516 1 98.69 27 LEU B C 1
ATOM 2687 O O . LEU B 1 27 ? 3.949 -23.281 -22.562 1 98.69 27 LEU B O 1
ATOM 2691 N N . ALA B 1 28 ? 3.84 -23.688 -20.359 1 98.69 28 ALA B N 1
ATOM 2692 C CA . ALA B 1 28 ? 5.246 -24.078 -20.25 1 98.69 28 ALA B CA 1
ATOM 2693 C C . ALA B 1 28 ? 5.539 -25.312 -21.109 1 98.69 28 ALA B C 1
ATOM 2695 O O . ALA B 1 28 ? 6.57 -25.375 -21.781 1 98.69 28 ALA B O 1
ATOM 2696 N N . LEU B 1 29 ? 4.684 -26.312 -21.094 1 98.31 29 LEU B N 1
ATOM 2697 C CA . LEU B 1 29 ? 4.863 -27.531 -21.844 1 98.31 29 LEU B CA 1
ATOM 2698 C C . LEU B 1 29 ? 4.781 -27.266 -23.344 1 98.31 29 LEU B C 1
ATOM 2700 O O . LEU B 1 29 ? 5.477 -27.906 -24.141 1 98.31 29 LEU B O 1
ATOM 2704 N N . ALA B 1 30 ? 3.941 -26.312 -23.734 1 97.94 30 ALA B N 1
ATOM 2705 C CA . ALA B 1 30 ? 3.67 -26.047 -25.141 1 97.94 30 ALA B CA 1
ATOM 2706 C C . ALA B 1 30 ? 4.781 -25.203 -25.766 1 97.94 30 ALA B C 1
ATOM 2708 O O . ALA B 1 30 ? 4.945 -25.188 -26.984 1 97.94 30 ALA B O 1
ATOM 2709 N N . ALA B 1 31 ? 5.5 -24.438 -25.016 1 97.94 31 ALA B N 1
ATOM 2710 C CA . ALA B 1 31 ? 6.512 -23.516 -25.516 1 97.94 31 ALA B CA 1
ATOM 2711 C C . ALA B 1 31 ? 7.824 -24.234 -25.797 1 97.94 31 ALA B C 1
ATOM 2713 O O . ALA B 1 31 ? 8.484 -24.719 -24.875 1 97.94 31 ALA B O 1
ATOM 2714 N N . PRO B 1 32 ? 8.266 -24.25 -27.031 1 96.81 32 PRO B N 1
ATOM 2715 C CA . PRO B 1 32 ? 9.516 -24.953 -27.344 1 96.81 32 PRO B CA 1
ATOM 2716 C C . PRO B 1 32 ? 10.734 -24.281 -26.734 1 96.81 32 PRO B C 1
ATOM 2718 O O . PRO B 1 32 ? 11.797 -24.906 -26.609 1 96.81 32 PRO B O 1
ATOM 2721 N N . GLU B 1 33 ? 10.586 -22.984 -26.328 1 97.5 33 GLU B N 1
ATOM 2722 C CA . GLU B 1 33 ? 11.672 -22.234 -25.703 1 97.5 33 GLU B CA 1
ATOM 2723 C C . GLU B 1 33 ? 11.922 -22.719 -24.281 1 97.5 33 GLU B C 1
ATOM 2725 O O . GLU B 1 33 ? 12.945 -22.375 -23.672 1 97.5 33 GLU B O 1
ATOM 2730 N N . ILE B 1 34 ? 11.016 -23.562 -23.719 1 98.19 34 ILE B N 1
ATOM 2731 C CA . ILE B 1 34 ? 11.078 -23.938 -22.312 1 98.19 34 ILE B CA 1
ATOM 2732 C C . ILE B 1 34 ? 11.344 -25.438 -22.188 1 98.19 34 ILE B C 1
ATOM 2734 O O . ILE B 1 34 ? 10.742 -26.234 -22.906 1 98.19 34 ILE B O 1
ATOM 2738 N N . SER B 1 35 ? 12.281 -25.797 -21.391 1 98.38 35 SER B N 1
ATOM 2739 C CA . SER B 1 35 ? 12.461 -27.156 -20.906 1 98.38 35 SER B CA 1
ATOM 2740 C C . SER B 1 35 ? 11.977 -27.312 -19.469 1 98.38 35 SER B C 1
ATOM 2742 O O . SER B 1 35 ? 12.688 -26.953 -18.531 1 98.38 35 SER B O 1
ATOM 2744 N N . LEU B 1 36 ? 10.742 -27.797 -19.312 1 98.69 36 LEU B N 1
ATOM 2745 C CA . LEU B 1 36 ? 10.203 -28.031 -17.984 1 98.69 36 LEU B CA 1
ATOM 2746 C C . LEU B 1 36 ? 10.797 -29.297 -17.375 1 98.69 36 LEU B C 1
ATOM 2748 O O . LEU B 1 36 ? 10.539 -30.406 -17.859 1 98.69 36 LEU B O 1
ATOM 2752 N N . GLU B 1 37 ? 11.492 -29.109 -16.281 1 98.69 37 GLU B N 1
ATOM 2753 C CA . GLU B 1 37 ? 12.32 -30.219 -15.812 1 98.69 37 GLU B CA 1
ATOM 2754 C C . GLU B 1 37 ? 11.758 -30.812 -14.531 1 98.69 37 GLU B C 1
ATOM 2756 O O . GLU B 1 37 ? 12.109 -31.938 -14.164 1 98.69 37 GLU B O 1
ATOM 2761 N N . LEU B 1 38 ? 10.969 -30.047 -13.836 1 98.88 38 LEU B N 1
ATOM 2762 C CA . LEU B 1 38 ? 10.43 -30.469 -12.547 1 98.88 38 LEU B CA 1
ATOM 2763 C C . LEU B 1 38 ? 9.164 -29.703 -12.203 1 98.88 38 LEU B C 1
ATOM 2765 O O . LEU B 1 38 ? 9.109 -28.484 -12.398 1 98.88 38 LEU B O 1
ATOM 2769 N N . VAL B 1 39 ? 8.156 -30.375 -11.805 1 98.94 39 VAL B N 1
ATOM 2770 C CA . VAL B 1 39 ? 6.973 -29.766 -11.203 1 98.94 39 VAL B CA 1
ATOM 2771 C C . VAL B 1 39 ? 6.867 -30.172 -9.734 1 98.94 39 VAL B C 1
ATOM 2773 O O . VAL B 1 39 ? 7.02 -31.359 -9.406 1 98.94 39 VAL B O 1
ATOM 2776 N N . THR B 1 40 ? 6.742 -29.266 -8.852 1 98.94 40 THR B N 1
ATOM 2777 C CA . THR B 1 40 ? 6.5 -29.547 -7.441 1 98.94 40 THR B CA 1
ATOM 2778 C C . THR B 1 40 ? 5.18 -28.922 -6.988 1 98.94 40 THR B C 1
ATOM 2780 O O . THR B 1 40 ? 4.691 -27.969 -7.594 1 98.94 40 THR B O 1
ATOM 2783 N N . THR B 1 41 ? 4.57 -29.547 -5.984 1 98.81 41 THR B N 1
ATOM 2784 C CA . THR B 1 41 ? 3.289 -29.047 -5.5 1 98.81 41 THR B CA 1
ATOM 2785 C C . THR B 1 41 ? 3.389 -28.641 -4.031 1 98.81 41 THR B C 1
ATOM 2787 O O . THR B 1 41 ? 4.227 -29.172 -3.293 1 98.81 41 THR B O 1
ATOM 2790 N N . VAL B 1 42 ? 2.641 -27.734 -3.604 1 98.88 42 VAL B N 1
ATOM 2791 C CA . VAL B 1 42 ? 2.6 -27.188 -2.252 1 98.88 42 VAL B CA 1
ATOM 2792 C C . VAL B 1 42 ? 1.149 -26.953 -1.836 1 98.88 42 VAL B C 1
ATOM 2794 O O . VAL B 1 42 ? 0.281 -26.734 -2.686 1 98.88 42 VAL B O 1
ATOM 2797 N N . ALA B 1 43 ? 0.868 -27.016 -0.542 1 98.75 43 ALA B N 1
ATOM 2798 C CA . ALA B 1 43 ? -0.476 -26.719 -0.057 1 98.75 43 ALA B CA 1
ATOM 2799 C C . ALA B 1 43 ? -0.851 -25.266 -0.358 1 98.75 43 ALA B C 1
ATOM 2801 O O . ALA B 1 43 ? -0.114 -24.344 -0.008 1 98.75 43 ALA B O 1
ATOM 2802 N N . GLY B 1 44 ? -1.94 -25.016 -1.014 1 98.5 44 GLY B N 1
ATOM 2803 C CA . GLY B 1 44 ? -2.469 -23.719 -1.391 1 98.5 44 GLY B CA 1
ATOM 2804 C C . GLY B 1 44 ? -3.908 -23.766 -1.871 1 98.5 44 GLY B C 1
ATOM 2805 O O . GLY B 1 44 ? -4.801 -24.172 -1.125 1 98.5 44 GLY B O 1
ATOM 2806 N N . ASN B 1 45 ? -4.191 -23.578 -3.184 1 98.25 45 ASN B N 1
ATOM 2807 C CA . ASN B 1 45 ? -5.535 -23.719 -3.732 1 98.25 45 ASN B CA 1
ATOM 2808 C C . ASN B 1 45 ? -6.148 -25.062 -3.371 1 98.25 45 ASN B C 1
ATOM 2810 O O . ASN B 1 45 ? -7.363 -25.172 -3.176 1 98.25 45 ASN B O 1
ATOM 2814 N N . THR B 1 46 ? -5.293 -26.016 -3.377 1 98.19 46 THR B N 1
ATOM 2815 C CA . THR B 1 46 ? -5.652 -27.359 -2.961 1 98.19 46 THR B CA 1
ATOM 2816 C C . THR B 1 46 ? -4.656 -27.891 -1.937 1 98.19 46 THR B C 1
ATOM 2818 O O . THR B 1 46 ? -3.557 -27.359 -1.794 1 98.19 46 THR B O 1
ATOM 2821 N N . PRO B 1 47 ? -5.066 -28.922 -1.119 1 97.88 47 PRO B N 1
ATOM 2822 C CA . PRO B 1 47 ? -4.027 -29.656 -0.388 1 97.88 47 PRO B CA 1
ATOM 2823 C C . PRO B 1 47 ? -2.934 -30.203 -1.304 1 97.88 47 PRO B C 1
ATOM 2825 O O . PRO B 1 47 ? -3.207 -30.547 -2.453 1 97.88 47 PRO B O 1
ATOM 2828 N N . SER B 1 48 ? -1.738 -30.25 -0.764 1 98.19 48 SER B N 1
ATOM 2829 C CA . SER B 1 48 ? -0.585 -30.594 -1.59 1 98.19 48 SER B CA 1
ATOM 2830 C C . SER B 1 48 ? -0.784 -31.938 -2.285 1 98.19 48 SER B C 1
ATOM 2832 O O . SER B 1 48 ? -0.406 -32.094 -3.445 1 98.19 48 SER B O 1
ATOM 2834 N N . GLU B 1 49 ? -1.404 -32.906 -1.642 1 97.62 49 GLU B N 1
ATOM 2835 C CA . GLU B 1 49 ? -1.624 -34.25 -2.211 1 97.62 49 GLU B CA 1
ATOM 2836 C C . GLU B 1 49 ? -2.59 -34.188 -3.391 1 97.62 49 GLU B C 1
ATOM 2838 O O 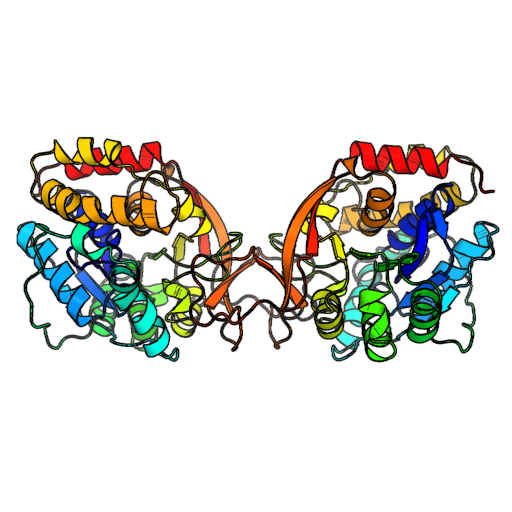. GLU B 1 49 ? -2.404 -34.875 -4.387 1 97.62 49 GLU B O 1
ATOM 2843 N N . ILE B 1 50 ? -3.646 -33.406 -3.244 1 97.94 50 ILE B N 1
ATOM 2844 C CA . ILE B 1 50 ? -4.609 -33.219 -4.324 1 97.94 50 ILE B CA 1
ATOM 2845 C C . ILE B 1 50 ? -3.947 -32.531 -5.5 1 97.94 50 ILE B C 1
ATOM 2847 O O . ILE B 1 50 ? -4.078 -32.938 -6.648 1 97.94 50 ILE B O 1
ATOM 2851 N N . GLY B 1 51 ? -3.211 -31.453 -5.215 1 98.56 51 GLY B N 1
ATOM 2852 C CA . GLY B 1 51 ? -2.471 -30.75 -6.258 1 98.56 51 GLY B CA 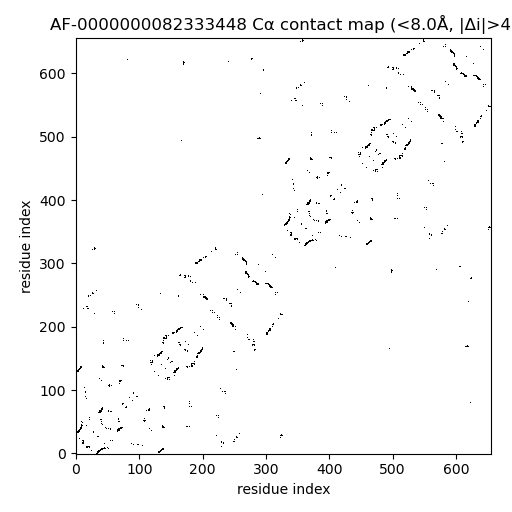1
ATOM 2853 C C . GLY B 1 51 ? -1.501 -31.656 -7 1 98.56 51 GLY B C 1
ATOM 2854 O O . GLY B 1 51 ? -1.335 -31.531 -8.211 1 98.56 51 GLY B O 1
ATOM 2855 N N . TYR B 1 52 ? -0.863 -32.531 -6.246 1 98.56 52 TYR B N 1
ATOM 2856 C CA . TYR B 1 52 ? 0.043 -33.5 -6.852 1 98.56 52 TYR B CA 1
ATOM 2857 C C . TYR B 1 52 ? -0.68 -34.344 -7.891 1 98.56 52 TYR B C 1
ATOM 2859 O O . TYR B 1 52 ? -0.188 -34.531 -9.008 1 98.56 52 TYR B O 1
ATOM 2867 N N . SER B 1 53 ? -1.825 -34.875 -7.516 1 98.62 53 SER B N 1
ATOM 2868 C CA . SER B 1 53 ? -2.592 -35.719 -8.422 1 98.62 53 SER B CA 1
ATOM 2869 C C . SER B 1 53 ? -3.037 -34.938 -9.656 1 98.62 53 SER B C 1
ATOM 2871 O O . SER B 1 53 ? -3.041 -35.469 -10.766 1 98.62 53 SER B O 1
ATOM 2873 N N . VAL B 1 54 ? -3.441 -33.656 -9.461 1 98.56 54 VAL B N 1
ATOM 2874 C CA . VAL B 1 54 ? -3.865 -32.812 -10.57 1 98.56 54 VAL B CA 1
ATOM 2875 C C . VAL B 1 54 ? -2.701 -32.625 -11.539 1 98.56 54 VAL B C 1
ATOM 2877 O O . VAL B 1 54 ? -2.852 -32.812 -12.75 1 98.56 54 VAL B O 1
ATOM 2880 N N . ALA B 1 55 ? -1.548 -32.219 -11 1 98.69 55 ALA B N 1
ATOM 2881 C CA . ALA B 1 55 ? -0.367 -32 -11.828 1 98.69 55 ALA B CA 1
ATOM 2882 C C . ALA B 1 55 ? 0.064 -33.25 -12.547 1 98.69 55 ALA B C 1
ATOM 2884 O O . ALA B 1 55 ? 0.394 -33.219 -13.734 1 98.69 55 ALA B O 1
ATOM 2885 N N . ARG B 1 56 ? 0.067 -34.375 -11.828 1 98.31 56 ARG B N 1
ATOM 2886 C CA . ARG B 1 56 ? 0.444 -35.656 -12.422 1 98.31 56 ARG B CA 1
ATOM 2887 C C . ARG B 1 56 ? -0.495 -36.031 -13.562 1 98.31 56 ARG B C 1
ATOM 2889 O O . ARG B 1 56 ? -0.049 -36.5 -14.609 1 98.31 56 ARG B O 1
ATOM 2896 N N . ASP B 1 57 ? -1.766 -35.844 -13.352 1 97.94 57 ASP B N 1
ATOM 2897 C CA . ASP B 1 57 ? -2.762 -36.125 -14.383 1 97.94 57 ASP B CA 1
ATOM 2898 C C . ASP B 1 57 ? -2.512 -35.281 -15.633 1 97.94 57 ASP B C 1
ATOM 2900 O O . ASP B 1 57 ? -2.58 -35.781 -16.75 1 97.94 57 ASP B O 1
ATOM 2904 N N . LEU B 1 58 ? -2.271 -34 -15.453 1 98 58 LEU B N 1
ATOM 2905 C CA . LEU B 1 58 ? -1.994 -33.094 -16.562 1 98 58 LEU B CA 1
ATOM 2906 C C . LEU B 1 58 ? -0.784 -33.562 -17.359 1 98 58 LEU B C 1
ATOM 2908 O O . LEU B 1 58 ? -0.837 -33.625 -18.578 1 98 58 LEU B O 1
ATOM 2912 N N . ILE B 1 59 ? 0.328 -33.906 -16.641 1 98.06 59 ILE B N 1
ATOM 2913 C CA . ILE B 1 59 ? 1.559 -34.344 -17.297 1 98.06 59 ILE B CA 1
ATOM 2914 C C . ILE B 1 59 ? 1.297 -35.625 -18.094 1 98.06 59 ILE B C 1
ATOM 2916 O O . ILE B 1 59 ? 1.73 -35.75 -19.234 1 98.06 59 ILE B O 1
ATOM 2920 N N . GLU B 1 60 ? 0.563 -36.5 -17.484 1 96.62 60 GLU B N 1
ATOM 2921 C CA . GLU B 1 60 ? 0.25 -37.781 -18.141 1 96.62 60 GLU B CA 1
ATOM 2922 C C . GLU B 1 60 ? -0.63 -37.562 -19.359 1 96.62 60 GLU B C 1
ATOM 2924 O O . GLU B 1 60 ? -0.375 -38.125 -20.422 1 96.62 60 GLU B O 1
ATOM 2929 N N . ARG B 1 61 ? -1.647 -36.781 -19.25 1 95.19 61 ARG B N 1
ATOM 2930 C CA . ARG B 1 61 ? -2.566 -36.5 -20.344 1 95.19 61 ARG B CA 1
ATOM 2931 C C . ARG B 1 61 ? -1.852 -35.812 -21.5 1 95.19 61 ARG B C 1
ATOM 2933 O O . ARG B 1 61 ? -2.246 -35.938 -22.656 1 95.19 61 ARG B O 1
ATOM 2940 N N . ALA B 1 62 ? -0.854 -35.062 -21.172 1 96.06 62 ALA B N 1
ATOM 2941 C CA . ALA B 1 62 ? -0.071 -34.375 -22.188 1 96.06 62 ALA B CA 1
ATOM 2942 C C . ALA B 1 62 ? 0.944 -35.312 -22.844 1 96.06 62 ALA B C 1
ATOM 2944 O O . ALA B 1 62 ? 1.637 -34.906 -23.781 1 96.06 62 ALA B O 1
ATOM 2945 N N . GLY B 1 63 ? 1.083 -36.531 -22.375 1 95.88 63 GLY B N 1
ATOM 2946 C CA . GLY B 1 63 ? 2.051 -37.469 -22.891 1 95.88 63 GLY B CA 1
ATOM 2947 C C . GLY B 1 63 ? 3.486 -37.125 -22.562 1 95.88 63 GLY B C 1
ATOM 2948 O O . GLY B 1 63 ? 4.395 -37.375 -23.359 1 95.88 63 GLY B O 1
ATOM 2949 N N . GLN B 1 64 ? 3.643 -36.406 -21.5 1 96.31 64 GLN B N 1
ATOM 2950 C CA . GLN B 1 64 ? 4.969 -35.969 -21.094 1 96.31 64 GLN B CA 1
ATOM 2951 C C . GLN B 1 64 ? 5.496 -36.781 -19.922 1 96.31 64 GLN B C 1
ATOM 2953 O O . GLN B 1 64 ? 4.762 -37.594 -19.328 1 96.31 64 GLN B O 1
ATOM 2958 N N . SER B 1 65 ? 6.801 -36.688 -19.609 1 96.5 65 SER B N 1
ATOM 2959 C CA . SER B 1 65 ? 7.43 -37.469 -18.547 1 96.5 65 SER B CA 1
ATOM 2960 C C . SER B 1 65 ? 8.062 -36.562 -17.5 1 96.5 65 SER B C 1
ATOM 2962 O O . SER B 1 65 ? 8.922 -37 -16.734 1 96.5 65 SER B O 1
ATOM 2964 N N . VAL B 1 66 ? 7.664 -35.344 -17.406 1 98.06 66 VAL B N 1
ATOM 2965 C CA . VAL B 1 66 ? 8.195 -34.406 -16.422 1 98.06 66 VAL B CA 1
ATOM 2966 C C . VAL B 1 66 ? 7.949 -34.938 -15.016 1 98.06 66 VAL B C 1
ATOM 2968 O O . VAL B 1 66 ? 6.82 -35.312 -14.68 1 98.06 66 VAL B O 1
ATOM 2971 N N . PRO B 1 67 ? 8.984 -35.062 -14.164 1 98.44 67 PRO B N 1
ATOM 2972 C CA . PRO B 1 67 ? 8.75 -35.5 -12.781 1 98.44 67 PRO B CA 1
ATOM 2973 C C . PRO B 1 67 ? 7.852 -34.531 -12.008 1 98.44 67 PRO B C 1
ATOM 2975 O O . PRO B 1 67 ? 7.965 -33.312 -12.164 1 98.44 67 PRO B O 1
ATOM 2978 N N . VAL B 1 68 ? 6.941 -35.062 -11.25 1 98.75 68 VAL B N 1
ATOM 2979 C CA . VAL B 1 68 ? 6.098 -34.344 -10.312 1 98.75 68 VAL B CA 1
ATOM 2980 C C . VAL B 1 68 ? 6.383 -34.812 -8.883 1 98.75 68 VAL B C 1
ATOM 2982 O O . VAL B 1 68 ? 6.355 -36 -8.602 1 98.75 68 VAL B O 1
ATOM 2985 N N . ILE B 1 69 ? 6.742 -33.844 -8.016 1 98.88 69 ILE B N 1
ATOM 2986 C CA . ILE B 1 69 ? 7.09 -34.188 -6.637 1 98.88 69 ILE B CA 1
ATOM 2987 C C . ILE B 1 69 ? 6.211 -33.406 -5.672 1 98.88 69 ILE B C 1
ATOM 2989 O O . ILE B 1 69 ? 6.039 -32.188 -5.832 1 98.88 69 ILE B O 1
ATOM 2993 N N . LYS B 1 70 ? 5.641 -34.062 -4.703 1 98.69 70 LYS B N 1
ATOM 2994 C CA . LYS B 1 70 ? 4.801 -33.438 -3.693 1 98.69 70 LYS B CA 1
ATOM 2995 C C . LYS B 1 70 ? 5.648 -32.719 -2.641 1 98.69 70 LYS B C 1
ATOM 2997 O O . LYS B 1 70 ? 6.699 -33.219 -2.236 1 98.69 70 LYS B O 1
ATOM 3002 N N . GLY B 1 71 ? 5.227 -31.547 -2.225 1 98.62 71 GLY B N 1
ATOM 3003 C CA . GLY B 1 71 ? 5.938 -30.781 -1.21 1 98.62 71 GLY B CA 1
ATOM 3004 C C . GLY B 1 71 ? 5.121 -30.562 0.053 1 98.62 71 GLY B C 1
ATOM 3005 O O . GLY B 1 71 ? 4.441 -31.484 0.519 1 98.62 71 GLY B O 1
ATOM 3006 N N . ALA B 1 72 ? 5.23 -29.469 0.715 1 98.69 72 ALA B N 1
ATOM 3007 C CA . ALA B 1 72 ? 4.762 -29.156 2.064 1 98.69 72 ALA B CA 1
ATOM 3008 C C . ALA B 1 72 ? 3.24 -29.203 2.139 1 98.69 72 ALA B C 1
ATOM 3010 O O . ALA B 1 72 ? 2.553 -28.734 1.234 1 98.69 72 ALA B O 1
ATOM 3011 N N . ASP B 1 73 ? 2.734 -29.75 3.219 1 98.25 73 ASP B N 1
ATOM 3012 C CA . ASP B 1 73 ? 1.3 -29.875 3.453 1 98.25 73 ASP B CA 1
ATOM 3013 C C . ASP B 1 73 ? 0.753 -28.672 4.215 1 98.25 73 ASP B C 1
ATOM 3015 O O . ASP B 1 73 ? -0.463 -28.5 4.309 1 98.25 73 ASP B O 1
ATOM 3019 N N . ALA B 1 74 ? 1.666 -27.922 4.703 1 98.44 74 ALA B N 1
ATOM 3020 C CA . ALA B 1 74 ? 1.249 -26.781 5.535 1 98.44 74 ALA B CA 1
ATOM 3021 C C . ALA B 1 74 ? 2.27 -25.656 5.469 1 98.44 74 ALA B C 1
ATOM 3023 O O . ALA B 1 74 ? 3.42 -25.859 5.082 1 98.44 74 ALA B O 1
ATOM 3024 N N . ALA B 1 75 ? 1.821 -24.469 5.742 1 98.75 75 ALA B N 1
ATOM 3025 C CA . ALA B 1 75 ? 2.684 -23.297 5.848 1 98.75 75 ALA B CA 1
ATOM 3026 C C . ALA B 1 75 ? 3.719 -23.469 6.953 1 98.75 75 ALA B C 1
ATOM 3028 O O . ALA B 1 75 ? 3.615 -24.391 7.766 1 98.75 75 ALA B O 1
ATOM 3029 N N . LEU B 1 76 ? 4.688 -22.594 6.934 1 98.69 76 LEU B N 1
ATOM 3030 C CA . LEU B 1 76 ? 5.73 -22.656 7.953 1 98.69 76 LEU B CA 1
ATOM 3031 C C . LEU B 1 76 ? 5.16 -22.375 9.336 1 98.69 76 LEU B C 1
ATOM 3033 O O . LEU B 1 76 ? 5.523 -23.031 10.312 1 98.69 76 LEU B O 1
ATOM 3037 N N . ASN B 1 77 ? 4.25 -21.375 9.438 1 97.88 77 ASN B N 1
ATOM 3038 C CA . ASN B 1 77 ? 3.732 -21 10.75 1 97.88 77 ASN B CA 1
ATOM 3039 C C . ASN B 1 77 ? 2.223 -20.781 10.719 1 97.88 77 ASN B C 1
ATOM 3041 O O . ASN B 1 77 ? 1.531 -21.062 11.703 1 97.88 77 ASN B O 1
ATOM 3045 N N . GLU B 1 78 ? 1.626 -20.344 9.648 1 97.19 78 GLU B N 1
ATOM 3046 C CA . GLU B 1 78 ? 0.222 -19.969 9.516 1 97.19 78 GLU B CA 1
ATOM 3047 C C . GLU B 1 78 ? -0.691 -21.188 9.656 1 97.19 78 GLU B C 1
ATOM 3049 O O . GLU B 1 78 ? -0.486 -22.203 8.992 1 97.19 78 GLU B O 1
ATOM 3054 N N . PRO B 1 79 ? -1.663 -21.109 10.516 1 96.88 79 PRO B N 1
ATOM 3055 C CA . PRO B 1 79 ? -2.596 -22.234 10.633 1 96.88 79 PRO B CA 1
ATOM 3056 C C . PRO B 1 79 ? -3.332 -22.531 9.32 1 96.88 79 PRO B C 1
ATOM 3058 O O . PRO B 1 79 ? -3.777 -21.594 8.641 1 96.88 79 PRO B O 1
ATOM 3061 N N . SER B 1 80 ? -3.496 -23.812 9.039 1 97.56 80 SER B N 1
ATOM 3062 C CA . SER B 1 80 ? -4.078 -24.234 7.77 1 97.56 80 SER B CA 1
ATOM 3063 C C . SER B 1 80 ? -5.598 -24.172 7.809 1 97.56 80 SER B C 1
ATOM 3065 O O . SER B 1 80 ? -6.238 -23.922 6.781 1 97.56 80 SER B O 1
ATOM 3067 N N . ALA B 1 81 ? -6.195 -24.328 8.969 1 97.31 81 ALA B N 1
ATOM 3068 C CA . ALA B 1 81 ? -7.621 -24.609 9.102 1 97.31 81 ALA B CA 1
ATOM 3069 C C . ALA B 1 81 ? -8.461 -23.469 8.539 1 97.31 81 ALA B C 1
ATOM 3071 O O . ALA B 1 81 ? -9.406 -23.703 7.781 1 97.31 81 ALA B O 1
ATOM 3072 N N . PRO B 1 82 ? -8.188 -22.203 8.875 1 97.25 82 PRO B N 1
ATOM 3073 C CA . PRO B 1 82 ? -9.016 -21.125 8.328 1 97.25 82 PRO B CA 1
ATOM 3074 C C . PRO B 1 82 ? -8.961 -21.062 6.805 1 97.25 82 PRO B C 1
ATOM 3076 O O . PRO B 1 82 ? -9.977 -20.781 6.16 1 97.25 82 PRO B O 1
ATOM 3079 N N . TRP B 1 83 ? -7.852 -21.312 6.246 1 97.88 83 TRP B N 1
ATOM 3080 C CA . TRP B 1 83 ? -7.691 -21.297 4.793 1 97.88 83 TRP B CA 1
ATOM 3081 C C . TRP B 1 83 ? -8.422 -22.469 4.152 1 97.88 83 TRP B C 1
ATOM 3083 O O . TRP B 1 83 ? -9.156 -22.281 3.178 1 97.88 83 TRP B O 1
ATOM 3093 N N . ARG B 1 84 ? -8.195 -23.656 4.691 1 97.5 84 ARG B N 1
ATOM 3094 C CA . ARG B 1 84 ? -8.875 -24.844 4.176 1 97.5 84 ARG B CA 1
ATOM 3095 C C . ARG B 1 84 ? -10.391 -24.688 4.27 1 97.5 84 ARG B C 1
ATOM 3097 O O . ARG B 1 84 ? -11.117 -25.094 3.361 1 97.5 84 ARG B O 1
ATOM 3104 N N . GLY B 1 85 ? -10.852 -24.094 5.371 1 95.75 85 GLY B N 1
ATOM 3105 C CA . GLY B 1 85 ? -12.281 -23.859 5.555 1 95.75 85 GLY B CA 1
ATOM 3106 C C . GLY B 1 85 ? -12.891 -23.031 4.438 1 95.75 85 GLY B C 1
ATOM 3107 O O . GLY B 1 85 ? -14.023 -23.281 4.023 1 95.75 85 GLY B O 1
ATOM 3108 N N . VAL B 1 86 ? -12.164 -22.125 3.869 1 95.69 86 VAL B N 1
ATOM 3109 C CA . VAL B 1 86 ? -12.688 -21.219 2.844 1 95.69 86 VAL B CA 1
ATOM 3110 C C . VAL B 1 86 ? -12.422 -21.812 1.459 1 95.69 86 VAL B C 1
ATOM 3112 O O . VAL B 1 86 ? -13.336 -21.938 0.646 1 95.69 86 VAL B O 1
ATOM 3115 N N . LEU B 1 87 ? -11.266 -22.25 1.17 1 96.19 87 LEU B N 1
ATOM 3116 C CA . LEU B 1 87 ? -10.836 -22.656 -0.167 1 96.19 87 LEU B CA 1
ATOM 3117 C C . LEU B 1 87 ? -11.5 -23.969 -0.575 1 96.19 87 LEU B C 1
ATOM 3119 O O . LEU B 1 87 ? -11.789 -24.188 -1.755 1 96.19 87 LEU B O 1
ATOM 3123 N N . ASP B 1 88 ? -11.797 -24.828 0.413 1 95.69 88 ASP B N 1
ATOM 3124 C CA . ASP B 1 88 ? -12.336 -26.141 0.094 1 95.69 88 ASP B CA 1
ATOM 3125 C C . ASP B 1 88 ? -13.867 -26.125 0.08 1 95.69 88 ASP B C 1
ATOM 3127 O O . ASP B 1 88 ? -14.492 -26.969 -0.555 1 95.69 88 ASP B O 1
ATOM 3131 N N . SER B 1 89 ? -14.477 -25.125 0.749 1 95.25 89 SER B N 1
ATOM 3132 C CA . SER B 1 89 ? -15.898 -25.281 1.02 1 95.25 89 SER B CA 1
ATOM 3133 C C . SER B 1 89 ? -16.719 -24.219 0.292 1 95.25 89 SER B C 1
ATOM 3135 O O . SER B 1 89 ? -17.938 -24.344 0.161 1 95.25 89 SER B O 1
ATOM 3137 N N . ARG B 1 90 ? -16.094 -23.188 -0.156 1 94.44 90 ARG B N 1
ATOM 3138 C CA . ARG B 1 90 ? -16.812 -22.031 -0.694 1 94.44 90 ARG B CA 1
ATOM 3139 C C . ARG B 1 90 ? -17.703 -22.438 -1.863 1 94.44 90 ARG B C 1
ATOM 3141 O O . ARG B 1 90 ? -18.828 -21.938 -1.997 1 94.44 90 ARG B O 1
ATOM 3148 N N . VAL B 1 91 ? -17.234 -23.281 -2.697 1 96.62 91 VAL B N 1
ATOM 3149 C CA . VAL B 1 91 ? -17.984 -23.688 -3.881 1 96.62 91 VAL B CA 1
ATOM 3150 C C . VAL B 1 91 ? -19.281 -24.391 -3.461 1 96.62 91 VAL B C 1
ATOM 3152 O O . VAL B 1 91 ? -20.312 -24.219 -4.113 1 96.62 91 VAL B O 1
ATOM 3155 N N . HIS B 1 92 ? -19.219 -25.125 -2.396 1 96.75 92 HIS B N 1
ATOM 3156 C CA . HIS B 1 92 ? -20.406 -25.828 -1.888 1 96.75 92 HIS B CA 1
ATOM 3157 C C . HIS B 1 92 ? -21.328 -24.859 -1.159 1 96.75 92 HIS B C 1
ATOM 3159 O O . HIS B 1 92 ? -22.562 -24.953 -1.303 1 96.75 92 HIS B O 1
ATOM 3165 N N . GLN B 1 93 ? -20.734 -24.031 -0.38 1 95.62 93 GLN B N 1
ATOM 3166 C CA . GLN B 1 93 ? -21.516 -23.031 0.326 1 95.62 93 GLN B CA 1
ATOM 3167 C C . GLN B 1 93 ? -22.297 -22.156 -0.65 1 95.62 93 GLN B C 1
ATOM 3169 O O . GLN B 1 93 ? -23.422 -21.734 -0.355 1 95.62 93 GLN B O 1
ATOM 3174 N N . GLN B 1 94 ? -21.75 -21.906 -1.814 1 95.38 94 GLN B N 1
ATOM 3175 C CA . GLN B 1 94 ? -22.375 -21.078 -2.838 1 95.38 94 GLN B CA 1
ATOM 3176 C C . GLN B 1 94 ? -23.266 -21.906 -3.754 1 95.38 94 GLN B C 1
ATOM 3178 O O . GLN B 1 94 ? -23.875 -21.391 -4.688 1 95.38 94 GLN B O 1
ATOM 3183 N N . GLN B 1 95 ? -23.281 -23.219 -3.553 1 97.19 95 GLN B N 1
ATOM 3184 C CA . GLN B 1 95 ? -24.078 -24.156 -4.332 1 97.19 95 GLN B CA 1
ATOM 3185 C C . GLN B 1 95 ? -23.703 -24.094 -5.812 1 97.19 95 GLN B C 1
ATOM 3187 O O . GLN B 1 95 ? -24.594 -24.047 -6.676 1 97.19 95 GLN B O 1
ATOM 3192 N N . LEU B 1 96 ? -22.391 -24.047 -6.07 1 98 96 LEU B N 1
ATOM 3193 C CA . LEU B 1 96 ? -21.938 -23.891 -7.453 1 98 96 LEU B CA 1
ATOM 3194 C C . LEU B 1 96 ? -21.125 -25.094 -7.898 1 98 96 LEU B C 1
ATOM 3196 O O . LEU B 1 96 ? -20.547 -25.094 -8.992 1 98 96 LEU B O 1
ATOM 3200 N N . ALA B 1 97 ? -21.062 -26.156 -7.094 1 97.5 97 ALA B N 1
ATOM 3201 C CA . ALA B 1 97 ? -20.281 -27.344 -7.418 1 97.5 97 ALA B CA 1
ATOM 3202 C C . ALA B 1 97 ? -20.781 -28 -8.711 1 97.5 97 ALA B C 1
ATOM 3204 O O . ALA B 1 97 ? -20.031 -28.688 -9.398 1 97.5 97 ALA B O 1
ATOM 3205 N N . HIS B 1 98 ? -22.047 -27.75 -9.062 1 97.56 98 HIS B N 1
ATOM 3206 C CA . HIS B 1 98 ? -22.656 -28.344 -10.25 1 97.56 98 HIS B CA 1
ATOM 3207 C C . HIS B 1 98 ? -21.969 -27.859 -11.516 1 97.56 98 HIS B C 1
ATOM 3209 O O . HIS B 1 98 ? -22.062 -28.5 -12.562 1 97.56 98 HIS B O 1
ATOM 3215 N N . LEU B 1 99 ? -21.281 -26.75 -11.453 1 97.81 99 LEU B N 1
ATOM 3216 C CA . LEU B 1 99 ? -20.578 -26.203 -12.609 1 97.81 99 LEU B CA 1
ATOM 3217 C C . LEU B 1 99 ? -19.5 -27.172 -13.094 1 97.81 99 LEU B C 1
ATOM 3219 O O . LEU B 1 99 ? -19.062 -27.094 -14.242 1 97.81 99 LEU B O 1
ATOM 3223 N N . TRP B 1 100 ? -19.078 -28.078 -12.227 1 97.62 100 TRP B N 1
ATOM 3224 C CA . TRP B 1 100 ? -18.016 -29.016 -12.555 1 97.62 100 TRP B CA 1
ATOM 3225 C C . TRP B 1 100 ? -18.594 -30.359 -12.977 1 97.62 100 TRP B C 1
ATOM 3227 O O . TRP B 1 100 ? -17.859 -31.344 -13.109 1 97.62 100 TRP B O 1
ATOM 3237 N N . GLN B 1 101 ? -19.938 -30.344 -13.094 1 95.88 101 GLN B N 1
ATOM 3238 C CA . GLN B 1 101 ? -20.531 -31.578 -13.586 1 95.88 101 GLN B CA 1
ATOM 3239 C C . GLN B 1 101 ? -20.016 -31.922 -14.977 1 95.88 101 GLN B C 1
ATOM 3241 O O . GLN B 1 101 ? -20.031 -31.078 -15.883 1 95.88 101 GLN B O 1
ATOM 3246 N N . GLY B 1 102 ? -19.531 -33.062 -15.195 1 94.38 102 GLY B N 1
ATOM 3247 C CA . GLY B 1 102 ? -19.016 -33.5 -16.484 1 94.38 102 GLY B CA 1
ATOM 3248 C C . GLY B 1 102 ? -17.531 -33.25 -16.656 1 94.38 102 GLY B C 1
ATOM 3249 O O . GLY B 1 102 ? -16.938 -33.656 -17.656 1 94.38 102 GLY B O 1
ATOM 3250 N N . VAL B 1 103 ? -16.953 -32.531 -15.727 1 96.25 103 VAL B N 1
ATOM 3251 C CA . VAL B 1 103 ? -15.508 -32.312 -15.758 1 96.25 103 VAL B CA 1
ATOM 3252 C C . VAL B 1 103 ? -14.773 -33.5 -15.164 1 96.25 103 VAL B C 1
ATOM 3254 O O . VAL B 1 103 ? -15.102 -33.938 -14.062 1 96.25 103 VAL B O 1
ATOM 3257 N N . ARG B 1 104 ? -13.836 -33.969 -15.898 1 93.88 104 ARG B N 1
ATOM 3258 C CA . ARG B 1 104 ? -13.062 -35.125 -15.438 1 93.88 104 ARG B CA 1
ATOM 3259 C C . ARG B 1 104 ? -12.297 -34.812 -14.164 1 93.88 104 ARG B C 1
ATOM 3261 O O . ARG B 1 104 ? -11.57 -33.812 -14.109 1 93.88 104 ARG B O 1
ATOM 3268 N N . GLN B 1 105 ? -12.477 -35.625 -13.156 1 93.62 105 GLN B N 1
ATOM 3269 C CA . GLN B 1 105 ? -11.672 -35.5 -11.945 1 93.62 105 GLN B CA 1
ATOM 3270 C C . GLN B 1 105 ? -10.336 -36.219 -12.086 1 93.62 105 GLN B C 1
ATOM 3272 O O . GLN B 1 105 ? -10.258 -37.312 -12.664 1 93.62 105 GLN B O 1
ATOM 3277 N N . PRO B 1 106 ? -9.336 -35.562 -11.609 1 95.81 106 PRO B N 1
ATOM 3278 C CA . PRO B 1 106 ? -8.055 -36.25 -11.656 1 95.81 106 PRO B CA 1
ATOM 3279 C C . PRO B 1 106 ? -8.039 -37.531 -10.82 1 95.81 106 PRO B C 1
ATOM 3281 O O . PRO B 1 106 ? -8.633 -37.562 -9.742 1 95.81 106 PRO B O 1
ATOM 3284 N N . PRO B 1 107 ? -7.352 -38.594 -11.359 1 96.38 107 PRO B N 1
ATOM 3285 C CA . PRO B 1 107 ? -7.145 -39.781 -10.523 1 96.38 107 PRO B CA 1
ATOM 3286 C C . PRO B 1 107 ? -6.309 -39.469 -9.281 1 96.38 107 PRO B C 1
ATOM 3288 O O . PRO B 1 107 ? -5.621 -38.469 -9.227 1 96.38 107 PRO B O 1
ATOM 3291 N N . VAL B 1 108 ? -6.461 -40.344 -8.336 1 96.62 108 VAL B N 1
ATOM 3292 C CA . VAL B 1 108 ? -5.605 -40.25 -7.16 1 96.62 108 VAL B CA 1
ATOM 3293 C C . VAL B 1 108 ? -4.262 -40.906 -7.438 1 96.62 108 VAL B C 1
ATOM 3295 O O . VAL B 1 108 ? -4.211 -42.094 -7.75 1 96.62 108 VAL B O 1
ATOM 3298 N N . TYR B 1 109 ? -3.209 -40.125 -7.398 1 96.5 109 TYR B N 1
ATOM 3299 C CA . TYR B 1 109 ? -1.855 -40.656 -7.543 1 96.5 109 TYR B CA 1
ATOM 3300 C C . TYR B 1 109 ? -1.12 -40.625 -6.211 1 96.5 109 TYR B C 1
ATOM 3302 O O . TYR B 1 109 ? -1.314 -39.719 -5.391 1 96.5 109 TYR B O 1
ATOM 3310 N N . SER B 1 110 ? -0.308 -41.625 -5.953 1 94.5 110 SER B N 1
ATOM 3311 C CA . SER B 1 110 ? 0.562 -41.656 -4.781 1 94.5 110 SER B CA 1
ATOM 3312 C C . SER B 1 110 ? 1.894 -40.969 -5.07 1 94.5 110 SER B C 1
ATOM 3314 O O . SER B 1 110 ? 2.623 -41.375 -5.977 1 94.5 110 SER B O 1
ATOM 3316 N N . PRO B 1 111 ? 2.17 -39.969 -4.328 1 94.25 111 PRO B N 1
ATOM 3317 C CA . PRO B 1 111 ? 3.439 -39.281 -4.582 1 94.25 111 PRO B CA 1
ATOM 3318 C C . PRO B 1 111 ? 4.652 -40.156 -4.211 1 94.25 111 PRO B C 1
ATOM 3320 O O . PRO B 1 111 ? 4.562 -41 -3.328 1 94.25 111 PRO B O 1
ATOM 3323 N N . PRO B 1 112 ? 5.773 -39.875 -4.902 1 91.62 112 PRO B N 1
ATOM 3324 C CA . PRO B 1 112 ? 7.02 -40.531 -4.473 1 91.62 112 PRO B CA 1
ATOM 3325 C C . PRO B 1 112 ? 7.527 -40 -3.137 1 91.62 112 PRO B C 1
ATOM 3327 O O . PRO B 1 112 ? 7.078 -38.938 -2.682 1 91.62 112 PRO B O 1
ATOM 3330 N N . PRO B 1 113 ? 8.422 -40.719 -2.455 1 91.69 113 PRO B N 1
ATOM 3331 C CA . PRO B 1 113 ? 8.922 -40.312 -1.144 1 91.69 113 PRO B CA 1
ATOM 3332 C C . PRO B 1 113 ? 9.898 -39.125 -1.229 1 91.69 113 PRO B C 1
ATOM 3334 O O . PRO B 1 113 ? 10.273 -38.562 -0.204 1 91.69 113 PRO B O 1
ATOM 3337 N N . GLU B 1 114 ? 10.047 -38.5 -2.264 1 93 114 GLU B N 1
ATOM 3338 C CA . GLU B 1 114 ? 10.922 -37.344 -2.439 1 93 114 GLU B CA 1
ATOM 3339 C C . GLU B 1 114 ? 10.25 -36.062 -1.963 1 93 114 GLU B C 1
ATOM 3341 O O . GLU B 1 114 ? 9.023 -35.938 -2.037 1 93 114 GLU B O 1
ATOM 3346 N N . GLU B 1 115 ? 11.125 -35.188 -1.457 1 96 115 GLU B N 1
ATOM 3347 C CA . GLU B 1 115 ? 10.602 -33.906 -0.987 1 96 115 GLU B CA 1
ATOM 3348 C C . GLU B 1 115 ? 10.859 -32.812 -2.008 1 96 115 GLU B C 1
ATOM 3350 O O . GLU B 1 115 ? 11.977 -32.656 -2.51 1 96 115 GLU B O 1
ATOM 3355 N N . ALA B 1 116 ? 9.82 -32.031 -2.266 1 98.69 116 ALA B N 1
ATOM 3356 C CA . ALA B 1 116 ? 9.883 -30.953 -3.256 1 98.69 116 ALA B CA 1
ATOM 3357 C C . ALA B 1 116 ? 11.062 -30.016 -2.984 1 98.69 116 ALA B C 1
ATOM 3359 O O . ALA B 1 116 ? 11.797 -29.656 -3.904 1 98.69 116 ALA B O 1
ATOM 3360 N N . ALA B 1 117 ? 11.281 -29.625 -1.685 1 98.75 117 ALA B N 1
ATOM 3361 C CA . ALA B 1 117 ? 12.344 -28.703 -1.316 1 98.75 117 ALA B CA 1
ATOM 3362 C C . ALA B 1 117 ? 13.711 -29.25 -1.698 1 98.75 117 ALA B C 1
ATOM 3364 O O . ALA B 1 117 ? 14.555 -28.531 -2.236 1 98.75 117 ALA B O 1
ATOM 3365 N N . ASP B 1 118 ? 13.922 -30.5 -1.444 1 98.69 118 ASP B N 1
ATOM 3366 C CA . ASP B 1 118 ? 15.195 -31.141 -1.762 1 98.69 118 ASP B CA 1
ATOM 3367 C C . ASP B 1 118 ? 15.383 -31.281 -3.271 1 98.69 118 ASP B C 1
ATOM 3369 O O . ASP B 1 118 ? 16.453 -31.016 -3.801 1 98.69 118 ASP B O 1
ATOM 3373 N N . ALA B 1 119 ? 14.32 -31.734 -3.963 1 98.75 119 ALA B N 1
ATOM 3374 C CA . ALA B 1 119 ? 14.398 -31.906 -5.41 1 98.75 119 ALA B CA 1
ATOM 3375 C C . ALA B 1 119 ? 14.758 -30.594 -6.105 1 98.75 119 ALA B C 1
ATOM 3377 O O . ALA B 1 119 ? 15.641 -30.562 -6.969 1 98.75 119 ALA B O 1
ATOM 3378 N N . MET B 1 120 ? 14.125 -29.547 -5.723 1 98.44 120 MET B N 1
ATOM 3379 C CA . MET B 1 120 ? 14.359 -28.219 -6.297 1 98.44 120 MET B CA 1
ATOM 3380 C C . MET B 1 120 ? 15.766 -27.734 -5.961 1 98.44 120 MET B C 1
ATOM 3382 O O . MET B 1 120 ? 16.5 -27.266 -6.844 1 98.44 120 MET B O 1
ATOM 3386 N N . GLY B 1 121 ? 16.125 -27.75 -4.66 1 98.75 121 GLY B N 1
ATOM 3387 C CA . GLY B 1 121 ? 17.422 -27.281 -4.227 1 98.75 121 GLY B CA 1
ATOM 3388 C C . GLY B 1 121 ? 18.578 -28.016 -4.887 1 98.75 121 GLY B C 1
ATOM 3389 O O . GLY B 1 121 ? 19.547 -27.391 -5.344 1 98.75 121 GLY B O 1
ATOM 3390 N N . GLN B 1 122 ? 18.453 -29.344 -4.949 1 98.75 122 GLN B N 1
ATOM 3391 C CA . GLN B 1 122 ? 19.5 -30.156 -5.547 1 98.75 122 GLN B CA 1
ATOM 3392 C C . GLN B 1 122 ? 19.656 -29.859 -7.035 1 98.75 122 GLN B C 1
ATOM 3394 O O . GLN B 1 122 ? 20.766 -29.672 -7.527 1 98.75 122 GLN B O 1
ATOM 3399 N N . LEU B 1 123 ? 18.547 -29.781 -7.727 1 98.81 123 LEU B N 1
ATOM 3400 C CA . LEU B 1 123 ? 18.578 -29.531 -9.164 1 98.81 123 LEU B CA 1
ATOM 3401 C C . LEU B 1 123 ? 19.203 -28.172 -9.469 1 98.81 123 LEU B C 1
ATOM 3403 O O . LEU B 1 123 ? 20.062 -28.062 -10.344 1 98.81 123 LEU B O 1
ATOM 3407 N N . ILE B 1 124 ? 18.828 -27.125 -8.742 1 98.88 124 ILE B N 1
ATOM 3408 C CA . ILE B 1 124 ? 19.297 -25.766 -8.984 1 98.88 124 ILE B CA 1
ATOM 3409 C C . ILE B 1 124 ? 20.781 -25.656 -8.617 1 98.88 124 ILE B C 1
ATOM 3411 O O . ILE B 1 124 ? 21.578 -25.125 -9.391 1 98.88 124 ILE B O 1
ATOM 3415 N N . CYS B 1 125 ? 21.125 -26.219 -7.477 1 98.81 125 CYS B N 1
ATOM 3416 C CA . CYS B 1 125 ? 22.516 -26.094 -7.016 1 98.81 125 CYS B CA 1
ATOM 3417 C C . CYS B 1 125 ? 23.453 -26.906 -7.895 1 98.81 125 CYS B C 1
ATOM 3419 O O . CYS B 1 125 ? 24.625 -26.562 -8.047 1 98.81 125 CYS B O 1
ATOM 3421 N N . ALA B 1 126 ? 22.969 -27.922 -8.484 1 98.69 126 ALA B N 1
ATOM 3422 C CA . ALA B 1 126 ? 23.781 -28.734 -9.398 1 98.69 126 ALA B CA 1
ATOM 3423 C C . ALA B 1 126 ? 23.953 -28.031 -10.742 1 98.69 126 ALA B C 1
ATOM 3425 O O . ALA B 1 126 ? 24.812 -28.406 -11.539 1 98.69 126 ALA B O 1
ATOM 3426 N N . ASN B 1 127 ? 23.219 -26.969 -11.055 1 98.69 127 ASN B N 1
ATOM 3427 C CA . ASN B 1 127 ? 23.234 -26.25 -12.32 1 98.69 127 ASN B CA 1
ATOM 3428 C C . ASN B 1 127 ? 23.234 -24.75 -12.109 1 98.69 127 ASN B C 1
ATOM 3430 O O . ASN B 1 127 ? 22.328 -24.047 -12.578 1 98.69 127 ASN B O 1
ATOM 3434 N N . PRO B 1 128 ? 24.266 -24.219 -11.438 1 98.62 128 PRO B N 1
ATOM 3435 C CA . PRO B 1 128 ? 24.266 -22.812 -11.07 1 98.62 128 PRO B CA 1
ATOM 3436 C C . PRO B 1 128 ? 24.094 -21.891 -12.273 1 98.62 128 PRO B C 1
ATOM 3438 O O . PRO B 1 128 ? 24.797 -22.047 -13.281 1 98.62 128 PRO B O 1
ATOM 3441 N N . GLY B 1 129 ? 23.094 -20.969 -12.188 1 98.56 129 GLY B N 1
ATOM 3442 C CA . GLY B 1 129 ? 22.844 -19.938 -13.18 1 98.56 129 GLY B CA 1
ATOM 3443 C C . GLY B 1 129 ? 22.031 -20.438 -14.367 1 98.56 129 GLY B C 1
ATOM 3444 O O . GLY B 1 129 ? 21.844 -19.703 -15.344 1 98.56 129 GLY B O 1
ATOM 3445 N N . GLU B 1 130 ? 21.453 -21.656 -14.234 1 98.69 130 GLU B N 1
ATOM 3446 C CA . GLU B 1 130 ? 20.844 -22.219 -15.438 1 98.69 130 GLU B CA 1
ATOM 3447 C C . GLU B 1 130 ? 19.328 -22.391 -15.258 1 98.69 130 GLU B C 1
ATOM 3449 O O . GLU B 1 130 ? 18.594 -22.406 -16.25 1 98.69 130 GLU B O 1
ATOM 3454 N N . ILE B 1 131 ? 18.906 -22.531 -14.023 1 98.88 131 ILE B N 1
ATOM 3455 C CA . ILE B 1 131 ? 17.531 -22.953 -13.789 1 98.88 131 ILE B CA 1
ATOM 3456 C C . ILE B 1 131 ? 16.688 -21.766 -13.32 1 98.88 131 ILE B C 1
ATOM 3458 O O . ILE B 1 131 ? 17.094 -21.031 -12.406 1 98.88 131 ILE B O 1
ATOM 3462 N N . THR B 1 132 ? 15.57 -21.5 -13.977 1 98.94 132 THR B N 1
ATOM 3463 C CA . THR B 1 132 ? 14.547 -20.578 -13.508 1 98.94 132 THR B CA 1
ATOM 3464 C C . THR B 1 132 ? 13.477 -21.312 -12.703 1 98.94 132 THR B C 1
ATOM 3466 O O . THR B 1 132 ? 13.016 -22.391 -13.117 1 98.94 132 THR B O 1
ATOM 3469 N N . LEU B 1 133 ? 13.211 -20.828 -11.523 1 98.94 133 LEU B N 1
ATOM 3470 C CA . LEU B 1 133 ? 12.156 -21.359 -10.68 1 98.94 133 LEU B CA 1
ATOM 3471 C C . LEU B 1 133 ? 10.906 -20.484 -10.734 1 98.94 133 LEU B C 1
ATOM 3473 O O . LEU B 1 133 ? 10.953 -19.312 -10.375 1 98.94 133 LEU B O 1
ATOM 3477 N N . VAL B 1 134 ? 9.82 -21.031 -11.242 1 98.94 134 VAL B N 1
ATOM 3478 C CA . VAL B 1 134 ? 8.516 -20.375 -11.203 1 98.94 134 VAL B CA 1
ATOM 3479 C C . VAL B 1 134 ? 7.734 -20.859 -9.984 1 98.94 134 VAL B C 1
ATOM 3481 O O . VAL B 1 134 ? 7.465 -22.047 -9.844 1 98.94 134 VAL B O 1
ATOM 3484 N N . ALA B 1 135 ? 7.449 -19.953 -9.094 1 98.94 135 ALA B N 1
ATOM 3485 C CA . ALA B 1 135 ? 6.691 -20.25 -7.879 1 98.94 135 ALA B CA 1
ATOM 3486 C C . ALA B 1 135 ? 5.32 -19.594 -7.914 1 98.94 135 ALA B C 1
ATOM 3488 O O . ALA B 1 135 ? 5.191 -18.391 -7.641 1 98.94 135 ALA B O 1
ATOM 3489 N N . ILE B 1 136 ? 4.262 -20.391 -8.148 1 98.94 136 ILE B N 1
ATOM 3490 C CA . ILE B 1 136 ? 2.943 -19.812 -8.398 1 98.94 136 ILE B CA 1
ATOM 3491 C C . ILE B 1 136 ? 1.95 -20.344 -7.363 1 98.94 136 ILE B C 1
ATOM 3493 O O . ILE B 1 136 ? 0.736 -20.281 -7.57 1 98.94 136 ILE B O 1
ATOM 3497 N N . GLY B 1 137 ? 2.35 -20.953 -6.293 1 98.88 137 GLY B N 1
ATOM 3498 C CA . GLY B 1 137 ? 1.665 -21.203 -5.035 1 98.88 137 GLY B CA 1
ATOM 3499 C C . GLY B 1 137 ? 2.346 -20.562 -3.842 1 98.88 137 GLY B C 1
ATOM 3500 O O . GLY B 1 137 ? 3.264 -19.766 -4.004 1 98.88 137 GLY B O 1
ATOM 3501 N N . PRO B 1 138 ? 1.824 -20.922 -2.584 1 98.94 138 PRO B N 1
ATOM 3502 C CA . PRO B 1 138 ? 2.559 -20.469 -1.397 1 98.94 138 PRO B CA 1
ATOM 3503 C C . PRO B 1 138 ? 4.031 -20.859 -1.432 1 98.94 138 PRO B C 1
ATOM 3505 O O . PRO B 1 138 ? 4.371 -21.953 -1.914 1 98.94 138 PRO B O 1
ATOM 3508 N N . LEU B 1 139 ? 4.906 -20.078 -0.905 1 98.94 139 LEU B N 1
ATOM 3509 C CA . LEU B 1 139 ? 6.336 -20.203 -1.153 1 98.94 139 LEU B CA 1
ATOM 3510 C C . LEU B 1 139 ? 6.988 -21.156 -0.155 1 98.94 139 LEU B C 1
ATOM 3512 O O . LEU B 1 139 ? 8.203 -21.109 0.038 1 98.94 139 LEU B O 1
ATOM 3516 N N . THR B 1 140 ? 6.254 -21.984 0.492 1 98.94 140 THR B N 1
ATOM 3517 C CA . THR B 1 140 ? 6.727 -22.859 1.556 1 98.94 140 THR B CA 1
ATOM 3518 C C . THR B 1 140 ? 7.871 -23.734 1.061 1 98.94 140 THR B C 1
ATOM 3520 O O . THR B 1 140 ? 8.93 -23.797 1.687 1 98.94 140 THR B O 1
ATOM 3523 N N . ASN B 1 141 ? 7.699 -24.438 -0.079 1 98.94 141 ASN B N 1
ATOM 3524 C CA . ASN B 1 141 ? 8.75 -25.281 -0.623 1 98.94 141 ASN B CA 1
ATOM 3525 C C . ASN B 1 141 ? 10.016 -24.5 -0.928 1 98.94 141 ASN B C 1
ATOM 3527 O O . ASN B 1 141 ? 11.125 -24.953 -0.648 1 98.94 141 ASN B O 1
ATOM 3531 N N . VAL B 1 142 ? 9.836 -23.312 -1.532 1 99 142 VAL B N 1
ATOM 3532 C CA . VAL B 1 142 ? 10.961 -22.484 -1.936 1 99 142 VAL B CA 1
ATOM 3533 C C . VAL B 1 142 ? 11.742 -22.031 -0.701 1 99 142 VAL B C 1
ATOM 3535 O O . VAL B 1 142 ? 12.969 -22.078 -0.682 1 99 142 VAL B O 1
ATOM 3538 N N . ALA B 1 143 ? 10.984 -21.594 0.309 1 98.94 143 ALA B N 1
ATOM 3539 C CA . ALA B 1 143 ? 11.617 -21.172 1.555 1 98.94 143 ALA B CA 1
ATOM 3540 C C . ALA B 1 143 ? 12.398 -22.312 2.189 1 98.94 143 ALA B C 1
ATOM 3542 O O . ALA B 1 143 ? 13.531 -22.125 2.645 1 98.94 143 ALA B O 1
ATOM 3543 N N . LEU B 1 144 ? 11.766 -23.484 2.26 1 98.94 144 LEU B N 1
ATOM 3544 C CA . LEU B 1 144 ? 12.43 -24.656 2.818 1 98.94 144 LEU B CA 1
ATOM 3545 C C . LEU B 1 144 ? 13.672 -25.016 2.012 1 98.94 144 LEU B C 1
ATOM 3547 O O . LEU B 1 144 ? 14.703 -25.375 2.582 1 98.94 144 LEU B O 1
ATOM 3551 N N . ALA B 1 145 ? 13.594 -24.938 0.686 1 98.94 145 ALA B N 1
ATOM 3552 C CA . ALA B 1 145 ? 14.742 -25.219 -0.167 1 98.94 145 ALA B CA 1
ATOM 3553 C C . ALA B 1 145 ? 15.883 -24.25 0.113 1 98.94 145 ALA B C 1
ATOM 3555 O O . ALA B 1 145 ? 17.047 -24.656 0.252 1 98.94 145 ALA B O 1
ATOM 3556 N N . LEU B 1 146 ? 15.586 -22.969 0.229 1 98.88 146 LEU B N 1
ATOM 3557 C CA . LEU B 1 146 ? 16.594 -21.938 0.506 1 98.88 146 LEU B CA 1
ATOM 3558 C C . LEU B 1 146 ? 17.234 -22.172 1.868 1 98.88 146 LEU B C 1
ATOM 3560 O O . LEU B 1 146 ? 18.422 -21.875 2.055 1 98.88 146 LEU B O 1
ATOM 3564 N N . GLU B 1 147 ? 16.422 -22.609 2.809 1 98.56 147 GLU B N 1
ATOM 3565 C CA . GLU B 1 147 ? 16.938 -22.906 4.141 1 98.56 147 GLU B CA 1
ATOM 3566 C C . GLU B 1 147 ? 17.906 -24.094 4.117 1 98.56 147 GLU B C 1
ATOM 3568 O O . GLU B 1 147 ? 18.969 -24.047 4.734 1 98.56 147 GLU B O 1
ATOM 3573 N N . ARG B 1 148 ? 17.547 -25.156 3.414 1 98.5 148 ARG B N 1
ATOM 3574 C CA . ARG B 1 148 ? 18.328 -26.391 3.369 1 98.5 148 ARG B CA 1
ATOM 3575 C C . ARG B 1 148 ? 19.516 -26.266 2.43 1 98.5 148 ARG B C 1
ATOM 3577 O O . ARG B 1 148 ? 20.547 -26.906 2.633 1 98.5 148 ARG B O 1
ATOM 3584 N N . TYR B 1 149 ? 19.375 -25.453 1.393 1 98.56 149 TYR B N 1
ATOM 3585 C CA . TYR B 1 149 ? 20.406 -25.188 0.393 1 98.56 149 TYR B CA 1
ATOM 3586 C C . TYR B 1 149 ? 20.625 -23.688 0.231 1 98.56 149 TYR B C 1
ATOM 3588 O O . TYR B 1 149 ? 20.281 -23.109 -0.804 1 98.56 149 TYR B O 1
ATOM 3596 N N . PRO B 1 150 ? 21.297 -23.047 1.127 1 98.19 150 PRO B N 1
ATOM 3597 C CA . PRO B 1 150 ? 21.422 -21.594 1.112 1 98.19 150 PRO B CA 1
ATOM 3598 C C . PRO B 1 150 ? 22.109 -21.078 -0.155 1 98.19 150 PRO B C 1
ATOM 3600 O O . PRO B 1 150 ? 21.844 -19.938 -0.584 1 98.19 150 PRO B O 1
ATOM 3603 N N . GLN B 1 151 ? 22.953 -21.844 -0.786 1 98.25 151 GLN B N 1
ATOM 3604 C CA . GLN B 1 151 ? 23.625 -21.438 -2.01 1 98.25 151 GLN B CA 1
ATOM 3605 C C . GLN B 1 151 ? 22.641 -21.297 -3.166 1 98.25 151 GLN B C 1
ATOM 3607 O O . GLN B 1 151 ? 22.984 -20.719 -4.207 1 98.25 151 GLN B O 1
ATOM 3612 N N . MET B 1 152 ? 21.453 -21.812 -2.967 1 98.75 152 MET B N 1
ATOM 3613 C CA . MET B 1 152 ? 20.422 -21.781 -4.008 1 98.75 152 MET B CA 1
ATOM 3614 C C . MET B 1 152 ? 20.109 -20.344 -4.402 1 98.75 152 MET B C 1
ATOM 3616 O O . MET B 1 152 ? 19.828 -20.062 -5.566 1 98.75 152 MET B O 1
ATOM 3620 N N . ALA B 1 153 ? 20.156 -19.438 -3.445 1 98.69 153 ALA B N 1
ATOM 3621 C CA . ALA B 1 153 ? 19.828 -18.047 -3.717 1 98.69 153 ALA B CA 1
ATOM 3622 C C . ALA B 1 153 ? 20.734 -17.469 -4.805 1 98.69 153 ALA B C 1
ATOM 3624 O O . ALA B 1 153 ? 20.281 -16.719 -5.672 1 98.69 153 ALA B O 1
ATOM 3625 N N . GLU B 1 154 ? 21.953 -17.828 -4.789 1 98.44 154 GLU B N 1
ATOM 3626 C CA . GLU B 1 154 ? 22.922 -17.359 -5.781 1 98.44 154 GLU B CA 1
ATOM 3627 C C . GLU B 1 154 ? 22.891 -18.25 -7.031 1 98.44 154 GLU B C 1
ATOM 3629 O O . GLU B 1 154 ? 23.141 -17.766 -8.141 1 98.44 154 GLU B O 1
ATOM 3634 N N . ALA B 1 155 ? 22.578 -19.516 -6.848 1 98.81 155 ALA B N 1
ATOM 3635 C CA . ALA B 1 155 ? 22.688 -20.5 -7.926 1 98.81 155 ALA B CA 1
ATOM 3636 C C . ALA B 1 155 ? 21.5 -20.406 -8.883 1 98.81 155 ALA B C 1
ATOM 3638 O O . ALA B 1 155 ? 21.625 -20.703 -10.07 1 98.81 155 ALA B O 1
ATOM 3639 N N . VAL B 1 156 ? 20.375 -20.047 -8.398 1 98.88 156 VAL B N 1
ATOM 3640 C CA . VAL B 1 156 ? 19.188 -19.953 -9.234 1 98.88 156 VAL B CA 1
ATOM 3641 C C . VAL B 1 156 ? 19.344 -18.828 -10.242 1 98.88 156 VAL B C 1
ATOM 3643 O O . VAL B 1 156 ? 19.859 -17.75 -9.906 1 98.88 156 VAL B O 1
ATOM 3646 N N . GLN B 1 157 ? 19 -19.078 -11.508 1 98.81 157 GLN B N 1
ATOM 3647 C CA . GLN B 1 157 ? 19.031 -18 -12.492 1 98.81 157 GLN B CA 1
ATOM 3648 C C . GLN B 1 157 ? 18.062 -16.875 -12.125 1 98.81 157 GLN B C 1
ATOM 3650 O O . GLN B 1 157 ? 18.406 -15.703 -12.219 1 98.81 157 GLN B O 1
ATOM 3655 N N . GLU B 1 158 ? 16.828 -17.328 -11.758 1 98.69 158 GLU B N 1
ATOM 3656 C CA . GLU B 1 158 ? 15.75 -16.422 -11.375 1 98.69 158 GLU B CA 1
ATOM 3657 C C . GLU B 1 158 ? 14.633 -17.172 -10.664 1 98.69 158 GLU B C 1
ATOM 3659 O O . GLU B 1 158 ? 14.375 -18.344 -10.953 1 98.69 158 GLU B O 1
ATOM 3664 N N . ILE B 1 159 ? 14.055 -16.531 -9.695 1 98.94 159 ILE B N 1
ATOM 3665 C CA . ILE B 1 159 ? 12.797 -16.984 -9.125 1 98.94 159 ILE B CA 1
ATOM 3666 C C . ILE B 1 159 ? 11.672 -16.047 -9.547 1 98.94 159 ILE B C 1
ATOM 3668 O O . ILE B 1 159 ? 11.648 -14.883 -9.156 1 98.94 159 ILE B O 1
ATOM 3672 N N . ALA B 1 160 ? 10.773 -16.516 -10.359 1 98.94 160 ALA B N 1
ATOM 3673 C CA . ALA B 1 160 ? 9.586 -15.773 -10.766 1 98.94 160 ALA B CA 1
ATOM 3674 C C . ALA B 1 160 ? 8.375 -16.172 -9.93 1 98.94 160 ALA B C 1
ATOM 3676 O O . ALA B 1 160 ? 7.965 -17.328 -9.938 1 98.94 160 ALA B O 1
ATOM 3677 N N . ILE B 1 161 ? 7.797 -15.203 -9.242 1 98.94 161 ILE B N 1
ATOM 3678 C CA . ILE B 1 161 ? 6.832 -15.492 -8.188 1 98.94 161 ILE B CA 1
ATOM 3679 C C . ILE B 1 161 ? 5.484 -14.867 -8.539 1 98.94 161 ILE B C 1
ATOM 3681 O O . ILE B 1 161 ? 5.418 -13.695 -8.922 1 98.94 161 ILE B O 1
ATOM 3685 N N . MET B 1 162 ? 4.418 -15.633 -8.492 1 98.94 162 MET B N 1
ATOM 3686 C CA . MET B 1 162 ? 3.082 -15.047 -8.391 1 98.94 162 MET B CA 1
ATOM 3687 C C . MET B 1 162 ? 2.686 -14.836 -6.934 1 98.94 162 MET B C 1
ATOM 3689 O O . MET B 1 162 ? 2.549 -15.805 -6.18 1 98.94 162 MET B O 1
ATOM 3693 N N . GLY B 1 163 ? 2.604 -13.562 -6.52 1 98.75 163 GLY B N 1
ATOM 3694 C CA . GLY B 1 163 ? 2.221 -13.328 -5.137 1 98.75 163 GLY B CA 1
ATOM 3695 C C . GLY B 1 163 ? 2.297 -11.867 -4.738 1 98.75 163 GLY B C 1
ATOM 3696 O O . GLY B 1 163 ? 2.992 -11.078 -5.383 1 98.75 163 GLY B O 1
ATOM 3697 N N . GLY B 1 164 ? 1.557 -11.602 -3.684 1 98.5 164 GLY B N 1
ATOM 3698 C CA . GLY B 1 164 ? 1.589 -10.266 -3.102 1 98.5 164 GLY B CA 1
ATOM 3699 C C . GLY B 1 164 ? 0.48 -9.367 -3.613 1 98.5 164 GLY B C 1
ATOM 3700 O O . GLY B 1 164 ? -0.109 -9.633 -4.664 1 98.5 164 GLY B O 1
ATOM 3701 N N . VAL B 1 165 ? 0.142 -8.406 -2.875 1 98.25 165 VAL B N 1
ATOM 3702 C CA . VAL B 1 165 ? -0.791 -7.332 -3.201 1 98.25 165 VAL B CA 1
ATOM 3703 C C . VAL B 1 165 ? -0.294 -6.016 -2.605 1 98.25 165 VAL B C 1
ATOM 3705 O O . VAL B 1 165 ? 0.084 -5.961 -1.433 1 98.25 165 VAL B O 1
ATOM 3708 N N . PHE B 1 166 ? -0.256 -4.969 -3.424 1 97.5 166 PHE B N 1
ATOM 3709 C CA . PHE B 1 166 ? 0.255 -3.697 -2.934 1 97.5 166 PHE B CA 1
ATOM 3710 C C . PHE B 1 166 ? -0.866 -2.67 -2.824 1 97.5 166 PHE B C 1
ATOM 3712 O O . PHE B 1 166 ? -1.028 -2.029 -1.784 1 97.5 166 PHE B O 1
ATOM 3719 N N . ALA B 1 167 ? -1.659 -2.502 -3.871 1 94.56 167 ALA B N 1
ATOM 3720 C CA . ALA B 1 167 ? -2.539 -1.337 -3.906 1 94.56 167 ALA B CA 1
ATOM 3721 C C . ALA B 1 167 ? -3.91 -1.702 -4.465 1 94.56 167 ALA B C 1
ATOM 3723 O O . ALA B 1 167 ? -4.539 -0.899 -5.16 1 94.56 167 ALA B O 1
ATOM 3724 N N . LEU B 1 168 ? -4.41 -2.832 -4.246 1 96.56 168 LEU B N 1
ATOM 3725 C CA . LEU B 1 168 ? -5.766 -3.191 -4.648 1 96.56 168 LEU B CA 1
ATOM 3726 C C . LEU B 1 168 ? -6.77 -2.85 -3.551 1 96.56 168 LEU B C 1
ATOM 3728 O O . LEU B 1 168 ? -6.562 -3.197 -2.387 1 96.56 168 LEU B O 1
ATOM 3732 N N . ASP B 1 169 ? -7.863 -2.281 -3.938 1 95.69 169 ASP B N 1
ATOM 3733 C CA . ASP B 1 169 ? -8.797 -1.723 -2.967 1 95.69 169 ASP B CA 1
ATOM 3734 C C . ASP B 1 169 ? -9.523 -2.83 -2.203 1 95.69 169 ASP B C 1
ATOM 3736 O O . ASP B 1 169 ? -9.836 -2.674 -1.02 1 95.69 169 ASP B O 1
ATOM 3740 N N . ASP B 1 170 ? -9.773 -3.914 -2.814 1 95.69 170 ASP B N 1
ATOM 3741 C CA . ASP B 1 170 ? -10.641 -4.91 -2.186 1 95.69 170 ASP B CA 1
ATOM 3742 C C . ASP B 1 170 ? -9.844 -6.141 -1.768 1 95.69 170 ASP B C 1
ATOM 3744 O O . ASP B 1 170 ? -10.414 -7.223 -1.583 1 95.69 170 ASP B O 1
ATOM 3748 N N . PHE B 1 171 ? -8.477 -5.984 -1.707 1 97.31 171 PHE B N 1
ATOM 3749 C CA . PHE B 1 171 ? -7.578 -7.004 -1.18 1 97.31 171 PHE B CA 1
ATOM 3750 C C . PHE B 1 171 ? -6.582 -6.391 -0.202 1 97.31 171 PHE B C 1
ATOM 3752 O O . PHE B 1 171 ? -5.945 -5.379 -0.506 1 97.31 171 PHE B O 1
ATOM 3759 N N . ILE B 1 172 ? -6.402 -7.008 0.955 1 97.69 172 ILE B N 1
ATOM 3760 C CA . ILE B 1 172 ? -5.328 -6.633 1.869 1 97.69 172 ILE B CA 1
ATOM 3761 C C . ILE B 1 172 ? -4.105 -7.512 1.62 1 97.69 172 ILE B C 1
ATOM 3763 O O . ILE B 1 172 ? -2.969 -7.039 1.672 1 97.69 172 ILE B O 1
ATOM 3767 N N . LYS B 1 173 ? -4.328 -8.742 1.301 1 98.06 173 LYS B N 1
ATOM 3768 C CA . LYS B 1 173 ? -3.309 -9.734 0.971 1 98.06 173 LYS B CA 1
ATOM 3769 C C . LYS B 1 173 ? -3.795 -10.68 -0.118 1 98.06 173 LYS B C 1
ATOM 3771 O O . LYS B 1 173 ? -4.988 -10.734 -0.42 1 98.06 173 LYS B O 1
ATOM 3776 N N . ASP B 1 174 ? -2.875 -11.352 -0.752 1 98.06 174 ASP B N 1
ATOM 3777 C CA . ASP B 1 174 ? -3.258 -12.398 -1.695 1 98.06 174 ASP B CA 1
ATOM 3778 C C . ASP B 1 174 ? -3.209 -13.773 -1.037 1 98.06 174 ASP B C 1
ATOM 3780 O O . ASP B 1 174 ? -2.807 -13.906 0.121 1 98.06 174 ASP B O 1
ATOM 3784 N N . THR B 1 175 ? -3.654 -14.766 -1.707 1 98.12 175 THR B N 1
ATOM 3785 C CA . THR B 1 175 ? -3.75 -16.109 -1.164 1 98.12 175 THR B CA 1
ATOM 3786 C C . THR B 1 175 ? -2.363 -16.688 -0.907 1 98.12 175 THR B C 1
ATOM 3788 O O . THR B 1 175 ? -2.105 -17.25 0.162 1 98.12 175 THR B O 1
ATOM 3791 N N . ASN B 1 176 ? -1.434 -16.578 -1.854 1 98.75 176 ASN B N 1
ATOM 3792 C CA . ASN B 1 176 ? -0.12 -17.203 -1.745 1 98.75 176 ASN B CA 1
ATOM 3793 C C . ASN B 1 176 ? 0.659 -16.656 -0.549 1 98.75 176 ASN B C 1
ATOM 3795 O O . ASN B 1 176 ? 1.184 -17.438 0.254 1 98.75 176 ASN B O 1
ATOM 3799 N N . PHE B 1 177 ? 0.715 -15.344 -0.378 1 98.88 177 PHE B N 1
ATOM 3800 C CA . PHE B 1 177 ? 1.443 -14.742 0.732 1 98.88 177 PHE B CA 1
ATOM 3801 C C . PHE B 1 177 ? 0.636 -14.828 2.021 1 98.88 177 PHE B C 1
ATOM 3803 O O . PHE B 1 177 ? 1.205 -14.922 3.111 1 98.88 177 PHE B O 1
ATOM 3810 N N . GLY B 1 178 ? -0.697 -14.836 1.92 1 98.62 178 GLY B N 1
ATOM 3811 C CA . GLY B 1 178 ? -1.548 -15.008 3.086 1 98.62 178 GLY B CA 1
ATOM 3812 C C . GLY B 1 178 ? -1.434 -16.375 3.711 1 98.62 178 GLY B C 1
ATOM 3813 O O . GLY B 1 178 ? -1.45 -16.516 4.938 1 98.62 178 GLY B O 1
ATOM 3814 N N . ILE B 1 179 ? -1.283 -17.375 2.9 1 98.75 179 ILE B N 1
ATOM 3815 C CA . ILE B 1 179 ? -1.197 -18.75 3.387 1 98.75 179 ILE B CA 1
ATOM 3816 C C . ILE B 1 179 ? 0.146 -18.969 4.078 1 98.75 179 ILE B C 1
ATOM 3818 O O . ILE B 1 179 ? 0.229 -19.703 5.07 1 98.75 179 ILE B O 1
ATOM 3822 N N . ASP B 1 180 ? 1.17 -18.375 3.555 1 98.88 180 ASP B N 1
ATOM 3823 C CA . ASP B 1 180 ? 2.457 -18.578 4.211 1 98.88 180 ASP B CA 1
ATOM 3824 C C . ASP B 1 180 ? 3.283 -17.297 4.203 1 98.88 180 ASP B C 1
ATOM 3826 O O . ASP B 1 180 ? 4.258 -17.172 3.457 1 98.88 180 ASP B O 1
ATOM 3830 N N . PRO B 1 181 ? 2.982 -16.344 5.145 1 98.75 181 PRO B N 1
ATOM 3831 C CA . PRO B 1 181 ? 3.711 -15.078 5.207 1 98.75 181 PRO B CA 1
ATOM 3832 C C . PRO B 1 181 ? 5.195 -15.266 5.508 1 98.75 181 PRO B C 1
ATOM 3834 O O . PRO B 1 181 ? 6.035 -14.555 4.949 1 98.75 181 PRO B O 1
ATOM 3837 N N . GLU B 1 182 ? 5.547 -16.203 6.371 1 98.81 182 GLU B N 1
ATOM 3838 C CA . GLU B 1 182 ? 6.938 -16.453 6.742 1 98.81 182 GLU B CA 1
ATOM 3839 C C . GLU B 1 182 ? 7.762 -16.891 5.539 1 98.81 182 GLU B C 1
ATOM 3841 O O . GLU B 1 182 ? 8.883 -16.422 5.336 1 98.81 182 GLU B O 1
ATOM 3846 N N . ALA B 1 183 ? 7.191 -17.797 4.762 1 98.94 183 ALA B N 1
ATOM 3847 C CA . ALA B 1 183 ? 7.891 -18.25 3.566 1 98.94 183 ALA B CA 1
ATOM 3848 C C . ALA B 1 183 ? 8.102 -17.109 2.578 1 98.94 183 ALA B C 1
ATOM 3850 O O . ALA B 1 183 ? 9.18 -16.953 2.006 1 98.94 183 ALA B O 1
ATOM 3851 N N . ALA B 1 184 ? 7.043 -16.328 2.359 1 98.94 184 ALA B N 1
ATOM 3852 C CA . ALA B 1 184 ? 7.141 -15.18 1.458 1 98.94 184 ALA B CA 1
ATOM 3853 C C . ALA B 1 184 ? 8.258 -14.234 1.891 1 98.94 184 ALA B C 1
ATOM 3855 O O . ALA B 1 184 ? 9.07 -13.812 1.068 1 98.94 184 ALA B O 1
ATOM 3856 N N . HIS B 1 185 ? 8.297 -13.945 3.197 1 98.62 185 HIS B N 1
ATOM 3857 C CA . HIS B 1 185 ? 9.336 -13.078 3.74 1 98.62 185 HIS B CA 1
ATOM 3858 C C . HIS B 1 185 ? 10.727 -13.648 3.473 1 98.62 185 HIS B C 1
ATOM 3860 O O . HIS B 1 185 ? 11.609 -12.945 2.971 1 98.62 185 HIS B O 1
ATOM 3866 N N . LYS B 1 186 ? 10.922 -14.914 3.807 1 98.69 186 LYS B N 1
ATOM 3867 C CA . LYS B 1 186 ? 12.219 -15.57 3.658 1 98.69 186 LYS B CA 1
ATOM 3868 C C . LYS B 1 186 ? 12.688 -15.523 2.207 1 98.69 186 LYS B C 1
ATOM 3870 O O . LYS B 1 186 ? 13.859 -15.258 1.938 1 98.69 186 LYS B O 1
ATOM 3875 N N . VAL B 1 187 ? 11.805 -15.773 1.287 1 98.94 187 VAL B N 1
ATOM 3876 C CA . VAL B 1 187 ? 12.172 -15.836 -0.123 1 98.94 187 VAL B CA 1
ATOM 3877 C C . VAL B 1 187 ? 12.445 -14.43 -0.652 1 98.94 187 VAL B C 1
ATOM 3879 O O . VAL B 1 187 ? 13.477 -14.195 -1.29 1 98.94 187 VAL B O 1
ATOM 3882 N N . LEU B 1 188 ? 11.57 -13.453 -0.364 1 98.69 188 LEU B N 1
ATOM 3883 C CA . LEU B 1 188 ? 11.68 -12.094 -0.894 1 98.69 188 LEU B CA 1
ATOM 3884 C C . LEU B 1 188 ? 12.953 -11.414 -0.405 1 98.69 188 LEU B C 1
ATOM 3886 O O . LEU B 1 188 ? 13.5 -10.547 -1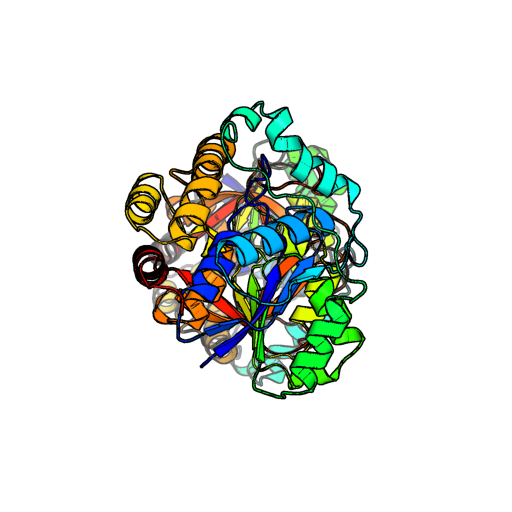.086 1 98.69 188 LEU B O 1
ATOM 3890 N N . THR B 1 189 ? 13.445 -11.836 0.754 1 97.56 189 THR B N 1
ATOM 3891 C CA . THR B 1 189 ? 14.609 -11.172 1.335 1 97.56 189 THR B CA 1
ATOM 3892 C C . THR B 1 189 ? 15.852 -12.055 1.212 1 97.56 189 THR B C 1
ATOM 3894 O O . THR B 1 189 ? 16.859 -11.812 1.878 1 97.56 189 THR B O 1
ATOM 3897 N N . SER B 1 190 ? 15.805 -13.078 0.396 1 98.19 190 SER B N 1
ATOM 3898 C CA . SER B 1 190 ? 16.859 -14.086 0.287 1 98.19 190 SER B CA 1
ATOM 3899 C C . SER B 1 190 ? 18.078 -13.531 -0.45 1 98.19 190 SER B C 1
ATOM 3901 O O . SER B 1 190 ? 19.156 -14.102 -0.372 1 98.19 190 SER B O 1
ATOM 3903 N N . GLY B 1 191 ? 17.875 -12.469 -1.202 1 97.88 191 GLY B N 1
ATOM 3904 C CA . GLY B 1 191 ? 18.938 -11.945 -2.039 1 97.88 191 GLY B CA 1
ATOM 3905 C C . GLY B 1 191 ? 18.969 -12.547 -3.43 1 97.88 191 GLY B C 1
ATOM 3906 O O . GLY B 1 191 ? 19.75 -12.133 -4.281 1 97.88 191 GLY B O 1
ATOM 3907 N N . ALA B 1 192 ? 18.094 -13.547 -3.732 1 98.69 192 ALA B N 1
ATOM 3908 C CA . ALA B 1 192 ? 18.016 -14.164 -5.059 1 98.69 192 ALA B CA 1
ATOM 3909 C C . ALA B 1 192 ? 17.516 -13.164 -6.094 1 98.69 192 ALA B C 1
ATOM 3911 O O . ALA B 1 192 ? 16.969 -12.109 -5.742 1 98.69 192 ALA B O 1
ATOM 3912 N N . ASN B 1 193 ? 17.844 -13.414 -7.363 1 98.69 193 ASN B N 1
ATOM 3913 C CA . ASN B 1 193 ? 17.234 -12.68 -8.461 1 98.69 193 ASN B CA 1
ATOM 3914 C C . ASN B 1 193 ? 15.75 -13.008 -8.586 1 98.69 193 ASN B C 1
ATOM 3916 O O . ASN B 1 193 ? 15.383 -14.125 -8.961 1 98.69 193 ASN B O 1
ATOM 3920 N N . ILE B 1 194 ? 14.906 -12.039 -8.234 1 98.88 194 ILE B N 1
ATOM 3921 C CA . ILE B 1 194 ? 13.492 -12.344 -8.109 1 98.88 194 ILE B CA 1
ATOM 3922 C C . ILE B 1 194 ? 12.688 -11.438 -9.039 1 98.88 194 ILE B C 1
ATOM 3924 O O . ILE B 1 194 ? 12.953 -10.234 -9.133 1 98.88 194 ILE B O 1
ATOM 3928 N N . THR B 1 195 ? 11.773 -11.977 -9.781 1 98.94 195 THR B N 1
ATOM 3929 C CA . THR B 1 195 ? 10.664 -11.289 -10.43 1 98.94 195 THR B CA 1
ATOM 3930 C C . THR B 1 195 ? 9.352 -11.578 -9.711 1 98.94 195 THR B C 1
ATOM 3932 O O . THR B 1 195 ? 9.023 -12.742 -9.453 1 98.94 195 THR B O 1
ATOM 3935 N N . LEU B 1 196 ? 8.688 -10.555 -9.328 1 98.94 196 LEU B N 1
ATOM 3936 C CA . LEU B 1 196 ? 7.426 -10.695 -8.609 1 98.94 196 LEU B CA 1
ATOM 3937 C C . LEU B 1 196 ? 6.254 -10.266 -9.484 1 98.94 196 LEU B C 1
ATOM 3939 O O . LEU B 1 196 ? 6.266 -9.172 -10.062 1 98.94 196 LEU B O 1
ATOM 3943 N N . VAL B 1 197 ? 5.27 -11.102 -9.609 1 98.94 197 VAL B N 1
ATOM 3944 C CA . VAL B 1 197 ? 4.031 -10.852 -10.344 1 98.94 197 VAL B CA 1
ATOM 3945 C C . VAL B 1 197 ? 2.863 -10.758 -9.359 1 98.94 197 VAL B C 1
ATOM 3947 O O . VAL B 1 197 ? 2.176 -11.75 -9.109 1 98.94 197 VAL B O 1
ATOM 3950 N N . PRO B 1 198 ? 2.578 -9.562 -8.906 1 98.81 198 PRO B N 1
ATOM 3951 C CA . PRO B 1 198 ? 1.587 -9.391 -7.84 1 98.81 198 PRO B CA 1
ATOM 3952 C C . PRO B 1 198 ? 0.155 -9.344 -8.367 1 98.81 198 PRO B C 1
ATOM 3954 O O . PRO B 1 198 ? -0.06 -9.164 -9.57 1 98.81 198 PRO B O 1
ATOM 3957 N N . MET B 1 199 ? -0.753 -9.5 -7.48 1 98.25 199 MET B N 1
ATOM 3958 C CA . MET B 1 199 ? -2.178 -9.438 -7.793 1 98.25 199 MET B CA 1
ATOM 3959 C C . MET B 1 199 ? -2.531 -8.117 -8.461 1 98.25 199 MET B C 1
ATOM 3961 O O . MET B 1 199 ? -3.436 -8.055 -9.297 1 98.25 199 MET B O 1
ATOM 3965 N N . ASP B 1 200 ? -1.819 -7.016 -8.141 1 98.31 200 ASP B N 1
ATOM 3966 C CA . ASP B 1 200 ? -2.039 -5.715 -8.758 1 98.31 200 ASP B CA 1
ATOM 3967 C C . ASP B 1 200 ? -2.008 -5.82 -10.281 1 98.31 200 ASP B C 1
ATOM 3969 O O . ASP B 1 200 ? -2.736 -5.105 -10.977 1 98.31 200 ASP B O 1
ATOM 3973 N N . VAL B 1 201 ? -1.185 -6.695 -10.805 1 98.5 201 VAL B N 1
ATOM 3974 C CA . VAL B 1 201 ? -1.02 -6.824 -12.242 1 98.5 201 VAL B CA 1
ATOM 3975 C C . VAL B 1 201 ? -1.883 -7.973 -12.766 1 98.5 201 VAL B C 1
ATOM 3977 O O . VAL B 1 201 ? -2.523 -7.852 -13.812 1 98.5 201 VAL B O 1
ATOM 3980 N N . THR B 1 202 ? -1.947 -9.055 -12 1 98.31 202 THR B N 1
ATOM 3981 C CA . THR B 1 202 ? -2.654 -10.219 -12.516 1 98.31 202 THR B CA 1
ATOM 3982 C C . THR B 1 202 ? -4.16 -9.969 -12.547 1 98.31 202 THR B C 1
ATOM 3984 O O . THR B 1 202 ? -4.883 -10.594 -13.328 1 98.31 202 THR B O 1
ATOM 3987 N N . SER B 1 203 ? -4.645 -9.031 -11.727 1 97.69 203 SER B N 1
ATOM 3988 C CA . SER B 1 203 ? -6.066 -8.695 -11.734 1 97.69 203 SER B CA 1
ATOM 3989 C C . SER B 1 203 ? -6.434 -7.875 -12.961 1 97.69 203 SER B C 1
ATOM 3991 O O . SER B 1 203 ? -7.609 -7.59 -13.195 1 97.69 203 SER B O 1
ATOM 3993 N N . GLN B 1 204 ? -5.391 -7.508 -13.75 1 98.06 204 GLN B N 1
ATOM 3994 C CA . GLN B 1 204 ? -5.621 -6.832 -15.023 1 98.06 204 GLN B CA 1
ATOM 3995 C C . GLN B 1 204 ? -5.797 -7.836 -16.156 1 98.06 204 GLN B C 1
ATOM 3997 O O . GLN B 1 204 ? -6.129 -7.457 -17.281 1 98.06 204 GLN B O 1
ATOM 4002 N N . THR B 1 205 ? -5.57 -9.062 -15.898 1 98.69 205 THR B N 1
ATOM 4003 C CA . THR B 1 205 ? -5.82 -10.102 -16.891 1 98.69 205 THR B CA 1
ATOM 4004 C C . THR B 1 205 ? -7.305 -10.445 -16.953 1 98.69 205 THR B C 1
ATOM 4006 O O . THR B 1 205 ? -8.047 -10.203 -16 1 98.69 205 THR B O 1
ATOM 4009 N N . LEU B 1 206 ? -7.68 -10.953 -18.047 1 98.69 206 LEU B N 1
ATOM 4010 C CA . LEU B 1 206 ? -9.055 -11.43 -18.203 1 98.69 206 LEU B CA 1
ATOM 4011 C C . LEU B 1 206 ? -9.156 -12.445 -19.328 1 98.69 206 LEU B C 1
ATOM 4013 O O . LEU B 1 206 ? -8.781 -12.156 -20.469 1 98.69 206 LEU B O 1
ATOM 4017 N N . MET B 1 207 ? -9.547 -13.57 -19 1 98.75 207 MET B N 1
ATOM 4018 C CA . MET B 1 207 ? -9.93 -14.578 -19.984 1 98.75 207 MET B CA 1
ATOM 4019 C C . MET B 1 207 ? -11.43 -14.82 -19.953 1 98.75 207 MET B C 1
ATOM 4021 O O . MET B 1 207 ? -11.984 -15.195 -18.922 1 98.75 207 MET B O 1
ATOM 4025 N N . THR B 1 208 ? -12.094 -14.586 -21.047 1 98.75 208 THR B N 1
ATOM 4026 C CA . THR B 1 208 ? -13.531 -14.766 -21.156 1 98.75 208 THR B CA 1
ATOM 4027 C C . THR B 1 208 ? -13.859 -16.109 -21.797 1 98.75 208 THR B C 1
ATOM 4029 O O . THR B 1 208 ? -12.961 -16.812 -22.281 1 98.75 208 THR B O 1
ATOM 4032 N N . HIS B 1 209 ? -15.18 -16.469 -21.75 1 98.5 209 HIS B N 1
ATOM 4033 C CA . HIS B 1 209 ? -15.625 -17.656 -22.453 1 98.5 209 HIS B CA 1
ATOM 4034 C C . HIS B 1 209 ? -15.32 -17.578 -23.938 1 98.5 209 HIS B C 1
ATOM 4036 O O . HIS B 1 209 ? -15.008 -18.578 -24.578 1 98.5 209 HIS B O 1
ATOM 4042 N N . ARG B 1 210 ? -15.406 -16.375 -24.5 1 98.44 210 ARG B N 1
ATOM 4043 C CA . ARG B 1 210 ? -15.086 -16.188 -25.906 1 98.44 210 ARG B CA 1
ATOM 4044 C C . ARG B 1 210 ? -13.617 -16.5 -26.188 1 98.44 210 ARG B C 1
ATOM 4046 O O . ARG B 1 210 ? -13.289 -17.125 -27.203 1 98.44 210 ARG B O 1
ATOM 4053 N N . ASP B 1 211 ? -12.742 -16.047 -25.344 1 98.69 211 ASP B N 1
ATOM 4054 C CA . ASP B 1 211 ? -11.328 -16.375 -25.469 1 98.69 211 ASP B CA 1
ATOM 4055 C C . ASP B 1 211 ? -11.102 -17.891 -25.375 1 98.69 211 ASP B C 1
ATOM 4057 O O . ASP B 1 211 ? -10.344 -18.453 -26.172 1 98.69 211 ASP B O 1
ATOM 4061 N N . LEU B 1 212 ? -11.766 -18.516 -24.391 1 98.62 212 LEU B N 1
ATOM 4062 C CA . LEU B 1 212 ? -11.625 -19.953 -24.219 1 98.62 212 LEU B CA 1
ATOM 4063 C C . LEU B 1 212 ? -12.172 -20.703 -25.422 1 98.62 212 LEU B C 1
ATOM 4065 O O . LEU B 1 212 ? -11.648 -21.766 -25.781 1 98.62 212 LEU B O 1
ATOM 4069 N N . ASP B 1 213 ? -13.219 -20.172 -26.078 1 98.62 213 ASP B N 1
ATOM 4070 C CA . ASP B 1 213 ? -13.781 -20.781 -27.281 1 98.62 213 ASP B CA 1
ATOM 4071 C C . ASP B 1 213 ? -12.742 -20.875 -28.391 1 98.62 213 ASP B C 1
ATOM 4073 O O . ASP B 1 213 ? -12.719 -21.844 -29.156 1 98.62 213 ASP B O 1
ATOM 4077 N N . ARG B 1 214 ? -11.906 -19.906 -28.484 1 98.31 214 ARG B N 1
ATOM 4078 C CA . ARG B 1 214 ? -10.836 -19.938 -29.484 1 98.31 214 ARG B CA 1
ATOM 4079 C C . ARG B 1 214 ? -9.836 -21.047 -29.156 1 98.31 214 ARG B C 1
ATOM 4081 O O . ARG B 1 214 ? -9.375 -21.75 -30.062 1 98.31 214 ARG B O 1
ATOM 4088 N N . ILE B 1 215 ? -9.555 -21.188 -27.922 1 98.12 215 ILE B N 1
ATOM 4089 C CA . ILE B 1 215 ? -8.641 -22.25 -27.484 1 98.12 215 ILE B CA 1
ATOM 4090 C C . ILE B 1 215 ? -9.281 -23.609 -27.703 1 98.12 215 ILE B C 1
ATOM 4092 O O . ILE B 1 215 ? -8.609 -24.562 -28.094 1 98.12 215 ILE B O 1
ATOM 4096 N N . ALA B 1 216 ? -10.555 -23.688 -27.516 1 97.94 216 ALA B N 1
ATOM 4097 C CA . ALA B 1 216 ? -11.305 -24.938 -27.656 1 97.94 216 ALA B CA 1
ATOM 4098 C C . ALA B 1 216 ? -11.25 -25.438 -29.094 1 97.94 216 ALA B C 1
ATOM 4100 O O . ALA B 1 216 ? -11.461 -26.625 -29.359 1 97.94 216 ALA B O 1
ATOM 4101 N N . GLN B 1 217 ? -10.969 -24.578 -30 1 97.75 217 GLN B N 1
ATOM 4102 C CA . GLN B 1 217 ? -10.906 -24.953 -31.406 1 97.75 217 GLN B CA 1
ATOM 4103 C C . GLN B 1 217 ? -9.57 -25.625 -31.734 1 97.75 217 GLN B C 1
ATOM 4105 O O . GLN B 1 217 ? -9.414 -26.234 -32.781 1 97.75 217 GLN B O 1
ATOM 4110 N N . ILE B 1 218 ? -8.672 -25.484 -30.859 1 97.19 218 ILE B N 1
ATOM 4111 C CA . ILE B 1 218 ? -7.348 -26.062 -31.047 1 97.19 218 ILE B CA 1
ATOM 4112 C C . ILE B 1 218 ? -7.379 -27.547 -30.688 1 97.19 218 ILE B C 1
ATOM 4114 O O . ILE B 1 218 ? -7.887 -27.938 -29.625 1 97.19 218 ILE B O 1
ATOM 4118 N N . ASP B 1 219 ? -6.891 -28.359 -31.594 1 94.31 219 ASP B N 1
ATOM 4119 C CA . ASP B 1 219 ? -6.953 -29.797 -31.391 1 94.31 219 ASP B CA 1
ATOM 4120 C C . ASP B 1 219 ? -5.629 -30.344 -30.859 1 94.31 219 ASP B C 1
ATOM 4122 O O . ASP B 1 219 ? -4.914 -31.062 -31.562 1 94.31 219 ASP B O 1
ATOM 4126 N N . THR B 1 220 ? -5.285 -30.062 -29.703 1 95.94 220 THR B N 1
ATOM 4127 C CA . THR B 1 220 ? -4.141 -30.609 -28.969 1 95.94 220 THR B CA 1
ATOM 4128 C C . THR B 1 220 ? -4.562 -31.078 -27.594 1 95.94 220 THR B C 1
ATOM 4130 O O . THR B 1 220 ? -5.566 -30.625 -27.047 1 95.94 220 THR B O 1
ATOM 4133 N N . PRO B 1 221 ? -3.855 -32 -27.031 1 95.62 221 PRO B N 1
ATOM 4134 C CA . PRO B 1 221 ? -4.191 -32.5 -25.688 1 95.62 221 PRO B CA 1
ATOM 4135 C C . PRO B 1 221 ? -4.191 -31.375 -24.641 1 95.62 221 PRO B C 1
ATOM 4137 O O . PRO B 1 221 ? -5.059 -31.359 -23.766 1 95.62 221 PRO B O 1
ATOM 4140 N N . LEU B 1 222 ? -3.254 -30.5 -24.75 1 97.5 222 LEU B N 1
ATOM 4141 C CA . LEU B 1 222 ? -3.17 -29.406 -23.797 1 97.5 222 LEU B CA 1
ATOM 4142 C C . LEU B 1 222 ? -4.371 -28.469 -23.922 1 97.5 222 LEU B C 1
ATOM 4144 O O . LEU B 1 222 ? -4.949 -28.062 -22.906 1 97.5 222 LEU B O 1
ATOM 4148 N N . ALA B 1 223 ? -4.766 -28.125 -25.125 1 97.5 223 ALA B N 1
ATOM 4149 C CA . ALA B 1 223 ? -5.918 -27.266 -25.344 1 97.5 223 ALA B CA 1
ATOM 4150 C C . ALA B 1 223 ? -7.195 -27.891 -24.797 1 97.5 223 ALA B C 1
ATOM 4152 O O . ALA B 1 223 ? -8.031 -27.219 -24.203 1 97.5 223 ALA B O 1
ATOM 4153 N N . ARG B 1 224 ? -7.316 -29.188 -24.984 1 95.94 224 ARG B N 1
ATOM 4154 C CA . ARG B 1 224 ? -8.477 -29.906 -24.484 1 95.94 224 ARG B CA 1
ATOM 4155 C C . ARG B 1 224 ? -8.516 -29.875 -22.953 1 95.94 224 ARG B C 1
ATOM 4157 O O . ARG B 1 224 ? -9.562 -29.609 -22.359 1 95.94 224 ARG B O 1
ATOM 4164 N N . PHE B 1 225 ? -7.395 -30.172 -22.328 1 95.81 225 PHE B N 1
ATOM 4165 C CA . PHE B 1 225 ? -7.289 -30.141 -20.875 1 95.81 225 PHE B CA 1
ATOM 4166 C C . PHE B 1 225 ? -7.66 -28.766 -20.344 1 95.81 225 PHE B C 1
ATOM 4168 O O . PHE B 1 225 ? -8.461 -28.656 -19.406 1 95.81 225 PHE B O 1
ATOM 4175 N N . VAL B 1 226 ? -7.074 -27.688 -20.938 1 97.31 226 VAL B N 1
ATOM 4176 C CA . VAL B 1 226 ? -7.281 -26.312 -20.516 1 97.31 226 VAL B CA 1
ATOM 4177 C C . VAL B 1 226 ? -8.75 -25.938 -20.688 1 97.31 226 VAL B C 1
ATOM 4179 O O . VAL B 1 226 ? -9.367 -25.391 -19.766 1 97.31 226 VAL B O 1
ATOM 4182 N N . THR B 1 227 ? -9.312 -26.266 -21.797 1 97.75 227 THR B N 1
ATOM 4183 C CA . THR B 1 227 ? -10.703 -25.906 -22.078 1 97.75 227 THR B CA 1
ATOM 4184 C C . THR B 1 227 ? -11.641 -26.578 -21.078 1 97.75 227 THR B C 1
ATOM 4186 O O . THR B 1 227 ? -12.508 -25.922 -20.5 1 97.75 227 THR B O 1
ATOM 4189 N N . GLU B 1 228 ? -11.406 -27.828 -20.844 1 97 228 GLU B N 1
ATOM 4190 C CA . GLU B 1 228 ? -12.25 -28.625 -19.969 1 97 228 GLU B CA 1
ATOM 4191 C C . GLU B 1 228 ? -12.242 -28.094 -18.547 1 97 228 GLU B C 1
ATOM 4193 O O . GLU B 1 228 ? -13.281 -28.031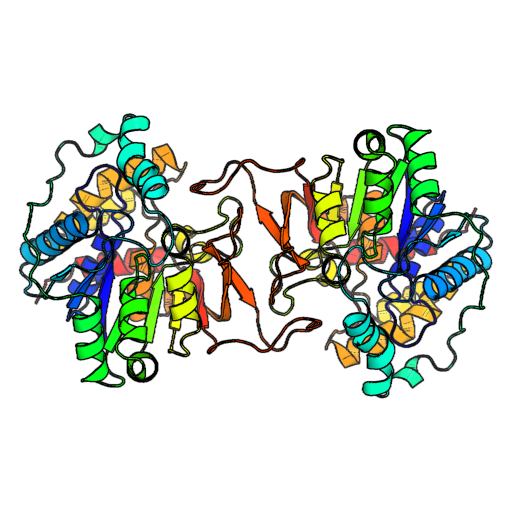 -17.891 1 97 228 GLU B O 1
ATOM 4198 N N . THR B 1 229 ? -11.164 -27.75 -18.078 1 97.56 229 THR B N 1
ATOM 4199 C CA . THR B 1 229 ? -11.016 -27.438 -16.672 1 97.56 229 THR B CA 1
ATOM 4200 C C . THR B 1 229 ? -11.25 -25.953 -16.406 1 97.56 229 THR B C 1
ATOM 4202 O O . THR B 1 229 ? -11.68 -25.562 -15.32 1 97.56 229 THR B O 1
ATOM 4205 N N . LEU B 1 230 ? -11.047 -25.031 -17.375 1 98.19 230 LEU B N 1
ATOM 4206 C CA . LEU B 1 230 ? -11.195 -23.594 -17.172 1 98.19 230 LEU B CA 1
ATOM 4207 C C . LEU B 1 230 ? -12.648 -23.172 -17.359 1 98.19 230 LEU B C 1
ATOM 4209 O O . LEU B 1 230 ? -13.078 -22.156 -16.797 1 98.19 230 LEU B O 1
ATOM 4213 N N . ARG B 1 231 ? -13.406 -23.922 -18.141 1 98.06 231 ARG B N 1
ATOM 4214 C CA . ARG B 1 231 ? -14.773 -23.531 -18.453 1 98.06 231 ARG B CA 1
ATOM 4215 C C . ARG B 1 231 ? -15.594 -23.312 -17.188 1 98.06 231 ARG B C 1
ATOM 4217 O O . ARG B 1 231 ? -16.125 -22.219 -16.969 1 98.06 231 ARG B O 1
ATOM 4224 N N . PRO B 1 232 ? -15.602 -24.328 -16.281 1 98.25 232 PRO B N 1
ATOM 4225 C CA . PRO B 1 232 ? -16.375 -24.094 -15.062 1 98.25 232 PRO B CA 1
ATOM 4226 C C . PRO B 1 232 ? -15.789 -23 -14.18 1 98.25 232 PRO B C 1
ATOM 4228 O O . PRO B 1 232 ? -16.516 -22.297 -13.492 1 98.25 232 PRO B O 1
ATOM 4231 N N . TRP B 1 233 ? -14.492 -22.875 -14.164 1 98.19 233 TRP B N 1
ATOM 4232 C CA . TRP B 1 233 ? -13.828 -21.875 -13.336 1 98.19 233 TRP B CA 1
ATOM 4233 C C . TRP B 1 233 ? -14.203 -20.453 -13.789 1 98.19 233 TRP B C 1
ATOM 4235 O O . TRP B 1 233 ? -14.414 -19.578 -12.953 1 98.19 233 TRP B O 1
ATOM 4245 N N . ILE B 1 234 ? -14.25 -20.203 -15.117 1 98.56 234 ILE B N 1
ATOM 4246 C CA . ILE B 1 234 ? -14.672 -18.922 -15.648 1 98.56 234 ILE B CA 1
ATOM 4247 C C . ILE B 1 234 ? -16.078 -18.594 -15.156 1 98.56 234 ILE B C 1
ATOM 4249 O O . ILE B 1 234 ? -16.328 -17.5 -14.633 1 98.56 234 ILE B O 1
ATOM 4253 N N . GLU B 1 235 ? -16.938 -19.547 -15.266 1 98 235 GLU B N 1
ATOM 4254 C CA . GLU B 1 235 ? -18.312 -19.359 -14.82 1 98 235 GLU B CA 1
ATOM 4255 C C . GLU B 1 235 ? -18.375 -19.078 -13.32 1 98 235 GLU B C 1
ATOM 4257 O O . GLU B 1 235 ? -19.078 -18.172 -12.875 1 98 235 GLU B O 1
ATOM 4262 N N . TYR B 1 236 ? -17.688 -19.875 -12.586 1 97.75 236 TYR B N 1
ATOM 4263 C CA . TYR B 1 236 ? -17.625 -19.719 -11.141 1 97.75 236 TYR B CA 1
ATOM 4264 C C . TYR B 1 236 ? -17.125 -18.312 -10.758 1 97.75 236 TYR B C 1
ATOM 4266 O O . TYR B 1 236 ? -17.703 -17.672 -9.891 1 97.75 236 TYR B O 1
ATOM 4274 N N . SER B 1 237 ? -16.031 -17.875 -11.422 1 97.12 237 SER B N 1
ATOM 4275 C CA . SER B 1 237 ? -15.453 -16.547 -11.18 1 97.12 237 SER B CA 1
ATOM 4276 C C . SER B 1 237 ? -16.438 -15.445 -11.508 1 97.12 237 SER B C 1
ATOM 4278 O O . SER B 1 237 ? -16.562 -14.461 -10.773 1 97.12 237 SER B O 1
ATOM 4280 N N . MET B 1 238 ? -17.141 -15.586 -12.633 1 97.62 238 MET B N 1
ATOM 4281 C CA . MET B 1 238 ? -18.156 -14.594 -13.031 1 97.62 238 MET B CA 1
ATOM 4282 C C . MET B 1 238 ? -19.219 -14.461 -11.953 1 97.62 238 MET B C 1
ATOM 4284 O O . MET B 1 238 ? -19.625 -13.344 -11.617 1 97.62 238 MET B O 1
ATOM 4288 N N . GLN B 1 239 ? -19.594 -15.523 -11.375 1 96.06 239 GLN B N 1
ATOM 4289 C CA . GLN B 1 239 ? -20.703 -15.531 -10.422 1 96.06 239 GLN B CA 1
ATOM 4290 C C . GLN B 1 239 ? -20.234 -15.07 -9.039 1 96.06 239 GLN B C 1
ATOM 4292 O O . GLN B 1 239 ? -21.016 -14.484 -8.281 1 96.06 239 GLN B O 1
ATOM 4297 N N . THR B 1 240 ? -19.047 -15.344 -8.734 1 94.5 240 THR B N 1
ATOM 4298 C CA . THR B 1 240 ? -18.609 -15.102 -7.363 1 94.5 240 THR B CA 1
ATOM 4299 C C . THR B 1 240 ? -17.828 -13.797 -7.266 1 94.5 240 THR B C 1
ATOM 4301 O O . THR B 1 240 ? -17.719 -13.211 -6.188 1 94.5 240 THR B O 1
ATOM 4304 N N . ARG B 1 241 ? -17.203 -13.344 -8.328 1 91.81 241 ARG B N 1
ATOM 4305 C CA . ARG B 1 241 ? -16.312 -12.188 -8.266 1 91.81 241 ARG B CA 1
ATOM 4306 C C . ARG B 1 241 ? -16.828 -11.047 -9.141 1 91.81 241 ARG B C 1
ATOM 4308 O O . ARG B 1 241 ? -16.188 -10.008 -9.258 1 91.81 241 ARG B O 1
ATOM 4315 N N . ARG B 1 242 ? -17.938 -11.156 -9.789 1 89.12 242 ARG B N 1
ATOM 4316 C CA . ARG B 1 242 ? -18.547 -10.141 -10.641 1 89.12 242 ARG B CA 1
ATOM 4317 C C . ARG B 1 242 ? -17.594 -9.711 -11.742 1 89.12 242 ARG B C 1
ATOM 4319 O O . ARG B 1 242 ? -17.375 -8.508 -11.953 1 89.12 242 ARG B O 1
ATOM 4326 N N . LEU B 1 243 ? -16.922 -10.742 -12.344 1 94.81 243 LEU B N 1
ATOM 4327 C CA . LEU B 1 243 ? -16.031 -10.539 -13.484 1 94.81 243 LEU B CA 1
ATOM 4328 C C . LEU B 1 243 ? -16.703 -10.992 -14.781 1 94.81 243 LEU B C 1
ATOM 4330 O O . LEU B 1 243 ? -17.625 -11.805 -14.758 1 94.81 243 LEU B O 1
ATOM 4334 N N . ALA B 1 244 ? -16.266 -10.461 -15.945 1 97.5 244 ALA B N 1
ATOM 4335 C CA . ALA B 1 244 ? -16.734 -10.906 -17.25 1 97.5 244 ALA B CA 1
ATOM 4336 C C . ALA B 1 244 ? -16.094 -12.227 -17.641 1 97.5 244 ALA B C 1
ATOM 4338 O O . ALA B 1 244 ? -16.438 -12.828 -18.672 1 97.5 244 ALA B O 1
ATOM 4339 N N . GLY B 1 245 ? -15.227 -12.75 -16.922 1 98.44 245 GLY B N 1
ATOM 4340 C CA . GLY B 1 245 ? -14.43 -13.961 -17.078 1 98.44 245 GLY B CA 1
ATOM 4341 C C . GLY B 1 245 ? -13.648 -14.328 -15.828 1 98.44 245 GLY B C 1
ATOM 4342 O O . GLY B 1 245 ? -14.18 -14.281 -14.719 1 98.44 245 GLY B O 1
ATOM 4343 N N . CYS B 1 246 ? -12.461 -14.773 -16.016 1 98.44 246 CYS B N 1
ATOM 4344 C CA . CYS B 1 246 ? -11.594 -15.055 -14.883 1 98.44 246 CYS B CA 1
ATOM 4345 C C . CYS B 1 246 ? -10.219 -14.445 -15.086 1 98.44 246 CYS B C 1
ATOM 4347 O O . CYS B 1 246 ? -9.836 -14.117 -16.203 1 98.44 246 CYS B O 1
ATOM 4349 N N . TRP B 1 247 ? -9.531 -14.172 -14.008 1 98.38 247 TRP B N 1
ATOM 4350 C CA . TRP B 1 247 ? -8.133 -13.758 -14.055 1 98.38 247 TRP B CA 1
ATOM 4351 C C . TRP B 1 247 ? -7.219 -14.961 -14.297 1 98.38 247 TRP B C 1
ATOM 4353 O O . TRP B 1 247 ? -7.5 -16.062 -13.828 1 98.38 247 TRP B O 1
ATOM 4363 N N . ILE B 1 248 ? -6.234 -14.789 -15.039 1 97.94 248 ILE B N 1
ATOM 4364 C CA . ILE B 1 248 ? -5.254 -15.844 -15.266 1 97.94 248 ILE B CA 1
ATOM 4365 C C . ILE B 1 248 ? -3.895 -15.414 -14.719 1 97.94 248 ILE B C 1
ATOM 4367 O O . ILE B 1 248 ? -2.973 -15.125 -15.484 1 97.94 248 ILE B O 1
ATOM 4371 N N . HIS B 1 249 ? -3.713 -15.539 -13.406 1 98.06 249 HIS B N 1
ATOM 4372 C CA . HIS B 1 249 ? -2.6 -15.031 -12.617 1 98.06 249 HIS B CA 1
ATOM 4373 C C . HIS B 1 249 ? -1.293 -15.711 -13 1 98.06 249 HIS B C 1
ATOM 4375 O O . HIS B 1 249 ? -0.389 -15.07 -13.539 1 98.06 249 HIS B O 1
ATOM 4381 N N . ASP B 1 250 ? -1.327 -16.984 -12.883 1 98.69 250 ASP B N 1
ATOM 4382 C CA . ASP B 1 250 ? -0.104 -17.781 -12.914 1 98.69 250 ASP B CA 1
ATOM 4383 C C . ASP B 1 250 ? 0.445 -17.891 -14.336 1 98.69 250 ASP B C 1
ATOM 4385 O O . ASP B 1 250 ? 1.659 -17.969 -14.539 1 98.69 250 ASP B O 1
ATOM 4389 N N . ALA B 1 251 ? -0.458 -17.859 -15.32 1 98.62 251 ALA B N 1
ATOM 4390 C CA . ALA B 1 251 ? -0.025 -17.938 -16.719 1 98.62 251 ALA B CA 1
ATOM 4391 C C . ALA B 1 251 ? 0.83 -16.719 -17.078 1 98.62 251 ALA B C 1
ATOM 4393 O O . ALA B 1 251 ? 1.737 -16.828 -17.906 1 98.62 251 ALA B O 1
ATOM 4394 N N . LEU B 1 252 ? 0.52 -15.609 -16.469 1 98.88 252 LEU B N 1
ATOM 4395 C CA . LEU B 1 252 ? 1.259 -14.383 -16.75 1 98.88 252 LEU B CA 1
ATOM 4396 C C . LEU B 1 252 ? 2.729 -14.539 -16.375 1 98.88 252 LEU B C 1
ATOM 4398 O O . LEU B 1 252 ? 3.605 -13.992 -17.047 1 98.88 252 LEU B O 1
ATOM 4402 N N . VAL B 1 253 ? 3.02 -15.305 -15.32 1 98.88 253 VAL B N 1
ATOM 4403 C CA . VAL B 1 253 ? 4.395 -15.508 -14.867 1 98.88 253 VAL B CA 1
ATOM 4404 C C . VAL B 1 253 ? 5.195 -16.203 -15.969 1 98.88 253 VAL B C 1
ATOM 4406 O O . VAL B 1 253 ? 6.285 -15.758 -16.328 1 98.88 253 VAL B O 1
ATOM 4409 N N . VAL B 1 254 ? 4.664 -17.25 -16.531 1 98.88 254 VAL B N 1
ATOM 4410 C CA . VAL B 1 254 ? 5.34 -18.016 -17.578 1 98.88 254 VAL B CA 1
ATOM 4411 C C . VAL B 1 254 ? 5.402 -17.188 -18.859 1 98.88 254 VAL B C 1
ATOM 4413 O O . VAL B 1 254 ? 6.422 -17.172 -19.547 1 98.88 254 VAL B O 1
ATOM 4416 N N . ALA B 1 255 ? 4.289 -16.469 -19.172 1 98.88 255 ALA B N 1
ATOM 4417 C CA . ALA B 1 255 ? 4.254 -15.633 -20.359 1 98.88 255 ALA B CA 1
ATOM 4418 C C . ALA B 1 255 ? 5.355 -14.578 -20.328 1 98.88 255 ALA B C 1
ATOM 4420 O O . ALA B 1 255 ? 5.969 -14.266 -21.344 1 98.88 255 ALA B O 1
ATOM 4421 N N . TRP B 1 256 ? 5.59 -14.039 -19.156 1 98.81 256 TRP B N 1
ATOM 4422 C CA . TRP B 1 256 ? 6.633 -13.039 -18.984 1 98.81 256 TRP B CA 1
ATOM 4423 C C . TRP B 1 256 ? 8 -13.609 -19.328 1 98.81 256 TRP B C 1
ATOM 4425 O O . TRP B 1 256 ? 8.828 -12.93 -19.953 1 98.81 256 TRP B O 1
ATOM 4435 N N . LEU B 1 257 ? 8.273 -14.875 -18.984 1 98.69 257 LEU B N 1
ATOM 4436 C CA . LEU B 1 257 ? 9.547 -15.516 -19.297 1 98.69 257 LEU B CA 1
ATOM 4437 C C . LEU B 1 257 ? 9.719 -15.688 -20.797 1 98.69 257 LEU B C 1
ATOM 4439 O O . LEU B 1 257 ? 10.844 -15.664 -21.312 1 98.69 257 LEU B O 1
ATOM 4443 N N . LEU B 1 258 ? 8.609 -15.781 -21.531 1 98.69 258 LEU B N 1
ATOM 4444 C CA . LEU B 1 258 ? 8.633 -16.078 -22.953 1 98.69 258 LEU B CA 1
ATOM 4445 C C . LEU B 1 258 ? 8.711 -14.797 -23.766 1 98.69 258 LEU B C 1
ATOM 4447 O O . LEU B 1 258 ? 9.352 -14.758 -24.828 1 98.69 258 LEU B O 1
ATOM 4451 N N . ASN B 1 259 ? 8.039 -13.781 -23.328 1 98.62 259 ASN B N 1
ATOM 4452 C CA . ASN B 1 259 ? 7.953 -12.508 -24.031 1 98.62 259 ASN B CA 1
ATOM 4453 C C . ASN B 1 259 ? 7.73 -11.352 -23.062 1 98.62 259 ASN B C 1
ATOM 4455 O O . ASN B 1 259 ? 6.594 -11.07 -22.672 1 98.62 259 ASN B O 1
ATOM 4459 N N . GLN B 1 260 ? 8.719 -10.586 -22.797 1 98.31 260 GLN B N 1
ATOM 4460 C CA . GLN B 1 260 ? 8.68 -9.562 -21.766 1 98.31 260 GLN B CA 1
ATOM 4461 C C . GLN B 1 260 ? 7.844 -8.367 -22.203 1 98.31 260 GLN B C 1
ATOM 4463 O O . GLN B 1 260 ? 7.586 -7.453 -21.422 1 98.31 260 GLN B O 1
ATOM 4468 N N . GLN B 1 261 ? 7.348 -8.359 -23.453 1 98.56 261 GLN B N 1
ATOM 4469 C CA . GLN B 1 261 ? 6.453 -7.305 -23.906 1 98.56 261 GLN B CA 1
ATOM 4470 C C . GLN B 1 261 ? 5.059 -7.461 -23.312 1 98.56 261 GLN B C 1
ATOM 4472 O O . GLN B 1 261 ? 4.242 -6.539 -23.375 1 98.56 261 GLN B O 1
ATOM 4477 N N . VAL B 1 262 ? 4.801 -8.57 -22.672 1 98.81 262 VAL B N 1
ATOM 4478 C CA . VAL B 1 262 ? 3.469 -8.883 -22.172 1 98.81 262 VAL B CA 1
ATOM 4479 C C . VAL B 1 262 ? 3.174 -8.039 -20.938 1 98.81 262 VAL B C 1
ATOM 4481 O O . VAL B 1 262 ? 2.02 -7.918 -20.516 1 98.81 262 VAL B O 1
ATOM 4484 N N . ALA B 1 263 ? 4.18 -7.402 -20.359 1 98.75 263 ALA B N 1
ATOM 4485 C CA . ALA B 1 263 ? 4.012 -6.602 -19.141 1 98.75 263 ALA B CA 1
ATOM 4486 C C . ALA B 1 263 ? 5.113 -5.551 -19.031 1 98.75 263 ALA B C 1
ATOM 4488 O O . ALA B 1 263 ? 6.035 -5.516 -19.844 1 98.75 263 ALA B O 1
ATOM 4489 N N . THR B 1 264 ? 4.977 -4.633 -18.234 1 98.75 264 THR B N 1
ATOM 4490 C CA . THR B 1 264 ? 6.039 -3.73 -17.797 1 98.75 264 THR B CA 1
ATOM 4491 C C . THR B 1 264 ? 6.457 -4.035 -16.359 1 98.75 264 THR B C 1
ATOM 4493 O O . THR B 1 264 ? 5.758 -4.758 -15.648 1 98.75 264 THR B O 1
ATOM 4496 N N . ALA B 1 265 ? 7.637 -3.576 -15.961 1 98.56 265 ALA B N 1
ATOM 4497 C CA . ALA B 1 265 ? 8.148 -3.895 -14.625 1 98.56 265 ALA B CA 1
ATOM 4498 C C . ALA B 1 265 ? 9.008 -2.756 -14.086 1 98.56 265 ALA B C 1
ATOM 4500 O O . ALA B 1 265 ? 9.453 -1.887 -14.844 1 98.56 265 ALA B O 1
ATOM 4501 N N . SER B 1 266 ? 9.156 -2.684 -12.836 1 98.12 266 SER B N 1
ATOM 4502 C CA . SER B 1 266 ? 10.062 -1.786 -12.125 1 98.12 266 SER B CA 1
ATOM 4503 C C . SER B 1 266 ? 10.68 -2.467 -10.906 1 98.12 266 SER B C 1
ATOM 4505 O O . SER B 1 266 ? 10.109 -3.414 -10.367 1 98.12 266 SER B O 1
ATOM 4507 N N . ASP B 1 267 ? 11.805 -1.974 -10.477 1 98.25 267 ASP B N 1
ATOM 4508 C CA . ASP B 1 267 ? 12.516 -2.58 -9.352 1 98.25 267 ASP B CA 1
ATOM 4509 C C . ASP B 1 267 ? 12.102 -1.94 -8.031 1 98.25 267 ASP B C 1
ATOM 4511 O O . ASP B 1 267 ? 11.992 -0.717 -7.934 1 98.25 267 ASP B O 1
ATOM 4515 N N . TYR B 1 268 ? 11.891 -2.748 -7 1 98.38 268 TYR B N 1
ATOM 4516 C CA . TYR B 1 268 ? 11.57 -2.334 -5.641 1 98.38 268 TYR B CA 1
ATOM 4517 C C . TYR B 1 268 ? 12.234 -3.252 -4.617 1 98.38 268 TYR B C 1
ATOM 4519 O O . TYR B 1 268 ? 12.547 -4.406 -4.922 1 98.38 268 TYR B O 1
ATOM 4527 N N . PHE B 1 269 ? 12.492 -2.738 -3.473 1 98 269 PHE B N 1
ATOM 4528 C CA . PHE B 1 269 ? 12.57 -3.639 -2.328 1 98 269 PHE B CA 1
ATOM 4529 C C . PHE B 1 269 ? 11.172 -4.066 -1.886 1 98 269 PHE B C 1
ATOM 4531 O O . PHE B 1 269 ? 10.242 -3.256 -1.886 1 98 269 PHE B O 1
ATOM 4538 N N . VAL B 1 270 ? 11.055 -5.305 -1.646 1 98.25 270 VAL B N 1
ATOM 4539 C CA . VAL B 1 270 ? 9.742 -5.852 -1.299 1 98.25 270 VAL B CA 1
ATOM 4540 C C . VAL B 1 270 ? 9.852 -6.664 -0.011 1 98.25 270 VAL B C 1
ATOM 4542 O O . VAL B 1 270 ? 10.852 -7.352 0.218 1 98.25 270 VAL B O 1
ATOM 4545 N N . ASN B 1 271 ? 8.805 -6.598 0.784 1 97.19 271 ASN B N 1
ATOM 4546 C CA . ASN B 1 271 ? 8.703 -7.43 1.979 1 97.19 271 ASN B CA 1
ATOM 4547 C C . ASN B 1 271 ? 7.242 -7.723 2.326 1 97.19 271 ASN B C 1
ATOM 4549 O O . ASN B 1 271 ? 6.336 -7.34 1.588 1 97.19 271 ASN B O 1
ATOM 4553 N N . VAL B 1 272 ? 7.062 -8.539 3.346 1 97.75 272 VAL B N 1
ATOM 4554 C CA . VAL B 1 272 ? 5.738 -8.992 3.758 1 97.75 272 VAL B CA 1
ATOM 4555 C C . VAL B 1 272 ? 5.555 -8.766 5.254 1 97.75 272 VAL B C 1
ATOM 4557 O O . VAL B 1 272 ? 6.484 -8.961 6.039 1 97.75 272 VAL B O 1
ATOM 4560 N N . GLU B 1 273 ? 4.348 -8.367 5.629 1 97.31 273 GLU B N 1
ATOM 4561 C CA . GLU B 1 273 ? 4.031 -8.203 7.047 1 97.31 273 GLU B CA 1
ATOM 4562 C C . GLU B 1 273 ? 3.838 -9.555 7.727 1 97.31 273 GLU B C 1
ATOM 4564 O O . GLU B 1 273 ? 2.992 -10.352 7.312 1 97.31 273 GLU B O 1
ATOM 4569 N N . LEU B 1 274 ? 4.578 -9.797 8.852 1 97.25 274 LEU B N 1
ATOM 4570 C CA . LEU B 1 274 ? 4.539 -11.094 9.508 1 97.25 274 LEU B CA 1
ATOM 4571 C C . LEU B 1 274 ? 3.734 -11.023 10.805 1 97.25 274 LEU B C 1
ATOM 4573 O O . LEU B 1 274 ? 3.297 -12.055 11.328 1 97.25 274 LEU B O 1
ATOM 4577 N N . ARG B 1 275 ? 3.662 -9.852 11.383 1 93.94 275 ARG B N 1
ATOM 4578 C CA . ARG B 1 275 ? 3.068 -9.695 12.711 1 93.94 275 ARG B CA 1
ATOM 4579 C C . ARG B 1 275 ? 1.567 -9.961 12.672 1 93.94 275 ARG B C 1
ATOM 4581 O O . ARG B 1 275 ? 0.913 -9.719 11.656 1 93.94 275 ARG B O 1
ATOM 4588 N N . GLU B 1 276 ? 1.024 -10.469 13.719 1 93.69 276 GLU B N 1
ATOM 4589 C CA . GLU B 1 276 ? -0.399 -10.781 13.805 1 93.69 276 GLU B CA 1
ATOM 4590 C C . GLU B 1 276 ? -1.255 -9.547 13.531 1 93.69 276 GLU B C 1
ATOM 4592 O O . GLU B 1 276 ? -0.897 -8.438 13.93 1 93.69 276 GLU B O 1
ATOM 4597 N N . GLY B 1 277 ? -2.426 -9.758 12.938 1 92.81 277 GLY B N 1
ATOM 4598 C CA . GLY B 1 277 ? -3.352 -8.68 12.633 1 92.81 277 GLY B CA 1
ATOM 4599 C C . GLY B 1 277 ? -3.881 -8.727 11.219 1 92.81 277 GLY B C 1
ATOM 4600 O O . GLY B 1 277 ? -3.559 -9.641 10.453 1 92.81 277 GLY B O 1
ATOM 4601 N N . MET B 1 278 ? -4.641 -7.73 10.797 1 94.19 278 MET B N 1
ATOM 4602 C CA . MET B 1 278 ? -5.355 -7.688 9.531 1 94.19 278 MET B CA 1
ATOM 4603 C C . MET B 1 278 ? -4.383 -7.723 8.352 1 94.19 278 MET B C 1
ATOM 4605 O O . MET B 1 278 ? -4.707 -8.258 7.289 1 94.19 278 MET B O 1
ATOM 4609 N N . THR B 1 279 ? -3.162 -7.152 8.578 1 96.38 279 THR B N 1
ATOM 4610 C CA . THR B 1 279 ? -2.256 -6.977 7.449 1 96.38 279 THR B CA 1
ATOM 4611 C C . THR B 1 279 ? -1.259 -8.125 7.371 1 96.38 279 THR B C 1
ATOM 4613 O O . THR B 1 279 ? -0.341 -8.109 6.547 1 96.38 279 THR B O 1
ATOM 4616 N N . ARG B 1 280 ? -1.331 -9.117 8.344 1 97 280 ARG B N 1
ATOM 4617 C CA . ARG B 1 280 ? -0.445 -10.273 8.211 1 97 280 ARG B CA 1
ATOM 4618 C C . ARG B 1 280 ? -0.535 -10.883 6.82 1 97 280 ARG B C 1
ATOM 4620 O O . ARG B 1 280 ? -1.63 -11.18 6.336 1 97 280 ARG B O 1
ATOM 4627 N N . GLY B 1 281 ? 0.594 -11.008 6.113 1 97.94 281 GLY B N 1
ATOM 4628 C CA . GLY B 1 281 ? 0.641 -11.547 4.762 1 97.94 281 GLY B CA 1
ATOM 4629 C C . GLY B 1 281 ? 0.584 -10.477 3.689 1 97.94 281 GLY B C 1
ATOM 4630 O O . GLY B 1 281 ? 0.776 -10.766 2.506 1 97.94 281 GLY B O 1
ATOM 4631 N N . LYS B 1 282 ? 0.297 -9.203 4.117 1 98 282 LYS B N 1
ATOM 4632 C CA . LYS B 1 282 ? 0.265 -8.109 3.154 1 98 282 LYS B CA 1
ATOM 4633 C C . LYS B 1 282 ? 1.673 -7.738 2.697 1 98 282 LYS B C 1
ATOM 4635 O O . LYS B 1 282 ? 2.578 -7.59 3.52 1 98 282 LYS B O 1
ATOM 4640 N N . SER B 1 283 ? 1.846 -7.648 1.43 1 98.44 283 SER B N 1
ATOM 4641 C CA . SER B 1 283 ? 3.135 -7.211 0.901 1 98.44 283 SER B CA 1
ATOM 4642 C C . SER B 1 283 ? 3.234 -5.688 0.874 1 98.44 283 SER B C 1
ATOM 4644 O O . SER B 1 283 ? 2.215 -4.996 0.849 1 98.44 283 SER B O 1
ATOM 4646 N N . TRP B 1 284 ? 4.363 -5.16 0.965 1 97.44 284 TRP B N 1
ATOM 4647 C CA . TRP B 1 284 ? 4.68 -3.744 0.82 1 97.44 284 TRP B CA 1
ATOM 4648 C C . TRP B 1 284 ? 6.004 -3.551 0.093 1 97.44 284 TRP B C 1
ATOM 4650 O O . TRP B 1 284 ? 6.797 -4.488 -0.021 1 97.44 284 TRP B O 1
ATOM 4660 N N . ARG B 1 285 ? 6.172 -2.391 -0.555 1 97.75 285 ARG B N 1
ATOM 4661 C CA . ARG B 1 285 ? 7.34 -2.152 -1.396 1 97.75 285 ARG B CA 1
ATOM 4662 C C . ARG B 1 285 ? 7.789 -0.697 -1.31 1 97.75 285 ARG B C 1
ATOM 4664 O O . ARG B 1 285 ? 7.02 0.171 -0.889 1 97.75 285 ARG B O 1
ATOM 4671 N N . TYR B 1 286 ? 8.992 -0.455 -1.617 1 97.56 286 TYR B N 1
ATOM 4672 C CA . TYR B 1 286 ? 9.523 0.901 -1.688 1 97.56 286 TYR B CA 1
ATOM 4673 C C . TYR B 1 286 ? 10.766 0.955 -2.574 1 97.56 286 TYR B C 1
ATOM 4675 O O . TYR B 1 286 ? 11.367 -0.078 -2.869 1 97.56 286 TYR B O 1
ATOM 4683 N N . ARG B 1 287 ? 11.039 2.105 -3.043 1 97.19 287 ARG B N 1
ATOM 4684 C CA . ARG B 1 287 ? 12.305 2.363 -3.723 1 97.19 287 ARG B CA 1
ATOM 4685 C C . ARG B 1 287 ? 13.32 2.982 -2.77 1 97.19 287 ARG B C 1
ATOM 4687 O O . ARG B 1 287 ? 12.961 3.754 -1.88 1 97.19 287 ARG B O 1
ATOM 4694 N N . TYR B 1 288 ? 14.508 2.621 -2.885 1 94.81 288 TYR B N 1
ATOM 4695 C CA . TYR B 1 288 ? 15.617 3.16 -2.104 1 94.81 288 TYR B CA 1
ATOM 4696 C C . TYR B 1 288 ? 16.469 4.102 -2.945 1 94.81 288 TYR B C 1
ATOM 4698 O O . TYR B 1 288 ? 16.734 3.824 -4.113 1 94.81 288 TYR B O 1
ATOM 4706 N N . PRO B 1 289 ? 16.953 5.262 -2.484 1 95.06 289 PRO B N 1
ATOM 4707 C CA . PRO B 1 289 ? 16.844 5.68 -1.084 1 95.06 289 PRO B CA 1
ATOM 4708 C C . PRO B 1 289 ? 15.484 6.32 -0.766 1 95.06 289 PRO B C 1
ATOM 4710 O O . PRO B 1 289 ? 14.828 6.859 -1.659 1 95.06 289 PRO B O 1
ATOM 4713 N N . LEU B 1 290 ? 15.094 6.238 0.491 1 96.31 290 LEU B N 1
ATOM 4714 C CA . LEU B 1 290 ? 13.875 6.863 0.994 1 96.31 290 LEU B CA 1
ATOM 4715 C C . LEU B 1 290 ? 14.094 8.352 1.263 1 96.31 290 LEU B C 1
ATOM 4717 O O . LEU B 1 290 ? 15.18 8.75 1.709 1 96.31 290 LEU B O 1
ATOM 4721 N N . ARG B 1 291 ? 13.055 9.148 1.044 1 94.31 291 ARG B N 1
ATOM 4722 C CA . ARG B 1 291 ? 13.109 10.57 1.366 1 94.31 291 ARG B CA 1
ATOM 4723 C C . ARG B 1 291 ? 12.953 10.797 2.867 1 94.31 291 ARG B C 1
ATOM 4725 O O . ARG B 1 291 ? 13.383 11.82 3.391 1 94.31 291 ARG B O 1
ATOM 4732 N N . LEU B 1 292 ? 12.305 9.945 3.527 1 95.44 292 LEU B N 1
ATOM 4733 C CA . LEU B 1 292 ? 12.156 9.898 4.977 1 95.44 292 LEU B CA 1
ATOM 4734 C C . LEU B 1 292 ? 12.531 8.523 5.52 1 95.44 292 LEU B C 1
ATOM 4736 O O . LEU B 1 292 ? 11.898 7.52 5.172 1 95.44 292 LEU B O 1
ATOM 4740 N N . ASP B 1 293 ? 13.508 8.469 6.379 1 95.12 293 ASP B N 1
ATOM 4741 C CA . ASP B 1 293 ? 13.992 7.156 6.785 1 95.12 293 ASP B CA 1
ATOM 4742 C C . ASP B 1 293 ? 14.164 7.074 8.297 1 95.12 293 ASP B C 1
ATOM 4744 O O . ASP B 1 293 ? 14.898 6.223 8.805 1 95.12 293 ASP B O 1
ATOM 4748 N N . VAL B 1 294 ? 13.531 8.023 9.031 1 96.06 294 VAL B N 1
ATOM 4749 C CA . VAL B 1 294 ? 13.586 7.961 10.484 1 96.06 294 VAL B CA 1
ATOM 4750 C C . VAL B 1 294 ? 12.969 6.652 10.969 1 96.06 294 VAL B C 1
ATOM 4752 O O . VAL B 1 294 ? 11.812 6.355 10.656 1 96.06 294 VAL B O 1
ATOM 4755 N N . GLY B 1 295 ? 13.742 5.953 11.734 1 93.75 295 GLY B N 1
ATOM 4756 C CA . GLY B 1 295 ? 13.242 4.715 12.312 1 93.75 295 GLY B CA 1
ATOM 4757 C C . GLY B 1 295 ? 13.117 3.594 11.289 1 93.75 295 GLY B C 1
ATOM 4758 O O . GLY B 1 295 ? 12.484 2.572 11.562 1 93.75 295 GLY B O 1
ATOM 4759 N N . ILE B 1 296 ? 13.648 3.863 10.109 1 94.19 296 ILE B N 1
ATOM 4760 C CA . ILE B 1 296 ? 13.586 2.85 9.055 1 94.19 296 ILE B CA 1
ATOM 4761 C C . ILE B 1 296 ? 14.961 2.215 8.867 1 94.19 296 ILE B C 1
ATOM 4763 O O . ILE B 1 296 ? 15.945 2.916 8.641 1 94.19 296 ILE B O 1
ATOM 4767 N N . GLY B 1 297 ? 15.25 1.118 9.211 1 90.75 297 GLY B N 1
ATOM 4768 C CA . GLY B 1 297 ? 16.5 0.388 9.086 1 90.75 297 GLY B CA 1
ATOM 4769 C C . GLY B 1 297 ? 16.953 0.221 7.652 1 90.75 297 GLY B C 1
ATOM 4770 O O . GLY B 1 297 ? 16.453 0.888 6.75 1 90.75 297 GLY B O 1
ATOM 4771 N N . GLN B 1 298 ? 17.953 -0.483 7.41 1 92.31 298 GLN B N 1
ATOM 4772 C CA . GLN B 1 298 ? 18.531 -0.762 6.094 1 92.31 298 GLN B CA 1
ATOM 4773 C C . GLN B 1 298 ? 17.672 -1.77 5.328 1 92.31 298 GLN B C 1
ATOM 4775 O O . GLN B 1 298 ? 17 -2.607 5.934 1 92.31 298 GLN B O 1
ATOM 4780 N N . PRO B 1 299 ? 17.672 -1.614 4.023 1 91.94 299 PRO B N 1
ATOM 4781 C CA . PRO B 1 299 ? 16.938 -2.613 3.236 1 91.94 299 PRO B CA 1
ATOM 4782 C C . PRO B 1 299 ? 17.453 -4.031 3.463 1 91.94 299 PRO B C 1
ATOM 4784 O O . PRO B 1 299 ? 18.641 -4.227 3.736 1 91.94 299 PRO B O 1
ATOM 4787 N N . GLN B 1 300 ? 16.5 -4.902 3.383 1 91.06 300 GLN B N 1
ATOM 4788 C CA . GLN B 1 300 ? 16.844 -6.32 3.424 1 91.06 300 GLN B CA 1
ATOM 4789 C C . GLN B 1 300 ? 16.797 -6.941 2.031 1 91.06 300 GLN B C 1
ATOM 4791 O O . GLN B 1 300 ? 15.891 -6.648 1.25 1 91.06 300 GLN B O 1
ATOM 4796 N N . GLY B 1 301 ? 17.797 -7.836 1.725 1 93.81 301 GLY B N 1
ATOM 4797 C CA . GLY B 1 301 ? 17.812 -8.523 0.444 1 93.81 301 GLY B CA 1
ATOM 4798 C C . GLY B 1 301 ? 18.188 -7.621 -0.714 1 93.81 301 GLY B C 1
ATOM 4799 O O . GLY B 1 301 ? 18.922 -6.645 -0.534 1 93.81 301 GLY B O 1
ATOM 4800 N N . SER B 1 302 ? 17.828 -8.078 -1.952 1 96.56 302 SER B N 1
ATOM 4801 C CA . SER B 1 302 ? 18.094 -7.348 -3.186 1 96.56 302 SER B CA 1
ATOM 4802 C C . SER B 1 302 ? 16.812 -6.816 -3.805 1 96.56 302 SER B C 1
ATOM 4804 O O . SER B 1 302 ? 15.719 -7.305 -3.494 1 96.56 302 SER B O 1
ATOM 4806 N N . PRO B 1 303 ? 16.938 -5.797 -4.598 1 97.81 303 PRO B N 1
ATOM 4807 C CA . PRO B 1 303 ? 15.742 -5.336 -5.301 1 97.81 303 PRO B CA 1
ATOM 4808 C C . PRO B 1 303 ? 15.062 -6.441 -6.102 1 97.81 303 PRO B C 1
ATOM 4810 O O . PRO B 1 303 ? 15.742 -7.301 -6.672 1 97.81 303 PRO B O 1
ATOM 4813 N N . VAL B 1 304 ? 13.82 -6.391 -6.078 1 98.38 304 VAL B N 1
ATOM 4814 C CA . VAL B 1 304 ? 12.953 -7.32 -6.789 1 98.38 304 VAL B CA 1
ATOM 4815 C C . VAL B 1 304 ? 12.336 -6.625 -8 1 98.38 304 VAL B C 1
ATOM 4817 O O . VAL B 1 304 ? 11.891 -5.477 -7.91 1 98.38 304 VAL B O 1
ATOM 4820 N N . GLN B 1 305 ? 12.391 -7.293 -9.172 1 98.81 305 GLN B N 1
ATOM 4821 C CA . GLN B 1 305 ? 11.648 -6.793 -10.328 1 98.81 305 GLN B CA 1
ATOM 4822 C C . GLN B 1 305 ? 10.156 -7.07 -10.18 1 98.81 305 GLN B C 1
ATOM 4824 O O . GLN B 1 305 ? 9.727 -8.227 -10.172 1 98.81 305 GLN B O 1
ATOM 4829 N N . VAL B 1 306 ? 9.359 -6.031 -10.055 1 98.88 306 VAL B N 1
ATOM 4830 C CA . VAL B 1 306 ? 7.93 -6.172 -9.828 1 98.88 306 VAL B CA 1
ATOM 4831 C C . VAL B 1 306 ? 7.164 -5.793 -11.094 1 98.88 306 VAL B C 1
ATOM 4833 O O . VAL B 1 306 ? 7.305 -4.68 -11.602 1 98.88 306 VAL B O 1
ATOM 4836 N N . LEU B 1 307 ? 6.352 -6.727 -11.648 1 98.88 307 LEU B N 1
ATOM 4837 C CA . LEU B 1 307 ? 5.52 -6.391 -12.797 1 98.88 307 LEU B CA 1
ATOM 4838 C C . LEU B 1 307 ? 4.488 -5.332 -12.43 1 98.88 307 LEU B C 1
ATOM 4840 O O . LEU B 1 307 ? 3.977 -5.32 -11.305 1 98.88 307 LEU B O 1
ATOM 4844 N N . GLN B 1 308 ? 4.137 -4.488 -13.43 1 97.88 308 GLN B N 1
ATOM 4845 C CA . GLN B 1 308 ? 3.287 -3.336 -13.148 1 97.88 308 GLN B CA 1
ATOM 4846 C C . GLN B 1 308 ? 2.014 -3.371 -13.992 1 97.88 308 GLN B C 1
ATOM 4848 O O . GLN B 1 308 ? 0.961 -2.908 -13.547 1 97.88 308 GLN B O 1
ATOM 4853 N N . THR B 1 309 ? 2.131 -3.748 -15.219 1 98.12 309 THR B N 1
ATOM 4854 C CA . THR B 1 309 ? 0.993 -3.791 -16.125 1 98.12 309 THR B CA 1
ATOM 4855 C C . THR B 1 309 ? 0.999 -5.082 -16.938 1 98.12 309 THR B C 1
ATOM 4857 O O . THR B 1 309 ? 1.973 -5.836 -16.906 1 98.12 309 THR B O 1
ATOM 4860 N N . VAL B 1 310 ? -0.085 -5.336 -17.578 1 98.62 310 VAL B N 1
ATOM 4861 C CA . VAL B 1 310 ? -0.139 -6.504 -18.453 1 98.62 310 VAL B CA 1
ATOM 4862 C C . VAL B 1 310 ? -0.773 -6.117 -19.797 1 98.62 310 VAL B C 1
ATOM 4864 O O . VAL B 1 310 ? -1.717 -5.324 -19.828 1 98.62 310 VAL B O 1
ATOM 4867 N N . ASP B 1 311 ? -0.221 -6.488 -20.859 1 98.81 311 ASP B N 1
ATOM 4868 C CA . ASP B 1 311 ? -0.871 -6.527 -22.172 1 98.81 311 ASP B CA 1
ATOM 4869 C C . ASP B 1 311 ? -1.72 -7.785 -22.328 1 98.81 311 ASP B C 1
ATOM 4871 O O . ASP B 1 311 ? -1.249 -8.797 -22.859 1 98.81 311 ASP B O 1
ATOM 4875 N N . ASN B 1 312 ? -2.953 -7.637 -21.891 1 98.81 312 ASN B N 1
ATOM 4876 C CA . ASN B 1 312 ? -3.822 -8.805 -21.844 1 98.81 312 ASN B CA 1
ATOM 4877 C C . ASN B 1 312 ? -4.066 -9.398 -23.219 1 98.81 312 ASN B C 1
ATOM 4879 O O . ASN B 1 312 ? -4.047 -10.617 -23.391 1 98.81 312 ASN B O 1
ATOM 4883 N N . PRO B 1 313 ? -4.328 -8.594 -24.281 1 98.75 313 PRO B N 1
ATOM 4884 C CA . PRO B 1 313 ? -4.473 -9.156 -25.625 1 98.75 313 PRO B CA 1
ATOM 4885 C C . PRO B 1 313 ? -3.252 -9.969 -26.062 1 98.75 313 PRO B C 1
ATOM 4887 O O . PRO B 1 313 ? -3.398 -11.055 -26.625 1 98.75 313 PRO B O 1
ATOM 4890 N N . LEU B 1 314 ? -2.098 -9.43 -25.781 1 98.88 314 LEU B N 1
ATOM 4891 C CA . LEU B 1 314 ? -0.888 -10.172 -26.125 1 98.88 314 LEU B CA 1
ATOM 4892 C C . LEU B 1 314 ? -0.81 -11.477 -25.344 1 98.88 314 LEU B C 1
ATOM 4894 O O . LEU B 1 314 ? -0.442 -12.516 -25.891 1 98.88 314 LEU B O 1
ATOM 4898 N N . LEU B 1 315 ? -1.132 -11.398 -24.062 1 98.88 315 LEU B N 1
ATOM 4899 C CA . LEU B 1 315 ? -1.125 -12.594 -23.234 1 98.88 315 LEU B CA 1
ATOM 4900 C C . LEU B 1 315 ? -2.029 -13.672 -23.812 1 98.88 315 LEU B C 1
ATOM 4902 O O . LEU B 1 315 ? -1.615 -14.828 -23.953 1 98.88 315 LEU B O 1
ATOM 4906 N N . LEU B 1 316 ? -3.27 -13.297 -24.141 1 98.81 316 LEU B N 1
ATOM 4907 C CA . LEU B 1 316 ? -4.234 -14.242 -24.703 1 98.81 316 LEU B CA 1
ATOM 4908 C C . LEU B 1 316 ? -3.756 -14.781 -26.047 1 98.81 316 LEU B C 1
ATOM 4910 O O . LEU B 1 316 ? -3.906 -15.977 -26.328 1 98.81 316 LEU B O 1
ATOM 4914 N N . ALA B 1 317 ? -3.15 -13.938 -26.859 1 98.75 317 ALA B N 1
ATOM 4915 C CA . ALA B 1 317 ? -2.609 -14.359 -28.141 1 98.75 317 ALA B CA 1
ATOM 4916 C C . ALA B 1 317 ? -1.486 -15.375 -27.953 1 98.75 317 ALA B C 1
ATOM 4918 O O . ALA B 1 317 ? -1.378 -16.344 -28.719 1 98.75 317 ALA B O 1
ATOM 4919 N N . MET B 1 318 ? -0.661 -15.133 -27.031 1 98.69 318 MET B N 1
ATOM 4920 C CA . MET B 1 318 ? 0.423 -16.062 -26.719 1 98.69 318 MET B CA 1
ATOM 4921 C C . MET B 1 318 ? -0.127 -17.422 -26.344 1 98.69 318 MET B C 1
ATOM 4923 O O . MET B 1 318 ? 0.37 -18.453 -26.797 1 98.69 318 MET B O 1
ATOM 4927 N N . LEU B 1 319 ? -1.128 -17.406 -25.469 1 98.62 319 LEU B N 1
ATOM 4928 C CA . LEU B 1 319 ? -1.727 -18.672 -25.047 1 98.62 319 LEU B CA 1
ATOM 4929 C C . LEU B 1 319 ? -2.262 -19.438 -26.25 1 98.62 319 LEU B C 1
ATOM 4931 O O . LEU B 1 319 ? -1.988 -20.641 -26.391 1 98.62 319 LEU B O 1
ATOM 4935 N N . GLU B 1 320 ? -3.004 -18.781 -27.094 1 98.31 320 GLU B N 1
ATOM 4936 C CA . GLU B 1 320 ? -3.561 -19.406 -28.281 1 98.31 320 GLU B CA 1
ATOM 4937 C C . GLU B 1 320 ? -2.457 -19.938 -29.203 1 98.31 320 GLU B C 1
ATOM 4939 O O . GLU B 1 320 ? -2.541 -21.062 -29.688 1 98.31 320 GLU B O 1
ATOM 4944 N N . GLN B 1 321 ? -1.477 -19.141 -29.359 1 98.06 321 GLN B N 1
ATOM 4945 C CA . GLN B 1 321 ? -0.372 -19.516 -30.25 1 98.06 321 GLN B CA 1
ATOM 4946 C C . GLN B 1 321 ? 0.371 -20.734 -29.719 1 98.06 321 GLN B C 1
ATOM 4948 O O . GLN B 1 321 ? 0.587 -21.703 -30.469 1 98.06 321 GLN B O 1
ATOM 4953 N N . TYR B 1 322 ? 0.733 -20.734 -28.5 1 98.19 322 TYR B N 1
ATOM 4954 C CA . TYR B 1 322 ? 1.542 -21.812 -27.953 1 98.19 322 TYR B CA 1
ATOM 4955 C C . TYR B 1 322 ? 0.724 -23.094 -27.828 1 98.19 322 TYR B C 1
ATOM 4957 O O . TYR B 1 322 ? 1.224 -24.188 -28.109 1 98.19 322 TYR B O 1
ATOM 4965 N N . LEU B 1 323 ? -0.516 -23 -27.406 1 97.81 323 LEU B N 1
ATOM 4966 C CA . LEU B 1 323 ? -1.34 -24.188 -27.219 1 97.81 323 LEU B CA 1
ATOM 4967 C C . LEU B 1 323 ? -1.687 -24.844 -28.547 1 97.81 323 LEU B C 1
ATOM 4969 O O . LEU B 1 323 ? -2.141 -25.984 -28.578 1 97.81 323 LEU B O 1
ATOM 4973 N N . SER B 1 324 ? -1.473 -24.078 -29.625 1 96.81 324 SER B N 1
ATOM 4974 C CA . SER B 1 324 ? -1.736 -24.609 -30.953 1 96.81 324 SER B CA 1
ATOM 4975 C C . SER B 1 324 ? -0.565 -25.453 -31.453 1 96.81 324 SER B C 1
ATOM 4977 O O . SER B 1 324 ? -0.691 -26.188 -32.438 1 96.81 324 SER B O 1
ATOM 4979 N N . GLN B 1 325 ? 0.486 -25.359 -30.781 1 91.69 325 GLN B N 1
ATOM 4980 C CA . GLN B 1 325 ? 1.679 -26.078 -31.203 1 91.69 325 GLN B CA 1
ATOM 4981 C C . GLN B 1 325 ? 1.61 -27.547 -30.781 1 91.69 325 GLN B C 1
ATOM 4983 O O . GLN B 1 325 ? 1.123 -27.859 -29.688 1 91.69 325 GLN B O 1
ATOM 4988 N N . PRO B 1 326 ? 2.07 -28.391 -31.734 1 85.25 326 PRO B N 1
ATOM 4989 C CA . PRO B 1 326 ? 2.162 -29.797 -31.312 1 85.25 326 PRO B CA 1
ATOM 4990 C C . PRO B 1 326 ? 3.244 -30.016 -30.25 1 85.25 326 PRO B C 1
ATOM 4992 O O . PRO B 1 326 ? 4.27 -29.328 -30.266 1 85.25 326 PRO B O 1
ATOM 4995 N N . LEU B 1 327 ? 2.906 -30.906 -29.359 1 84.62 327 LEU B N 1
ATOM 4996 C CA . LEU B 1 327 ? 3.898 -31.234 -28.328 1 84.62 327 LEU B CA 1
ATOM 4997 C C . LEU B 1 327 ? 5 -32.125 -28.906 1 84.62 327 LEU B C 1
ATOM 4999 O O . LEU B 1 327 ? 4.734 -33 -29.734 1 84.62 327 LEU B O 1
ATOM 5003 N N . GLY B 1 328 ? 6.234 -31.734 -28.719 1 67.94 328 GLY B N 1
ATOM 5004 C CA . GLY B 1 328 ? 7.34 -32.562 -29.141 1 67.94 328 GLY B CA 1
ATOM 5005 C C . GLY B 1 328 ? 7.508 -33.812 -28.281 1 67.94 328 GLY B C 1
ATOM 5006 O O . GLY B 1 328 ? 7.023 -33.844 -27.156 1 67.94 328 GLY B O 1
#

Foldseek 3Di:
DAEEEEEEAAQFLPQQFHHLSLLQVLLQLLDPVYDYAEYEYDPFLHFQQQSQLVVVQSCVLQVHDRDYAGAYRAAPDADCVVVCVCSNCVCVVVPLSCLSVPFDRGDRDDGDPDHLLCVVLVVQQVQFLRYEYEYEAAQRSVLSNCVVRVCSLRRHNEYEYEFADADDDVDLGDRNLQRYVPSQQSNLQSQHAYAYEYPLAQVQAFDAPVLLVLLCPAPHSSSVSCSRRQSSVQVVCCVPVVDNGDGSRRNVSSVCVVPVVFFDKDWWRKHAACDDDDNHSHMYTDDPPDPDQVVNDDGGHDIYIYTNYGNNVVSSVSSSVSSNGYRD/DAEEEEEEAAQFLPQQFHHLSLLQVLLQLLDPVYDYAEYEYDPFLHFQQQSQLVVVQSCVLQVHDRDYAGAYRAAPDADCVVVCVCSRCVCVVVPLSCLSVPFDRGDRDDGDPDHLLCVVLVVQQVQFLRHEYEYEAAQRSVLSNCVVRVCSQRRHNEYEYEFADADDDVDLGDRNLQRYVPSQQSNLQSQHAYAYEYPLAQVQAFDAPVLLVLLCVAPHSSSVSCSRRQSSVQVVCCVPVVDNGDGSRRNVSSVCVVPVVFFDKDWWRKHAACDDDDNHSHMYTDDPPDPDQVVNDDGGHDIYIYTNYGNNVVSSVSSSVSSNHYRD

pLDDT: mean 97.44, std 2.55, range [67.94, 99.0]

Organism: Erwinia amylovora (NCBI:txid552)

Sequence (656 aa):
MIRLIIDCDPGNGIAGANVDDGLAIALALAAPEISLELVTTVAGNTPSEIGYSVARDLIERAGQSVPVIKGADAALNEPSAPWRGVLDSRVHQQQLAHLWQGVRQPPVYSPPPEEAADAMGQLICANPGEITLVAIGPLTNVALALERYPQMAEAVQEIAIMGGVFALDDFIKDTNFGIDPEAAHKVLTSGANITLVPMDVTSQTLMTHRDLDRIAQIDTPLARFVTETLRPWIEYSMQTRRLAGCWIHDALVVAWLLNQQVATASDYFVNVELREGMTRGKSWRYRYPLRLDVGIGQPQGSPVQVLQTVDNPLLLAMLEQYLSQPLGMIRLIIDCDPGNGIAGANVDDGLAIALALAAPEISLELVTTVAGNTPSEIGYSVARDLIERAGQSVPVIKGADAALNEPSAPWRGVLDSRVHQQQLAHLWQGVRQPPVYSPPPEEAADAMGQLICANPGEITLVAIGPLTNVALALERYPQMAEAVQEIAIMGGVFALDDFIKDTNFGIDPEAAHKVLTSGANITLVPMDVTSQTLMTHRDLDRIAQIDTPLARFVTETLRPWIEYSMQTRRLAGCWIHDALVVAWLLNQQVATASDYFVNVELREGMTRGKSWRYRYPLRLDVGIGQPQGSPVQVLQTVDNPLLLAMLEQYLSQPLG

Secondary structure (DSSP, 8-state):
-EEEEEEE---TTSTTS--HHHHHHHHHHH-TTEEEEEEEE-SSSS-HHHHHHHHHHHHHHTT----EEE--SS-SSS-SHHHHHHHTTHHHHTT-GGGGTTPPPPPP-PPPS--HHHHHHHHHHHSTTTEEEEE-S-THHHHHHHHH-TTHHHH-SEEEEE---SS-TT-SS-HHHHH-HHHHHHHHTS---EEEE-HHHHTT--B-HHHHHHHHT--SHHHHHHHHHHHHHHHHHHHHH--SSB--HHHHHHHHHH-GGGEEEEEEEEEE--SSSTTTT-EEEE-SS-S--TT--PPPS--EEEEEEE-HHHHHHHHHHHHTSPP-/-EEEEEEE---TTSTTS--HHHHHHHHHHH-TTEEEEEEEE-SSSS-HHHHHHHHHHHHHHTT----EEE--SS-SSS-SHHHHHHHTTHHHHTT-GGGGTTPPPPPP-PPPS--HHHHHHHHHHHSTTTEEEEE-S-THHHHHHHHH-TTHHHH-SEEEEE---SS-TT-SS-HHHHH-HHHHHHHHTS---EEEE-HHHHTT--B-HHHHHHHHTS-SHHHHHHHHHHHHHHHHHHHHH--SSB--HHHHHHHHHH-GGGEEEEEEEEEE--SSSTTTT-EEEE-SS-S--TT--PPPS--EEEEEEE-HHHHHHHHHHHHTSPP-

Solvent-accessible surface area (backbone atoms only — not comparable to full-atom values): 31975 Å² total; per-residue (Å²): 118,45,35,30,34,40,36,28,18,26,12,44,40,42,66,63,26,54,35,34,45,48,48,22,52,45,52,42,69,30,30,86,57,39,44,66,63,37,38,29,17,21,32,52,52,22,55,9,66,58,8,34,12,28,52,46,42,52,36,52,66,57,72,49,82,60,50,65,31,34,33,40,74,56,40,82,77,46,75,57,62,68,53,49,59,48,48,69,37,46,30,58,76,67,69,49,49,69,56,41,63,91,42,68,60,54,61,90,57,83,68,62,93,55,48,25,26,56,56,52,32,51,56,26,52,74,34,62,59,53,29,33,36,36,34,54,24,30,34,41,37,59,28,49,12,39,68,78,32,60,64,30,35,74,15,30,49,29,40,40,32,40,41,26,24,74,81,42,52,40,39,56,35,31,67,29,17,46,49,12,26,64,19,39,32,51,49,49,40,55,49,32,48,36,37,35,42,22,46,65,23,28,67,63,34,69,45,33,68,69,57,44,51,58,36,54,69,32,91,33,60,54,21,48,54,48,40,57,38,42,52,37,50,27,54,50,31,27,73,73,64,76,39,91,16,28,61,45,50,38,31,49,59,53,46,40,77,76,39,60,80,35,36,47,65,48,72,26,38,48,47,47,35,73,58,88,56,66,50,37,11,15,29,49,64,31,38,83,77,52,81,56,51,79,80,36,75,78,86,61,52,38,62,27,38,32,46,60,44,60,38,43,70,56,47,54,48,48,50,49,55,31,41,59,41,78,74,129,119,46,35,31,34,40,36,27,15,26,12,44,40,42,66,63,25,54,36,35,44,48,48,21,52,44,51,43,68,29,30,86,57,38,45,65,62,37,37,27,16,22,33,54,51,22,56,10,66,56,9,32,13,29,51,46,42,52,35,51,65,58,72,50,81,60,51,66,31,32,34,40,75,54,39,82,77,44,75,56,63,67,52,50,59,47,48,68,36,46,29,60,76,66,68,48,47,69,57,42,65,91,42,67,62,54,61,90,57,82,69,62,93,55,50,25,25,57,55,50,29,52,54,25,52,74,36,63,59,53,28,32,37,36,35,55,24,28,33,41,36,58,27,50,13,40,68,77,32,59,65,29,37,74,15,31,49,30,39,39,31,40,40,25,25,74,79,40,51,42,39,58,36,31,69,28,18,46,50,10,26,65,19,39,33,51,48,48,41,53,48,31,48,35,36,34,42,22,46,64,22,27,69,63,33,71,44,32,69,70,57,44,52,59,36,54,69,32,93,34,59,56,20,47,54,47,40,56,37,41,52,38,49,27,53,50,31,26,73,74,65,76,39,90,18,27,60,46,49,35,30,48,59,54,45,41,77,75,39,60,81,33,36,46,67,49,72,25,37,46,47,46,35,71,58,89,55,66,51,38,12,16,30,48,64,30,38,83,76,52,82,56,52,79,78,36,75,78,86,63,52,37,63,27,38,31,45,60,43,59,37,42,68,58,47,54,48,48,50,48,56,31,41,59,41,78,74,128